Protein AF-V5BKU9-F1 (afdb_monomer_lite)

pLDDT: mean 70.4, std 27.59, range [22.55, 96.38]

Sequence (409 aa):
MCFTHTFDACIHVRVFPCSFQNLLSAFFFFFEDCVTFFLLDSGRATRMLEHHLRPDRNFSLTNAQGEATLSAFSLTRSEETISRKGVMSPVRDKQQATERRDPTPPRSLIGISATYNKSAILFPDAHKAAFEPKVQVPFTYQRGRIPRKIEIERRRRQYEFHDVQELVELAGLTLKQLAKKDSQELPLEVFDDTSYDCRNPSEWMEIAGQNENENGRYLPAEGIYEFVNEDFRMRPCRVIAWDAAKNELKVLWGPTPVPDETPDVVPRFFVRLLAEDPIVYVKRLVSAQQQREKAMAWIRYRLCCDAMPLEGLSGLDSGLGARLRHLGTGMPHLSKAVFPDVEERAERLIAEFTLAWKRSHNRILLQDRMERDEVLLRTVANATQMSLEELVRGPNMAISGLTRGRGIL

Secondary structure (DSSP, 8-state):
--------------PPPS--TTTHHHHHHHHHHHHHHHTSS---------SS--PPP--------------------------------------------------------TTTHHHHHH-TTS-GGGGS------SS--TTSPPHHHHHHHHHHHHHH--HHHHHHHTT--HHHHH---TTS--GGGG--GGG-SS-HHHHHHHHHT-SSGGG-SEEEEEEEEEETTEEEEEEEEEEEEETTTTEEEEEESSS--TTPPPEEEEGGGEEETTS-HHHHHHHHHHHHHHHHHHHHHHHHHHHHHTS--TT-----HHHHHHHHHHHH-SGGGSTTT-TTHHHHHHHHHHHHHHHHHHHHHHHHHHHHHHH-HHHHHHHHHHHT--HHHHHH-TT-------------

Organism: NCBI:txid1416333

Radius of gyration: 34.22 Å; chains: 1; bounding box: 101×64×97 Å

Structure (mmCIF, N/CA/C/O backbone):
data_AF-V5BKU9-F1
#
_entry.id   AF-V5BKU9-F1
#
loop_
_atom_site.group_PDB
_atom_site.id
_atom_site.type_symbol
_atom_site.label_atom_id
_atom_site.label_alt_id
_atom_site.label_comp_id
_atom_site.label_asym_id
_atom_site.label_entity_id
_atom_site.label_seq_id
_atom_site.pdbx_PDB_ins_code
_atom_site.Cartn_x
_atom_site.Cartn_y
_atom_site.Cartn_z
_atom_site.occupancy
_atom_site.B_iso_or_equiv
_atom_site.auth_seq_id
_atom_site.auth_comp_id
_atom_site.auth_asym_id
_atom_site.auth_atom_id
_atom_site.pdbx_PDB_model_num
ATOM 1 N N . MET A 1 1 ? 33.658 -29.334 -11.888 1.00 30.94 1 MET A N 1
ATOM 2 C CA . MET A 1 1 ? 34.275 -28.096 -11.374 1.00 30.94 1 MET A CA 1
ATOM 3 C C . MET A 1 1 ? 33.156 -27.105 -11.128 1.00 30.94 1 MET A C 1
ATOM 5 O O . MET A 1 1 ? 32.534 -26.659 -12.081 1.00 30.94 1 MET A O 1
ATOM 9 N N . CYS A 1 2 ? 32.823 -26.889 -9.858 1.00 24.30 2 CYS A N 1
ATOM 10 C CA . CYS A 1 2 ? 31.812 -25.931 -9.426 1.00 24.30 2 CYS A CA 1
ATOM 11 C C . CYS A 1 2 ? 32.352 -24.510 -9.609 1.00 24.30 2 CYS A C 1
ATOM 13 O O . CYS A 1 2 ? 33.433 -24.220 -9.107 1.00 24.30 2 CYS A O 1
ATOM 15 N N . PHE A 1 3 ? 31.599 -23.635 -10.272 1.00 24.86 3 PHE A N 1
ATOM 16 C CA . PHE A 1 3 ? 31.823 -22.193 -10.201 1.00 24.86 3 PHE A CA 1
ATOM 17 C C . PHE A 1 3 ? 30.648 -21.558 -9.465 1.00 24.86 3 PHE A C 1
ATOM 19 O O . PHE A 1 3 ? 29.606 -21.256 -10.036 1.00 24.86 3 PHE A O 1
ATOM 26 N N . THR A 1 4 ? 30.829 -21.400 -8.159 1.00 27.89 4 THR A N 1
ATOM 27 C CA . THR A 1 4 ? 30.100 -20.442 -7.336 1.00 27.89 4 THR A CA 1
ATOM 28 C C . THR A 1 4 ? 30.762 -19.080 -7.532 1.00 27.89 4 THR A C 1
ATOM 30 O O . THR A 1 4 ? 31.853 -18.859 -7.011 1.00 27.89 4 THR A O 1
ATOM 33 N N . HIS A 1 5 ? 30.136 -18.176 -8.286 1.00 26.83 5 HIS A N 1
ATOM 34 C CA . HIS A 1 5 ? 30.494 -16.758 -8.256 1.00 26.83 5 HIS A CA 1
ATOM 35 C C . HIS A 1 5 ? 29.369 -15.982 -7.577 1.00 26.83 5 HIS A C 1
ATOM 37 O O . HIS A 1 5 ? 28.269 -15.834 -8.103 1.00 26.83 5 HIS A O 1
ATOM 43 N N . THR A 1 6 ? 29.673 -15.532 -6.366 1.00 26.52 6 THR A N 1
ATOM 44 C CA . THR A 1 6 ? 28.949 -14.525 -5.598 1.00 26.52 6 THR A CA 1
ATOM 45 C C . THR A 1 6 ? 28.967 -13.200 -6.363 1.00 26.52 6 THR A C 1
ATOM 47 O O . THR A 1 6 ? 30.038 -12.650 -6.621 1.00 26.52 6 THR A O 1
ATOM 50 N N . PHE A 1 7 ? 27.791 -12.701 -6.745 1.00 27.61 7 PHE A N 1
ATOM 51 C CA . PHE A 1 7 ? 27.610 -11.349 -7.271 1.00 27.61 7 PHE A CA 1
ATOM 52 C C . PHE A 1 7 ? 27.421 -10.383 -6.095 1.00 27.61 7 PHE A C 1
ATOM 54 O O . PHE A 1 7 ? 26.316 -10.251 -5.578 1.00 27.61 7 PHE A O 1
ATOM 61 N N . ASP A 1 8 ? 28.497 -9.711 -5.691 1.00 23.73 8 ASP A N 1
ATOM 62 C CA . ASP A 1 8 ? 28.423 -8.464 -4.925 1.00 23.73 8 ASP A CA 1
ATOM 63 C C . ASP A 1 8 ? 28.435 -7.305 -5.927 1.00 23.73 8 ASP A C 1
ATOM 65 O O . ASP A 1 8 ? 29.450 -7.025 -6.567 1.00 23.73 8 ASP A O 1
ATOM 69 N N . ALA A 1 9 ? 27.293 -6.641 -6.095 1.00 28.27 9 ALA A N 1
ATOM 70 C CA . ALA A 1 9 ? 27.194 -5.402 -6.854 1.00 28.27 9 ALA A CA 1
ATOM 71 C C . ALA A 1 9 ? 26.658 -4.303 -5.931 1.00 28.27 9 ALA A C 1
ATOM 73 O O . ALA A 1 9 ? 25.472 -4.261 -5.608 1.00 28.27 9 ALA A O 1
ATOM 74 N N . CYS A 1 10 ? 27.557 -3.411 -5.505 1.00 22.55 10 CYS A N 1
ATOM 75 C CA . CYS A 1 10 ? 27.226 -2.177 -4.800 1.00 22.55 10 CYS A CA 1
ATOM 76 C C . CYS A 1 10 ? 26.240 -1.336 -5.623 1.00 22.55 10 CYS A C 1
ATOM 78 O O . CYS A 1 10 ? 26.573 -0.829 -6.696 1.00 22.55 10 CYS A O 1
ATOM 80 N N . ILE A 1 11 ? 25.032 -1.154 -5.092 1.00 29.22 11 ILE A N 1
ATOM 81 C CA . ILE A 1 11 ? 24.000 -0.292 -5.664 1.00 29.22 11 ILE A CA 1
ATOM 82 C C . ILE A 1 11 ? 24.305 1.156 -5.257 1.00 29.22 11 ILE A C 1
ATOM 84 O O . ILE A 1 11 ? 24.044 1.564 -4.129 1.00 29.22 11 ILE A O 1
ATOM 88 N N . HIS A 1 12 ? 24.826 1.961 -6.184 1.00 22.73 12 HIS A N 1
ATOM 89 C CA . HIS A 1 12 ? 24.831 3.419 -6.041 1.00 22.73 12 HIS A CA 1
ATOM 90 C C . HIS A 1 12 ? 23.534 3.983 -6.638 1.00 22.73 12 HIS A C 1
ATOM 92 O O . HIS A 1 12 ? 23.452 4.275 -7.832 1.00 22.73 12 HIS A O 1
ATOM 98 N N . VAL A 1 13 ? 22.503 4.143 -5.804 1.00 26.95 13 VAL A N 1
ATOM 99 C CA . VAL A 1 13 ? 21.295 4.899 -6.168 1.00 26.95 13 VAL A CA 1
ATOM 100 C C . VAL A 1 13 ? 21.652 6.387 -6.173 1.00 26.95 13 VAL A C 1
ATOM 102 O O . VAL A 1 13 ? 21.912 6.978 -5.126 1.00 26.95 13 VAL A O 1
ATOM 105 N N . ARG A 1 14 ? 21.690 7.016 -7.353 1.00 24.45 14 ARG A N 1
ATOM 106 C CA . ARG A 1 14 ? 21.712 8.483 -7.458 1.00 24.45 14 ARG A CA 1
ATOM 107 C C . ARG A 1 14 ? 20.311 9.010 -7.158 1.00 24.45 14 ARG A C 1
ATOM 109 O O . ARG A 1 14 ? 19.391 8.817 -7.945 1.00 24.45 14 ARG A O 1
ATOM 116 N N . VAL A 1 15 ? 20.174 9.673 -6.015 1.00 25.31 15 VAL A N 1
ATOM 117 C CA . VAL A 1 15 ? 18.973 10.409 -5.609 1.00 25.31 15 VAL A CA 1
ATOM 118 C C . VAL A 1 15 ? 18.839 11.657 -6.488 1.00 25.31 15 VAL A C 1
ATOM 120 O O . VAL A 1 15 ? 19.710 12.526 -6.461 1.00 25.31 15 VAL A O 1
ATOM 123 N N . PHE A 1 16 ? 17.757 11.751 -7.264 1.00 25.14 16 PHE A N 1
ATOM 124 C CA . PHE A 1 16 ? 17.304 13.005 -7.874 1.00 25.14 16 PHE A CA 1
ATOM 125 C C . PHE A 1 16 ? 16.243 13.664 -6.969 1.00 25.14 16 PHE A C 1
ATOM 127 O O . PHE A 1 16 ? 15.448 12.948 -6.358 1.00 25.14 16 PHE A O 1
ATOM 134 N N . PRO A 1 17 ? 16.227 15.006 -6.841 1.00 24.81 17 PRO A N 1
ATOM 135 C CA . PRO A 1 17 ? 15.377 15.704 -5.883 1.00 24.81 17 PRO A CA 1
ATOM 136 C C . PRO A 1 17 ? 13.903 15.787 -6.310 1.00 24.81 17 PRO A C 1
ATOM 138 O O . PRO A 1 17 ? 13.550 15.767 -7.488 1.00 24.81 17 PRO A O 1
ATOM 141 N N . CYS A 1 18 ? 13.055 15.906 -5.289 1.00 28.06 18 CYS A N 1
ATOM 142 C CA . CYS A 1 18 ? 11.597 15.915 -5.285 1.00 28.06 18 CYS A CA 1
ATOM 143 C C . CYS A 1 18 ? 10.955 16.882 -6.295 1.00 28.06 18 CYS A C 1
ATOM 145 O O . CYS A 1 18 ? 10.859 18.080 -6.048 1.00 28.06 18 CYS A O 1
ATOM 147 N N . SER A 1 19 ? 10.466 16.356 -7.417 1.00 28.61 19 SER A N 1
ATOM 148 C CA . SER A 1 19 ? 9.365 16.937 -8.212 1.00 28.61 19 SER A CA 1
ATOM 149 C C . SER A 1 19 ? 8.929 15.965 -9.319 1.00 28.61 19 SER A C 1
ATOM 151 O O . SER A 1 19 ? 8.864 16.319 -10.486 1.00 28.61 19 SER A O 1
ATOM 153 N N . PHE A 1 20 ? 8.666 14.698 -8.973 1.00 31.48 20 PHE A N 1
ATOM 154 C CA . PHE A 1 20 ? 8.351 13.655 -9.970 1.00 31.48 20 PHE A CA 1
ATOM 155 C C . PHE A 1 20 ? 7.283 12.639 -9.522 1.00 31.48 20 PHE A C 1
ATOM 157 O O . PHE A 1 20 ? 7.194 11.546 -10.070 1.00 31.48 20 PHE A O 1
ATOM 164 N N . GLN A 1 21 ? 6.427 12.985 -8.555 1.00 32.12 21 GLN A N 1
ATOM 165 C CA . GLN A 1 21 ? 5.365 12.075 -8.091 1.00 32.12 21 GLN A CA 1
ATOM 166 C C . GLN A 1 21 ? 4.168 11.961 -9.053 1.00 32.12 21 GLN A C 1
ATOM 168 O O . GLN A 1 21 ? 3.508 10.931 -9.064 1.00 32.12 21 GLN A O 1
ATOM 173 N N . ASN A 1 22 ? 3.953 12.933 -9.947 1.00 28.84 22 ASN A N 1
ATOM 174 C CA . ASN A 1 22 ? 2.859 12.884 -10.933 1.00 28.84 22 ASN A CA 1
ATOM 175 C C . ASN A 1 22 ? 3.279 12.364 -12.321 1.00 28.84 22 ASN A C 1
ATOM 177 O O . ASN A 1 22 ? 2.465 12.340 -13.239 1.00 28.84 22 ASN A O 1
ATOM 181 N N . LEU A 1 23 ? 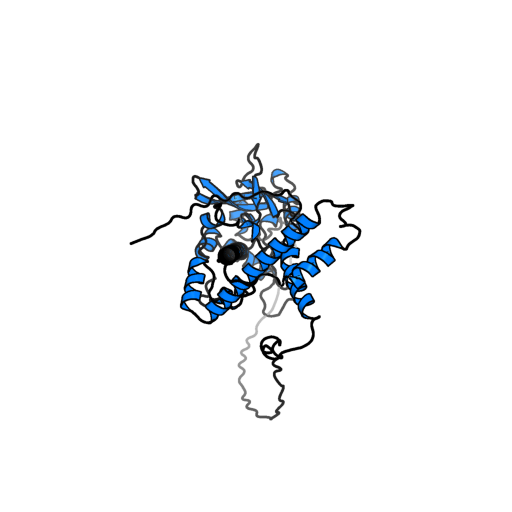4.540 11.955 -12.497 1.00 29.91 23 LEU A N 1
ATOM 182 C CA . LEU A 1 23 ? 5.072 11.516 -13.794 1.00 29.91 23 LEU A CA 1
ATOM 183 C C . LEU A 1 23 ? 5.175 9.995 -13.937 1.00 29.91 23 LEU A C 1
ATOM 185 O O . LEU A 1 23 ? 5.234 9.518 -15.064 1.00 29.91 23 LEU A O 1
ATOM 189 N N . LEU A 1 24 ? 5.127 9.221 -12.849 1.00 30.56 24 LEU A N 1
ATOM 190 C CA . LEU A 1 24 ? 5.244 7.756 -12.910 1.00 30.56 24 LEU A CA 1
ATOM 191 C C . LEU A 1 24 ? 3.980 7.061 -13.447 1.00 30.56 24 LEU A C 1
ATOM 193 O O . LEU A 1 24 ? 4.102 6.054 -14.139 1.00 30.56 24 LEU A O 1
ATOM 197 N N . SER A 1 25 ? 2.786 7.623 -13.226 1.00 29.58 25 SER A N 1
ATOM 198 C CA . SER A 1 25 ? 1.544 7.122 -13.839 1.00 29.58 25 SER A CA 1
ATOM 199 C C . SER A 1 25 ? 1.393 7.555 -15.303 1.00 29.58 25 SER A C 1
ATOM 201 O O . SER A 1 25 ? 0.874 6.798 -16.120 1.00 29.58 25 SER A O 1
ATOM 203 N N . ALA A 1 26 ? 1.904 8.737 -15.663 1.00 29.03 26 ALA A N 1
ATOM 204 C CA . ALA A 1 26 ? 1.871 9.245 -17.034 1.00 29.03 26 ALA A CA 1
ATOM 205 C C . ALA A 1 26 ? 2.921 8.572 -17.940 1.00 29.03 26 ALA A C 1
ATOM 207 O O . ALA A 1 26 ? 2.620 8.265 -19.090 1.00 29.03 26 ALA A O 1
ATOM 208 N N . PHE A 1 27 ? 4.126 8.275 -17.435 1.00 27.83 27 PHE A N 1
ATOM 209 C CA . PHE A 1 27 ? 5.187 7.636 -18.230 1.00 27.83 27 PHE A CA 1
ATOM 210 C C . PHE A 1 27 ? 4.893 6.179 -18.599 1.00 27.83 27 PHE A C 1
ATOM 212 O O . PHE A 1 27 ? 5.378 5.713 -19.629 1.00 27.83 27 PHE A O 1
ATOM 219 N N . PHE A 1 28 ? 4.095 5.469 -17.797 1.00 31.02 28 PHE A N 1
ATOM 220 C CA . PHE A 1 28 ? 3.721 4.084 -18.095 1.00 31.02 28 PHE A CA 1
ATOM 221 C C . PHE A 1 28 ? 2.696 3.981 -19.236 1.00 31.02 28 PHE A C 1
ATOM 223 O O . PHE A 1 28 ? 2.704 2.995 -19.963 1.00 31.02 28 PHE A O 1
ATOM 230 N N . PHE A 1 29 ? 1.862 5.010 -19.429 1.00 29.12 29 PHE A N 1
ATOM 231 C CA . PHE A 1 29 ? 0.861 5.058 -20.502 1.00 29.12 29 PHE A CA 1
ATOM 232 C C . PHE A 1 29 ? 1.391 5.705 -21.792 1.00 29.12 29 PHE A C 1
ATOM 234 O O . PHE A 1 29 ? 1.112 5.226 -22.886 1.00 29.12 29 PHE A O 1
ATOM 241 N N . PHE A 1 30 ? 2.209 6.758 -21.696 1.00 27.08 30 PHE A N 1
ATOM 242 C CA . PHE A 1 30 ? 2.579 7.557 -22.875 1.00 27.08 30 PHE A CA 1
ATOM 243 C C . PHE A 1 30 ? 3.539 6.856 -23.855 1.00 27.08 30 PHE A C 1
ATOM 245 O O . PHE A 1 30 ? 3.651 7.264 -25.011 1.00 27.08 30 PHE A O 1
ATOM 252 N N . PHE A 1 31 ? 4.255 5.814 -23.417 1.00 31.91 31 PHE A N 1
ATOM 253 C CA . PHE A 1 31 ? 5.248 5.136 -24.259 1.00 31.91 31 PHE A CA 1
ATOM 254 C C . PHE A 1 31 ? 4.664 4.026 -25.151 1.00 31.91 31 PHE A C 1
ATOM 256 O O . PHE A 1 31 ? 5.299 3.678 -26.146 1.00 31.91 31 PHE A O 1
ATOM 263 N N . GLU A 1 32 ? 3.464 3.505 -24.858 1.00 33.06 32 GLU A N 1
ATOM 264 C CA . GLU A 1 32 ? 2.768 2.568 -25.762 1.00 33.06 32 GLU A CA 1
ATOM 265 C C . GLU A 1 32 ? 2.027 3.286 -26.908 1.00 33.06 32 GLU A C 1
ATOM 267 O O . GLU A 1 32 ? 1.993 2.779 -28.033 1.00 33.06 32 GLU A O 1
ATOM 272 N N . ASP A 1 33 ? 1.526 4.504 -26.679 1.00 29.41 33 ASP A N 1
ATOM 273 C CA . ASP A 1 33 ? 0.729 5.239 -27.675 1.00 29.41 33 ASP A CA 1
ATOM 274 C C . ASP A 1 33 ? 1.574 5.897 -28.787 1.00 29.41 33 ASP A C 1
ATOM 276 O O . ASP A 1 33 ? 1.151 6.002 -29.940 1.00 29.41 33 ASP A O 1
ATOM 280 N N . CYS A 1 34 ? 2.817 6.296 -28.502 1.00 29.98 34 CYS A N 1
ATOM 281 C CA . CYS A 1 34 ? 3.683 6.905 -29.524 1.00 29.98 34 CYS A CA 1
ATOM 282 C C . CYS A 1 34 ? 4.214 5.892 -30.554 1.00 29.98 34 CYS A C 1
ATOM 284 O O . CYS A 1 34 ? 4.486 6.261 -31.699 1.00 29.98 34 CYS A O 1
ATOM 286 N N . VAL A 1 35 ? 4.346 4.614 -30.181 1.00 34.53 35 VAL A N 1
ATOM 287 C CA . VAL A 1 35 ? 4.815 3.558 -31.098 1.00 34.53 35 VAL A CA 1
ATOM 288 C C . VAL A 1 35 ? 3.687 3.101 -32.028 1.00 34.53 35 VAL A C 1
ATOM 290 O O . VAL A 1 35 ? 3.933 2.819 -33.200 1.00 34.53 35 VAL A O 1
ATOM 293 N N . THR A 1 36 ? 2.440 3.107 -31.553 1.00 32.12 36 THR A N 1
ATOM 294 C CA . THR A 1 36 ? 1.258 2.806 -32.376 1.00 32.12 36 THR A CA 1
ATOM 295 C C . THR A 1 36 ? 0.916 3.938 -33.349 1.00 32.12 36 THR A C 1
ATOM 297 O O . THR A 1 36 ? 0.521 3.656 -34.481 1.00 32.12 36 THR A O 1
ATOM 300 N N . PHE A 1 37 ? 1.153 5.205 -32.987 1.00 28.45 37 PHE A N 1
ATOM 301 C CA . PHE A 1 37 ? 0.913 6.341 -33.888 1.00 28.45 37 PHE A CA 1
ATOM 302 C C . PHE A 1 37 ? 1.903 6.408 -35.069 1.00 28.45 37 PHE A C 1
ATOM 304 O O . PHE A 1 37 ? 1.519 6.767 -36.180 1.00 28.45 37 PHE A O 1
ATOM 311 N N . PHE A 1 38 ? 3.165 5.999 -34.877 1.00 28.97 38 PHE A N 1
ATOM 312 C CA . PHE A 1 38 ? 4.181 6.011 -35.944 1.00 28.97 38 PHE A CA 1
ATOM 313 C C . PHE A 1 38 ? 4.069 4.849 -36.948 1.00 28.97 38 PHE A C 1
ATOM 315 O O . PHE A 1 38 ? 4.629 4.932 -38.042 1.00 28.97 38 PHE A O 1
ATOM 322 N N . LEU A 1 39 ? 3.331 3.785 -36.618 1.00 32.53 39 LEU A N 1
ATOM 323 C CA . LEU A 1 39 ? 3.134 2.622 -37.494 1.00 32.53 39 LEU A CA 1
ATOM 324 C C . LEU A 1 39 ? 1.966 2.774 -38.487 1.00 32.53 39 LEU A C 1
ATOM 326 O O . LEU A 1 39 ? 1.823 1.944 -39.382 1.00 32.53 39 LEU A O 1
ATOM 330 N N . LEU A 1 40 ? 1.158 3.836 -38.381 1.00 30.11 40 LEU A N 1
ATOM 331 C CA . LEU A 1 40 ? 0.001 4.077 -39.257 1.00 30.11 40 LEU A CA 1
ATOM 332 C C . LEU A 1 40 ? 0.312 4.894 -40.526 1.00 30.11 40 LEU A C 1
ATOM 334 O O . LEU A 1 40 ? -0.533 4.939 -41.417 1.00 30.11 40 LEU A O 1
ATOM 338 N N . ASP A 1 41 ? 1.509 5.483 -40.656 1.00 29.05 41 ASP A N 1
ATOM 339 C CA . ASP A 1 41 ? 1.821 6.445 -41.735 1.00 29.05 41 ASP A CA 1
ATOM 340 C C . ASP A 1 41 ? 2.845 5.955 -42.782 1.00 29.05 41 ASP A C 1
ATOM 342 O O . ASP A 1 41 ? 3.400 6.734 -43.554 1.00 29.05 41 ASP A O 1
ATOM 346 N N . SER A 1 42 ? 3.111 4.647 -42.865 1.00 30.23 42 SER A N 1
ATOM 347 C CA . SER A 1 42 ? 3.913 4.089 -43.969 1.00 30.23 42 SER A CA 1
ATOM 348 C C . SER A 1 42 ? 3.187 2.949 -44.677 1.00 30.23 42 SER A C 1
ATOM 350 O O . SER A 1 42 ? 3.297 1.768 -44.362 1.00 30.23 42 SER A O 1
ATOM 352 N N . GLY A 1 43 ? 2.387 3.338 -45.668 1.00 28.30 43 GLY A N 1
ATOM 353 C CA . GLY A 1 43 ? 1.675 2.426 -46.548 1.00 28.30 43 GLY A CA 1
ATOM 354 C C . GLY A 1 43 ? 2.579 1.71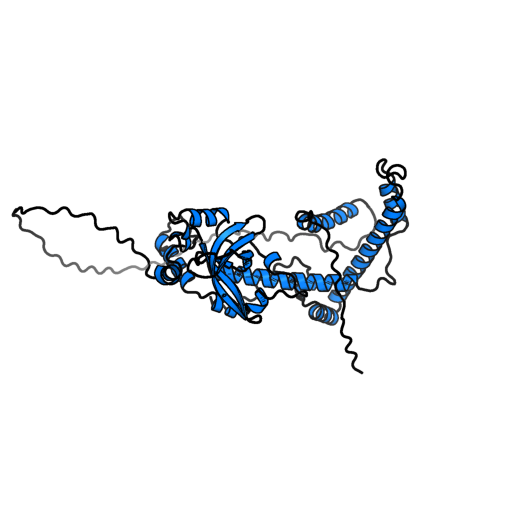9 -47.566 1.00 28.30 43 GLY A C 1
ATOM 355 O O . GLY A 1 43 ? 3.308 2.368 -48.312 1.00 28.30 43 GLY A O 1
ATOM 356 N N . ARG A 1 44 ? 2.341 0.403 -47.675 1.00 27.75 44 ARG A N 1
ATOM 357 C CA . ARG A 1 44 ? 2.618 -0.565 -48.765 1.00 27.75 44 ARG A CA 1
ATOM 358 C C . ARG A 1 44 ? 3.799 -1.535 -48.602 1.00 27.75 44 ARG A C 1
ATOM 360 O O . ARG A 1 44 ? 4.957 -1.149 -48.583 1.00 27.75 44 ARG A O 1
ATOM 367 N N . ALA A 1 45 ? 3.398 -2.809 -48.747 1.00 25.45 45 ALA A N 1
ATOM 368 C CA . ALA A 1 45 ? 4.153 -4.059 -48.894 1.00 25.45 45 ALA A CA 1
ATOM 369 C C . ALA A 1 45 ? 4.688 -4.625 -47.561 1.00 25.45 45 ALA A C 1
ATOM 371 O O . ALA A 1 45 ? 5.431 -3.964 -46.864 1.00 25.45 45 ALA A O 1
ATOM 372 N N . THR A 1 46 ? 4.357 -5.835 -47.101 1.00 27.27 46 THR A N 1
ATOM 373 C CA . THR A 1 46 ? 3.827 -7.019 -47.788 1.00 27.27 46 THR A CA 1
ATOM 374 C C . THR A 1 46 ? 3.188 -7.961 -46.760 1.00 27.27 46 THR A C 1
ATOM 376 O O . THR A 1 46 ? 3.584 -8.010 -45.602 1.00 27.27 46 THR A O 1
ATOM 379 N N . ARG A 1 47 ? 2.171 -8.694 -47.217 1.00 34.72 47 ARG A N 1
ATOM 380 C CA . ARG A 1 47 ? 1.332 -9.651 -46.485 1.00 34.72 47 ARG A CA 1
ATOM 381 C C . ARG A 1 47 ? 2.151 -10.721 -45.754 1.00 34.72 47 ARG A C 1
ATOM 383 O O . ARG A 1 47 ? 2.798 -11.501 -46.438 1.00 34.72 47 ARG A O 1
ATOM 390 N N . MET A 1 48 ? 2.043 -10.783 -44.425 1.00 31.23 48 MET A N 1
ATOM 391 C CA . MET A 1 48 ? 2.085 -11.982 -43.559 1.00 31.23 48 MET A CA 1
ATOM 392 C C . MET A 1 48 ? 2.155 -11.503 -42.099 1.00 31.23 48 MET A C 1
ATOM 394 O O . MET A 1 48 ? 3.250 -11.446 -41.564 1.00 31.23 48 MET A O 1
ATOM 398 N N . LEU A 1 49 ? 1.034 -11.075 -41.494 1.00 30.84 49 LEU A N 1
ATOM 399 C CA . LEU A 1 49 ? 0.861 -10.903 -40.028 1.00 30.84 49 LEU A CA 1
ATOM 400 C C . LEU A 1 49 ? -0.550 -10.385 -39.656 1.00 30.84 49 LEU A C 1
ATOM 402 O O . LEU A 1 49 ? -0.721 -9.583 -38.745 1.00 30.84 49 LEU A O 1
ATOM 406 N N . GLU A 1 50 ? -1.601 -10.844 -40.340 1.00 29.81 50 GLU A N 1
ATOM 407 C CA . GLU A 1 50 ? -2.985 -10.583 -39.911 1.00 29.81 50 GLU A CA 1
ATOM 408 C C . GLU A 1 50 ? -3.560 -11.837 -39.252 1.00 29.81 50 GLU A C 1
ATOM 410 O O . GLU A 1 50 ? -4.263 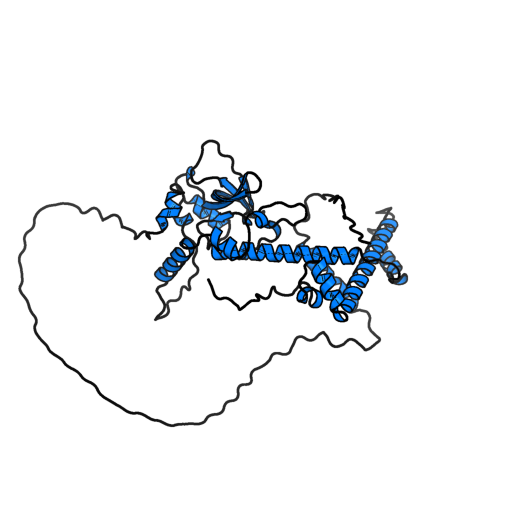-12.609 -39.897 1.00 29.81 50 GLU A O 1
ATOM 415 N N . HIS A 1 51 ? -3.248 -12.073 -37.972 1.00 30.84 51 HIS A N 1
ATOM 416 C CA . HIS A 1 51 ? -4.028 -13.045 -37.192 1.00 30.84 51 HIS A CA 1
ATOM 417 C C . HIS A 1 51 ? -4.149 -12.797 -35.681 1.00 30.84 51 HIS A C 1
ATOM 419 O O . HIS A 1 51 ? -4.652 -13.672 -34.981 1.00 30.84 51 HIS A O 1
ATOM 425 N N . HIS A 1 52 ? -3.788 -11.613 -35.168 1.00 30.61 52 HIS A N 1
ATOM 426 C CA . HIS A 1 52 ? -3.863 -11.348 -33.718 1.00 30.61 52 HIS A CA 1
ATOM 427 C C . HIS A 1 52 ? -4.550 -10.045 -33.294 1.00 30.61 52 HIS A C 1
ATOM 429 O O . HIS A 1 52 ? -4.465 -9.668 -32.133 1.00 30.61 52 HIS A O 1
ATOM 435 N N . LEU A 1 53 ? -5.302 -9.382 -34.176 1.00 30.67 53 LEU A N 1
ATOM 436 C CA . LEU A 1 53 ? -6.092 -8.207 -33.791 1.00 30.67 53 LEU A CA 1
ATOM 437 C C . LEU A 1 53 ? -7.532 -8.307 -34.307 1.00 30.67 53 LEU A C 1
ATOM 439 O O . LEU A 1 53 ? -7.907 -7.671 -35.289 1.00 30.67 53 LEU A O 1
ATOM 443 N N . ARG A 1 54 ? -8.361 -9.094 -33.614 1.00 29.45 54 ARG A N 1
ATOM 444 C CA . ARG A 1 54 ? -9.805 -8.833 -33.501 1.00 29.45 54 ARG A CA 1
ATOM 445 C C . ARG A 1 54 ? -10.284 -9.176 -32.087 1.00 29.45 54 ARG A C 1
ATOM 447 O O . ARG A 1 54 ? -9.938 -10.249 -31.603 1.00 29.45 54 ARG A O 1
ATOM 454 N N . PRO A 1 55 ? -11.090 -8.313 -31.446 1.00 31.55 55 PRO A N 1
ATOM 455 C CA . PRO A 1 55 ? -11.823 -8.683 -30.245 1.00 31.55 55 PRO A CA 1
ATOM 456 C C . PRO A 1 55 ? -12.903 -9.708 -30.612 1.00 31.55 55 PRO A C 1
ATOM 458 O O . PRO A 1 55 ? -13.597 -9.555 -31.624 1.00 31.55 55 PRO A O 1
ATOM 461 N N . ASP A 1 56 ? -13.018 -10.759 -29.803 1.00 28.11 56 ASP A N 1
ATOM 462 C CA . ASP A 1 56 ? -14.012 -11.810 -29.982 1.00 28.11 56 ASP A CA 1
ATOM 463 C C . ASP A 1 56 ? -15.429 -11.236 -30.078 1.00 28.11 56 ASP A C 1
ATOM 465 O O . ASP A 1 56 ? -15.863 -10.384 -29.299 1.00 28.11 56 ASP A O 1
ATOM 469 N N . ARG A 1 57 ? -16.159 -11.724 -31.084 1.00 29.27 57 ARG A N 1
ATOM 470 C CA . ARG A 1 57 ? -17.577 -11.442 -31.285 1.00 29.27 57 ARG A CA 1
ATOM 471 C C . ARG A 1 57 ? -18.384 -12.009 -30.119 1.00 29.27 57 ARG A C 1
ATOM 473 O O . ARG A 1 57 ? -18.296 -13.192 -29.808 1.00 29.27 57 ARG A O 1
ATOM 480 N N . ASN A 1 58 ? -19.245 -11.154 -29.576 1.00 27.05 58 ASN A N 1
ATOM 481 C CA . ASN A 1 58 ? -20.369 -11.475 -28.703 1.00 27.05 58 ASN A CA 1
ATOM 482 C C . ASN A 1 58 ? -21.042 -12.812 -29.059 1.00 27.05 58 ASN A C 1
ATOM 484 O O . ASN A 1 58 ? -21.622 -12.951 -30.139 1.00 27.05 58 ASN A O 1
ATOM 488 N N . PHE A 1 59 ? -21.063 -13.750 -28.111 1.00 25.56 59 PHE A N 1
ATOM 489 C CA . PHE A 1 59 ? -22.036 -14.835 -28.129 1.00 25.56 59 PHE A CA 1
ATOM 490 C C . PHE A 1 59 ? -23.403 -14.276 -27.721 1.00 25.56 59 PHE A C 1
ATOM 492 O O . PHE A 1 59 ? -23.703 -14.071 -26.547 1.00 25.56 59 PHE A O 1
ATOM 499 N N . SER A 1 60 ? -24.228 -14.008 -28.732 1.00 24.61 60 SER A N 1
ATOM 500 C CA . SER A 1 60 ? -25.676 -13.886 -28.601 1.00 24.61 60 SER A CA 1
ATOM 501 C C . SER A 1 60 ? -26.248 -15.288 -28.388 1.00 24.61 60 SER A C 1
ATOM 503 O O . SER A 1 60 ? -26.150 -16.140 -29.270 1.00 24.61 60 SER A O 1
ATOM 505 N N . LEU A 1 61 ? -26.833 -15.538 -27.215 1.00 27.25 61 LEU A N 1
ATOM 506 C CA . LEU A 1 61 ? -27.741 -16.665 -27.031 1.00 27.25 61 LEU A CA 1
ATOM 507 C C . LEU A 1 61 ? -29.078 -16.282 -27.663 1.00 27.25 61 LEU A C 1
ATOM 509 O O . LEU A 1 61 ? -29.786 -15.386 -27.205 1.00 27.25 61 LEU A O 1
ATOM 513 N N . THR A 1 62 ? -29.368 -16.948 -28.770 1.00 26.05 62 THR A N 1
ATOM 514 C CA . THR A 1 62 ? -30.608 -16.869 -29.528 1.00 26.05 62 THR A CA 1
ATOM 515 C C . THR A 1 62 ? -31.790 -17.351 -28.692 1.00 26.05 62 THR A C 1
ATOM 517 O O . THR A 1 62 ? -31.800 -18.482 -28.207 1.00 26.05 62 THR A O 1
ATOM 520 N N . ASN A 1 63 ? -32.815 -16.505 -28.599 1.00 25.95 63 ASN A N 1
ATOM 521 C CA . ASN A 1 63 ? -34.175 -16.905 -28.265 1.00 25.95 63 ASN A CA 1
ATOM 522 C C . ASN A 1 63 ? -34.702 -17.861 -29.345 1.00 25.95 63 ASN A C 1
ATOM 524 O O . ASN A 1 63 ? -34.716 -17.505 -30.522 1.00 25.95 63 ASN A O 1
ATOM 528 N N . ALA A 1 64 ? -35.204 -19.023 -28.937 1.00 26.64 64 ALA A N 1
ATOM 529 C CA . ALA A 1 64 ? -36.132 -19.813 -29.731 1.00 26.64 64 ALA A CA 1
ATOM 530 C C . ALA A 1 64 ? -37.377 -20.070 -28.879 1.00 26.64 64 ALA A C 1
ATOM 532 O O . ALA A 1 64 ? -37.325 -20.735 -27.846 1.00 26.64 64 ALA A O 1
ATOM 533 N N . GLN A 1 65 ? -38.480 -19.467 -29.313 1.00 25.91 65 GLN A N 1
ATOM 534 C CA . GLN A 1 65 ? -39.829 -19.784 -28.873 1.00 25.91 65 GLN A CA 1
ATOM 535 C C . GLN A 1 65 ? -40.218 -21.167 -29.406 1.00 25.91 65 GLN A C 1
ATOM 537 O O . GLN A 1 65 ? -39.931 -21.500 -30.554 1.00 25.91 65 GLN A O 1
ATOM 542 N N . GLY A 1 66 ? -40.912 -21.936 -28.576 1.00 25.70 66 GLY A N 1
ATOM 543 C CA . GLY A 1 66 ? -41.604 -23.160 -28.956 1.00 25.70 66 GLY A CA 1
ATOM 544 C C . GLY A 1 66 ? -42.675 -23.454 -27.916 1.00 25.70 66 GLY A C 1
ATOM 545 O O . GLY A 1 66 ? -42.383 -24.005 -26.859 1.00 25.70 66 GLY A O 1
ATOM 546 N N . GLU A 1 67 ? -43.895 -23.005 -28.196 1.00 24.34 67 GLU A N 1
ATOM 547 C CA . GLU A 1 67 ? -45.111 -23.360 -27.467 1.00 24.34 67 GLU A CA 1
ATOM 548 C C . GLU A 1 67 ? -45.402 -24.863 -27.591 1.00 24.34 67 GLU A C 1
ATOM 550 O O . GLU A 1 67 ? -45.344 -25.416 -28.687 1.00 24.34 67 GLU A O 1
ATOM 555 N N . ALA A 1 68 ? -45.802 -25.499 -26.487 1.00 26.09 68 ALA A N 1
ATOM 556 C CA . ALA A 1 68 ? -46.754 -26.608 -26.496 1.00 26.09 68 ALA A CA 1
ATOM 557 C C . ALA A 1 68 ? -47.407 -26.763 -25.113 1.00 26.09 68 ALA A C 1
ATOM 559 O O . ALA A 1 68 ? -46.791 -26.597 -24.062 1.00 26.09 68 ALA A O 1
ATOM 560 N N . THR A 1 69 ? -48.697 -27.042 -25.164 1.00 24.64 69 THR A N 1
ATOM 561 C CA . THR A 1 69 ? -49.739 -26.896 -24.155 1.00 24.64 69 THR A CA 1
ATOM 562 C C . THR A 1 69 ? -49.968 -28.169 -23.319 1.00 24.64 69 THR A C 1
ATOM 564 O O . THR A 1 69 ? -49.846 -29.276 -23.823 1.00 24.64 69 THR A O 1
ATOM 567 N N . LEU A 1 70 ? -50.437 -27.960 -22.078 1.00 25.47 70 LEU A N 1
ATOM 568 C CA . LEU A 1 70 ? -51.407 -28.760 -21.291 1.00 25.47 70 LEU A CA 1
ATOM 569 C C . LEU A 1 70 ? -51.114 -30.229 -20.897 1.00 25.47 70 LEU A C 1
ATOM 571 O O . LEU A 1 70 ? -51.172 -31.147 -21.704 1.00 25.47 70 LEU A O 1
ATOM 575 N N . SER A 1 71 ? -51.043 -30.472 -19.582 1.00 24.25 71 SER A N 1
ATOM 576 C CA . SER A 1 71 ? -51.987 -31.318 -18.800 1.00 24.25 71 SER A CA 1
ATOM 577 C C . SER A 1 71 ? -51.499 -31.368 -17.338 1.00 24.25 71 SER A C 1
ATOM 579 O O . SER A 1 71 ? -50.369 -31.736 -17.054 1.00 24.25 71 SER A O 1
ATOM 581 N N . ALA A 1 72 ? -52.178 -30.720 -16.389 1.00 25.89 72 ALA A N 1
ATOM 582 C CA . ALA A 1 72 ? -53.327 -31.237 -15.642 1.00 25.89 72 ALA A CA 1
ATOM 583 C C . ALA A 1 72 ? -53.050 -32.584 -14.952 1.00 25.89 72 ALA A C 1
ATOM 585 O O . ALA A 1 72 ? -53.225 -33.623 -15.569 1.00 25.89 72 ALA A O 1
ATOM 586 N N . PHE A 1 73 ? -52.718 -32.554 -13.656 1.00 24.22 73 PHE A N 1
ATOM 587 C CA . PHE A 1 73 ? -53.214 -33.546 -12.696 1.00 24.22 73 PHE A CA 1
ATOM 588 C C . PHE A 1 73 ? -53.326 -32.920 -11.300 1.00 24.22 73 PHE A C 1
ATOM 590 O O . PHE A 1 73 ? -52.349 -32.597 -10.630 1.00 24.22 73 PHE A O 1
ATOM 597 N N . SER A 1 74 ? -54.577 -32.711 -10.913 1.00 25.78 74 SER A N 1
ATOM 598 C CA . SER A 1 74 ? -55.080 -32.321 -9.602 1.00 25.78 74 SER A CA 1
ATOM 599 C C . SER A 1 74 ? -55.508 -33.559 -8.816 1.00 25.78 74 SER A C 1
ATOM 601 O O . SER A 1 74 ? -56.173 -34.403 -9.404 1.00 25.78 74 SER A O 1
ATOM 603 N N . LEU A 1 75 ? -55.239 -33.593 -7.507 1.00 25.59 75 LEU A N 1
ATOM 604 C CA . LEU A 1 75 ? -55.958 -34.334 -6.447 1.00 25.59 75 LEU A CA 1
ATOM 605 C C . LEU A 1 75 ? -55.621 -33.577 -5.132 1.00 25.59 75 LEU A C 1
ATOM 607 O O . LEU A 1 75 ? -54.453 -33.505 -4.772 1.00 25.59 75 LEU A O 1
ATOM 611 N N . THR A 1 76 ? -56.477 -32.727 -4.534 1.00 23.50 76 THR A N 1
ATOM 612 C CA . THR A 1 76 ? -57.604 -33.008 -3.597 1.00 23.50 76 THR A CA 1
ATOM 613 C C . THR A 1 76 ? -57.278 -34.110 -2.582 1.00 23.50 76 THR A C 1
ATOM 615 O O . THR A 1 76 ? -56.858 -35.176 -3.004 1.00 23.50 76 THR A O 1
ATOM 618 N N . ARG A 1 77 ? -57.527 -34.050 -1.269 1.00 24.67 77 ARG A N 1
ATOM 619 C CA . ARG A 1 77 ? -58.229 -33.159 -0.322 1.00 24.67 77 ARG A CA 1
ATOM 620 C C . ARG A 1 77 ? -58.057 -33.846 1.050 1.00 24.67 77 ARG A C 1
ATOM 622 O O . ARG A 1 77 ? -58.195 -35.060 1.079 1.00 24.67 77 ARG A O 1
ATOM 629 N N . SER A 1 78 ? -57.891 -33.108 2.149 1.00 26.36 78 SER A N 1
ATOM 630 C CA . SER A 1 78 ? -58.609 -33.376 3.417 1.00 26.36 78 SER A CA 1
ATOM 631 C C . SER A 1 78 ? -58.252 -32.343 4.484 1.00 26.36 78 SER A C 1
ATOM 633 O O . SER A 1 78 ? -57.119 -32.262 4.950 1.00 26.36 78 SER A O 1
ATOM 635 N N . GLU A 1 79 ? -59.266 -31.560 4.836 1.00 25.50 79 GLU A N 1
ATOM 636 C CA . GLU A 1 79 ? -59.381 -30.771 6.056 1.00 25.50 79 GLU A CA 1
ATOM 637 C C . GLU A 1 79 ? -59.527 -31.704 7.265 1.00 25.50 79 GLU A C 1
ATOM 639 O O . GLU A 1 79 ? -60.245 -32.696 7.172 1.00 25.50 79 GLU A O 1
ATOM 644 N N . GLU A 1 80 ? -58.973 -31.319 8.415 1.00 24.38 80 GLU A N 1
ATOM 645 C CA . GLU A 1 80 ? -59.558 -31.655 9.715 1.00 24.38 80 GLU A CA 1
ATOM 646 C C . GLU A 1 80 ? -59.509 -30.427 10.632 1.00 24.38 80 GLU A C 1
ATOM 648 O O . GLU A 1 80 ? -58.472 -30.000 11.137 1.00 24.38 80 GLU A O 1
ATOM 653 N N . THR A 1 81 ? -60.684 -29.836 10.821 1.00 24.19 81 THR A N 1
ATOM 654 C CA . THR A 1 81 ? -61.028 -28.927 11.913 1.00 24.19 81 THR A CA 1
ATOM 655 C C . THR A 1 81 ? -61.347 -29.721 13.176 1.00 24.19 81 THR A C 1
ATOM 657 O O . THR A 1 81 ? -62.241 -30.563 13.146 1.00 24.19 81 THR A O 1
ATOM 660 N N . ILE A 1 82 ? -60.765 -29.339 14.318 1.00 26.92 82 ILE A N 1
ATOM 661 C CA . ILE A 1 82 ? -61.404 -29.523 15.629 1.00 26.92 82 ILE A CA 1
ATOM 662 C C . ILE A 1 82 ? -61.426 -28.179 16.360 1.00 26.92 82 ILE A C 1
ATOM 664 O O . ILE A 1 82 ? -60.407 -27.621 16.756 1.00 26.92 82 ILE A O 1
ATOM 668 N N . SER A 1 83 ? -62.646 -27.675 16.526 1.00 24.62 83 SER A N 1
ATOM 669 C CA . SER A 1 83 ? -63.027 -26.583 17.412 1.00 24.62 83 SER A CA 1
ATOM 670 C C . SER A 1 83 ? -63.324 -27.139 18.805 1.00 24.62 83 SER A C 1
ATOM 672 O O . SER A 1 83 ? -64.062 -28.117 18.912 1.00 24.62 83 SER A O 1
ATOM 674 N N . ARG A 1 84 ? -62.879 -26.462 19.872 1.00 27.58 84 ARG A N 1
ATOM 675 C CA . ARG A 1 84 ? -63.658 -26.373 21.117 1.00 27.58 84 ARG A CA 1
ATOM 676 C C . ARG A 1 84 ? -63.598 -24.961 21.703 1.00 27.58 84 ARG A C 1
ATOM 678 O O . ARG A 1 84 ? -62.535 -24.417 21.975 1.00 27.58 84 ARG A O 1
ATOM 685 N N . LYS A 1 85 ? -64.800 -24.399 21.841 1.00 24.50 85 LYS A N 1
ATOM 686 C CA . LYS A 1 85 ? -65.178 -23.127 22.466 1.00 24.50 85 LYS A CA 1
ATOM 687 C C . LYS A 1 85 ? -65.115 -23.188 23.998 1.00 24.50 85 LYS A C 1
ATOM 689 O O . LYS A 1 85 ? -65.376 -24.240 24.574 1.00 24.50 85 LYS A O 1
ATOM 694 N N . GLY A 1 86 ? -65.016 -21.998 24.597 1.00 25.48 86 GLY A N 1
ATOM 695 C CA . GLY A 1 86 ? -65.658 -21.628 25.867 1.00 25.48 86 GLY A CA 1
ATOM 696 C C . GLY A 1 86 ? -64.683 -21.053 26.901 1.00 25.48 86 GLY A C 1
ATOM 697 O O . GLY A 1 86 ? -63.607 -21.599 27.061 1.00 25.48 86 GLY A O 1
ATOM 698 N N . VAL A 1 87 ? -64.945 -19.985 27.655 1.00 25.42 87 VAL A N 1
ATOM 699 C CA . VAL A 1 87 ? -66.086 -19.070 27.818 1.00 25.42 87 VAL A CA 1
ATOM 700 C C . VAL A 1 87 ? -65.525 -17.780 28.457 1.00 25.42 87 VAL A C 1
ATOM 702 O O . VAL A 1 87 ? -64.555 -17.809 29.207 1.00 25.42 87 VAL A O 1
ATOM 705 N N . MET A 1 88 ? -66.151 -16.661 28.116 1.00 25.38 88 MET A N 1
ATOM 706 C CA . MET A 1 88 ? -65.937 -15.270 28.536 1.00 25.38 88 MET A CA 1
ATOM 707 C C . MET A 1 88 ? -66.830 -15.005 29.787 1.00 25.38 88 MET A C 1
ATOM 709 O O . MET A 1 88 ? -67.944 -15.518 29.817 1.00 25.38 88 MET A O 1
ATOM 713 N N . SER A 1 89 ? -66.438 -14.332 30.884 1.00 25.33 89 SER A N 1
ATOM 714 C CA . SER A 1 89 ? -66.428 -12.862 31.118 1.00 25.33 89 SER A CA 1
ATOM 715 C C . SER A 1 89 ? -66.604 -12.574 32.661 1.00 25.33 89 SER A C 1
ATOM 717 O O . SER A 1 89 ? -66.401 -13.499 33.441 1.00 25.33 89 SER A O 1
ATOM 719 N N . PRO A 1 90 ? -67.001 -11.374 33.168 1.00 43.47 90 PRO A N 1
ATOM 720 C CA . PRO A 1 90 ? -66.118 -10.366 33.801 1.00 43.47 90 PRO A CA 1
ATOM 721 C C . PRO A 1 90 ? -66.619 -9.846 35.183 1.00 43.47 90 PRO A C 1
ATOM 723 O O . PRO A 1 90 ? -67.800 -9.970 35.466 1.00 43.47 90 PRO A O 1
ATOM 726 N N . VAL A 1 91 ? -65.823 -9.143 36.011 1.00 27.84 91 VAL A N 1
ATOM 727 C CA . VAL A 1 91 ? -66.379 -8.249 37.072 1.00 27.84 91 VAL A CA 1
ATOM 728 C C . VAL A 1 91 ? -65.465 -7.041 37.372 1.00 27.84 91 VAL A C 1
ATOM 730 O O . VAL A 1 91 ? -64.244 -7.124 37.295 1.00 27.84 91 VAL A O 1
ATOM 733 N N . ARG A 1 92 ? -66.139 -5.924 37.673 1.00 27.02 92 ARG A N 1
ATOM 734 C CA . ARG A 1 92 ? -65.780 -4.504 37.842 1.00 27.02 92 ARG A CA 1
ATOM 735 C C . ARG A 1 92 ? -65.277 -4.090 39.245 1.00 27.02 92 ARG A C 1
ATOM 737 O O . ARG A 1 92 ? -65.652 -4.701 40.237 1.00 27.02 92 ARG A O 1
ATOM 744 N N . ASP A 1 93 ? -64.603 -2.931 39.245 1.00 26.64 93 ASP A N 1
ATOM 745 C CA . ASP A 1 93 ? -64.544 -1.822 40.228 1.00 26.64 93 ASP A CA 1
ATOM 746 C C . ASP A 1 93 ? -63.961 -2.012 41.646 1.00 26.64 93 ASP A C 1
ATOM 748 O O . ASP A 1 93 ? -64.537 -2.695 42.489 1.00 26.64 93 ASP A O 1
ATOM 752 N N . LYS A 1 94 ? -62.925 -1.210 41.975 1.00 27.50 94 LYS A N 1
ATOM 753 C CA . LYS A 1 94 ? -63.007 -0.086 42.945 1.00 27.50 94 LYS A CA 1
ATOM 754 C C . LYS A 1 94 ? -61.700 0.722 43.057 1.00 27.50 94 LYS A C 1
ATOM 756 O O . LYS A 1 94 ? -60.600 0.197 42.941 1.00 27.50 94 LYS A O 1
ATOM 761 N N . GLN A 1 95 ? -61.881 2.022 43.283 1.00 28.83 95 GLN A N 1
ATOM 762 C CA . GLN A 1 95 ? -60.881 3.073 43.500 1.00 28.83 95 GLN A CA 1
ATOM 763 C C . GLN A 1 95 ? -60.187 2.952 44.868 1.00 28.83 95 GLN A C 1
ATOM 765 O O . GLN A 1 95 ? -60.867 2.676 45.854 1.00 28.83 95 GLN A O 1
ATOM 770 N N . GLN A 1 96 ? -58.902 3.320 44.956 1.00 29.16 96 GLN A N 1
ATOM 771 C CA . GLN A 1 96 ? -58.379 4.121 46.073 1.00 29.16 96 GLN A CA 1
ATOM 772 C C . GLN A 1 96 ? -57.022 4.752 45.731 1.00 29.16 96 GLN A C 1
ATOM 774 O O . GLN A 1 96 ? -56.137 4.108 45.176 1.00 29.16 96 GLN A O 1
ATOM 779 N N . ALA A 1 97 ? -56.908 6.042 46.039 1.00 27.77 97 ALA A N 1
ATOM 780 C CA . ALA A 1 97 ? -55.732 6.877 45.861 1.00 27.77 97 ALA A CA 1
ATOM 781 C C . ALA A 1 97 ? -54.827 6.817 47.099 1.00 27.77 97 ALA A C 1
ATOM 783 O O . ALA A 1 97 ? -55.330 6.969 48.210 1.00 27.77 97 ALA A O 1
ATOM 784 N N . THR A 1 98 ? -53.511 6.709 46.896 1.00 29.31 98 THR A N 1
ATOM 785 C CA . THR A 1 98 ? -52.478 7.090 47.872 1.00 29.31 98 THR A CA 1
ATOM 786 C C . THR A 1 98 ? -51.218 7.614 47.161 1.00 29.31 98 THR A C 1
ATOM 788 O O . THR A 1 98 ? -50.598 6.942 46.348 1.00 29.31 98 THR A O 1
ATOM 791 N N . GLU A 1 99 ? -50.923 8.883 47.447 1.00 27.83 99 GLU A N 1
ATOM 792 C CA . GLU A 1 99 ? -49.624 9.559 47.609 1.00 27.83 99 GLU A CA 1
ATOM 793 C C . GLU A 1 99 ? -48.389 9.212 46.739 1.00 27.83 99 GLU A C 1
ATOM 795 O O . GLU A 1 99 ? -47.717 8.202 46.908 1.00 27.83 99 GLU A O 1
ATOM 800 N N . ARG A 1 100 ? -48.018 10.210 45.917 1.00 31.25 100 ARG A N 1
ATOM 801 C CA . ARG A 1 100 ? -46.671 10.765 45.641 1.00 31.25 100 ARG A CA 1
ATOM 802 C C . ARG A 1 100 ? -45.465 9.808 45.586 1.00 31.25 100 ARG A C 1
ATOM 804 O O . ARG A 1 100 ? -44.937 9.409 46.619 1.00 31.25 100 ARG A O 1
ATOM 811 N N . ARG A 1 101 ? -44.881 9.700 44.385 1.00 30.36 101 ARG A N 1
ATOM 812 C CA . ARG A 1 101 ? -43.437 9.862 44.088 1.00 30.36 101 ARG A CA 1
ATOM 813 C C . ARG A 1 101 ? -43.258 9.935 42.568 1.00 30.36 101 ARG A C 1
ATOM 815 O O . ARG A 1 101 ? -43.711 9.039 41.863 1.00 30.36 101 ARG A O 1
ATOM 822 N N . ASP A 1 102 ? -42.629 10.999 42.078 1.00 31.53 102 ASP A N 1
ATOM 823 C CA . ASP A 1 102 ? -42.299 11.163 40.660 1.00 31.53 102 ASP A CA 1
ATOM 824 C C . ASP A 1 102 ? -41.385 10.018 40.190 1.00 31.53 102 ASP A C 1
ATOM 826 O O . ASP A 1 102 ? -40.326 9.811 40.793 1.00 31.53 102 ASP A O 1
ATOM 830 N N . PRO A 1 103 ? -41.726 9.269 39.125 1.00 36.06 103 PRO A N 1
ATOM 831 C CA . PRO A 1 103 ? -40.761 8.397 38.491 1.00 36.06 103 PRO A CA 1
ATOM 832 C C . PRO A 1 103 ? -39.907 9.258 37.560 1.00 36.06 103 PRO A C 1
ATOM 834 O O . PRO A 1 103 ? -40.334 9.658 36.475 1.00 36.06 103 PRO A O 1
ATOM 837 N N . THR A 1 104 ? -38.674 9.533 37.978 1.00 40.16 104 THR A N 1
ATOM 838 C CA . THR A 1 104 ? -37.592 9.839 37.040 1.00 40.16 104 THR A CA 1
ATOM 839 C C . THR A 1 104 ? -37.649 8.820 35.896 1.00 40.16 104 THR A C 1
ATOM 841 O O . THR A 1 104 ? -37.778 7.620 36.164 1.00 40.16 104 THR A O 1
ATOM 844 N N . PRO A 1 105 ? -37.599 9.248 34.620 1.00 37.81 105 PRO A N 1
ATOM 845 C CA . PRO A 1 105 ? -37.663 8.301 33.521 1.00 37.81 105 PRO A CA 1
ATOM 846 C C . PRO A 1 105 ? -36.481 7.337 33.673 1.00 37.81 105 PRO A C 1
ATOM 848 O O . PRO A 1 105 ? -35.360 7.798 33.926 1.00 37.81 105 PRO A O 1
ATOM 851 N N . PRO A 1 106 ? -36.692 6.012 33.571 1.00 37.22 106 PRO A N 1
ATOM 852 C CA . PRO A 1 106 ? -35.587 5.079 33.656 1.00 37.22 106 PRO A CA 1
ATOM 853 C C . PRO A 1 106 ? -34.611 5.457 32.548 1.00 37.22 106 PRO A C 1
ATOM 855 O O . PRO A 1 106 ? -34.990 5.495 31.374 1.00 37.22 106 PRO A O 1
ATOM 858 N N . ARG A 1 107 ? -33.369 5.792 32.938 1.00 41.34 107 ARG A N 1
ATOM 859 C CA . ARG A 1 107 ? -32.240 5.949 32.016 1.00 41.34 107 ARG A CA 1
ATOM 860 C C . ARG A 1 107 ? -32.356 4.819 31.011 1.00 41.34 107 ARG A C 1
ATOM 862 O O . ARG A 1 107 ? -32.350 3.656 31.411 1.00 41.34 107 ARG A O 1
ATOM 869 N N . SER A 1 108 ? -32.534 5.173 29.743 1.00 37.41 108 SER A N 1
ATOM 870 C CA . SER A 1 108 ? -32.643 4.213 28.659 1.00 37.41 108 SER A CA 1
ATOM 871 C C . SER A 1 108 ? -31.454 3.268 28.762 1.00 37.41 108 SER A C 1
ATOM 873 O O . SER A 1 108 ? -30.325 3.652 28.447 1.00 37.41 108 SER A O 1
ATOM 875 N N . LEU A 1 109 ? -31.699 2.046 29.233 1.00 41.91 109 LEU A N 1
ATOM 876 C CA . LEU A 1 109 ? -30.776 0.936 29.084 1.00 41.91 109 LEU A CA 1
ATOM 877 C C . LEU A 1 109 ? -30.778 0.619 27.591 1.00 41.91 109 LEU A C 1
ATOM 879 O O . LEU A 1 109 ? -31.489 -0.259 27.109 1.00 41.91 109 LEU A O 1
ATOM 883 N N . ILE A 1 110 ? -30.038 1.437 26.842 1.00 40.50 110 ILE A N 1
ATOM 884 C CA . ILE A 1 110 ? -29.621 1.136 25.484 1.00 40.50 110 ILE A CA 1
ATOM 885 C C . ILE A 1 110 ? -28.976 -0.237 25.605 1.00 40.50 110 ILE A C 1
ATOM 887 O O . ILE A 1 110 ? -28.023 -0.386 26.362 1.00 40.50 110 ILE A O 1
ATOM 891 N N . GLY A 1 111 ? -29.541 -1.241 24.937 1.00 38.72 111 GLY A N 1
ATOM 892 C CA . GLY A 1 111 ? -28.973 -2.582 24.891 1.00 38.72 111 GLY A CA 1
ATOM 893 C C . GLY A 1 111 ? -27.577 -2.500 24.290 1.00 38.72 111 GLY A C 1
ATOM 894 O O . GLY A 1 111 ? -27.420 -2.485 23.072 1.00 38.72 111 GLY A O 1
ATOM 895 N N . ILE A 1 112 ? -26.572 -2.371 25.151 1.00 40.16 112 ILE A N 1
ATOM 896 C CA . ILE A 1 112 ? -25.173 -2.408 24.762 1.00 40.16 112 ILE A CA 1
ATOM 897 C C . ILE A 1 112 ? -24.879 -3.883 24.514 1.00 40.16 112 ILE A C 1
ATOM 899 O O . ILE A 1 112 ? -25.050 -4.719 25.401 1.00 40.16 112 ILE A O 1
ATOM 903 N N . SER A 1 113 ? -24.521 -4.212 23.276 1.00 48.31 113 SER A N 1
ATOM 904 C CA . SER A 1 113 ? -24.032 -5.538 22.921 1.00 48.31 113 SER A CA 1
ATOM 905 C C . SER A 1 113 ? -22.900 -5.930 23.874 1.00 48.31 113 SER A C 1
ATOM 907 O O . SER A 1 113 ? -22.002 -5.126 24.116 1.00 48.31 113 SER A O 1
ATOM 909 N N . ALA A 1 114 ? -22.943 -7.144 24.428 1.00 47.25 114 ALA A N 1
ATOM 910 C CA . ALA A 1 114 ? -22.007 -7.631 25.450 1.00 47.25 114 ALA A CA 1
ATOM 911 C C . ALA A 1 114 ? -20.526 -7.651 25.005 1.00 47.25 114 ALA A C 1
ATOM 913 O O . ALA A 1 114 ? -19.641 -7.915 25.818 1.00 47.25 114 ALA A O 1
ATOM 914 N N . THR A 1 115 ? -20.266 -7.375 23.729 1.00 46.47 115 THR A N 1
ATOM 915 C CA . THR A 1 115 ? -18.981 -7.532 23.051 1.00 46.47 115 THR A CA 1
ATOM 916 C C . THR A 1 115 ? -18.235 -6.194 22.869 1.00 46.47 115 THR A C 1
ATOM 918 O O . THR A 1 115 ? -17.013 -6.165 22.895 1.00 46.47 115 THR A O 1
ATOM 921 N N . TYR A 1 116 ? -18.925 -5.042 22.972 1.00 54.47 116 TYR A N 1
ATOM 922 C CA . TYR A 1 116 ? -18.285 -3.712 23.103 1.00 54.47 116 TYR A CA 1
ATOM 923 C C . TYR A 1 116 ? -17.247 -3.642 24.247 1.00 54.47 116 TYR A C 1
ATOM 925 O O . TYR A 1 116 ? -16.415 -2.749 24.285 1.00 54.47 116 TYR A O 1
ATOM 933 N N . ASN A 1 117 ? -17.274 -4.587 25.187 1.00 60.94 117 ASN A N 1
ATOM 934 C CA . ASN A 1 117 ? -16.491 -4.535 26.406 1.00 60.94 117 ASN A CA 1
ATOM 935 C C . ASN A 1 117 ? -14.981 -4.727 26.204 1.00 60.94 117 ASN A C 1
ATOM 937 O O . ASN A 1 117 ? -14.231 -3.949 26.769 1.00 60.94 117 ASN A O 1
ATOM 941 N N . LYS A 1 118 ? -14.478 -5.713 25.449 1.00 69.69 118 LYS A N 1
ATOM 942 C CA . LYS A 1 118 ? -13.037 -6.051 25.548 1.00 69.69 118 LYS A CA 1
ATOM 943 C C . LYS A 1 118 ? -12.111 -4.960 24.998 1.00 69.69 118 LYS A C 1
ATOM 945 O O . LYS A 1 118 ? -11.197 -4.529 25.695 1.00 69.69 118 LYS A O 1
ATOM 950 N N . SER A 1 119 ? -12.358 -4.500 23.775 1.00 75.25 119 SER A N 1
ATOM 951 C CA . SER A 1 119 ? -11.567 -3.440 23.139 1.00 75.25 119 SER A CA 1
ATOM 952 C C . SER A 1 119 ? -11.833 -2.063 23.752 1.00 75.25 119 SER A C 1
ATOM 954 O O . SER A 1 119 ? -10.898 -1.282 23.906 1.00 75.25 119 SER A O 1
ATOM 956 N N . ALA A 1 120 ? -13.066 -1.770 24.183 1.00 79.19 120 ALA A N 1
ATOM 957 C CA . ALA A 1 120 ? -13.357 -0.513 24.873 1.00 79.19 120 ALA A CA 1
ATOM 958 C C . ALA A 1 120 ? -12.787 -0.461 26.301 1.00 79.19 120 ALA A C 1
ATOM 960 O O . ALA A 1 120 ? -12.486 0.623 26.787 1.00 79.19 120 ALA A O 1
ATOM 961 N N . ILE A 1 121 ? -12.590 -1.607 26.969 1.00 84.88 121 ILE A N 1
ATOM 962 C CA . ILE A 1 121 ? -11.869 -1.668 28.255 1.00 84.88 121 ILE A CA 1
ATOM 963 C C . ILE A 1 121 ? -10.404 -1.260 28.071 1.00 84.88 121 ILE A C 1
ATOM 965 O O . ILE A 1 121 ? -9.851 -0.593 28.940 1.00 84.88 121 ILE A O 1
ATOM 969 N N . LEU A 1 122 ? -9.778 -1.649 26.954 1.00 85.69 122 LEU A N 1
ATOM 970 C CA . LEU A 1 122 ? -8.407 -1.243 26.638 1.00 85.69 122 LEU A CA 1
ATOM 971 C C . LEU A 1 122 ? -8.313 0.270 26.412 1.00 85.69 122 LEU A C 1
ATOM 973 O O . LEU A 1 122 ? -7.376 0.887 26.897 1.00 85.69 122 LEU A O 1
ATOM 977 N N . PHE A 1 123 ? -9.286 0.876 25.733 1.00 89.25 123 PHE A N 1
ATOM 978 C CA . PHE A 1 123 ? -9.278 2.301 25.392 1.00 89.25 123 PHE A CA 1
ATOM 979 C C . PHE A 1 123 ? -10.485 3.031 26.011 1.00 89.25 123 PHE A C 1
ATOM 981 O O . PHE A 1 123 ? -11.435 3.365 25.298 1.00 89.25 123 PHE A O 1
ATOM 988 N N . PRO A 1 124 ? -10.482 3.292 27.331 1.00 85.62 124 PRO A N 1
ATOM 989 C CA . PRO A 1 124 ? -11.654 3.823 28.031 1.00 85.62 124 PRO A CA 1
ATOM 990 C C . PRO A 1 124 ? -12.017 5.254 27.612 1.00 85.62 124 PRO A C 1
ATOM 992 O O . PRO A 1 124 ? -13.191 5.619 27.631 1.00 85.62 124 PRO A O 1
ATOM 995 N N . ASP A 1 125 ? -11.023 6.051 27.211 1.00 88.75 125 ASP A N 1
ATOM 996 C CA . ASP A 1 125 ? -11.209 7.464 26.862 1.00 88.75 125 ASP A CA 1
ATOM 997 C C . ASP A 1 125 ? -11.688 7.672 25.421 1.00 88.75 125 ASP A C 1
ATOM 999 O O . ASP A 1 125 ? -12.071 8.784 25.059 1.00 88.75 125 ASP A O 1
ATOM 1003 N N . ALA A 1 126 ? -11.652 6.633 24.582 1.00 88.12 126 ALA A N 1
ATOM 1004 C CA . ALA A 1 126 ? -11.987 6.739 23.170 1.00 88.12 126 ALA A CA 1
ATOM 1005 C C . ALA A 1 126 ? -13.491 6.934 22.947 1.00 88.12 126 ALA A C 1
ATOM 1007 O O . ALA A 1 126 ? -14.346 6.412 23.670 1.00 88.12 126 ALA A O 1
ATOM 1008 N N . HIS A 1 127 ? -13.840 7.633 21.868 1.00 89.75 127 HIS A N 1
ATOM 1009 C CA . HIS A 1 127 ? -15.238 7.786 21.499 1.00 89.75 127 HIS A CA 1
ATOM 1010 C C . HIS A 1 127 ? -15.855 6.432 21.117 1.00 89.75 127 HIS A C 1
ATOM 1012 O O . HIS A 1 127 ? -15.368 5.737 20.232 1.00 89.75 127 HIS A O 1
ATOM 1018 N N . LYS A 1 128 ? -17.025 6.112 21.685 1.00 87.12 128 LYS A N 1
ATOM 1019 C CA . LYS A 1 128 ? -17.848 4.947 21.311 1.00 87.12 128 LYS A CA 1
ATOM 1020 C C . LYS A 1 128 ? -17.966 4.662 19.801 1.00 87.12 128 LYS A C 1
ATOM 1022 O O . LYS A 1 128 ? -17.856 3.508 19.396 1.00 87.12 128 LYS A O 1
ATOM 1027 N N . ALA A 1 129 ? -18.182 5.682 18.966 1.00 88.06 129 ALA A N 1
ATOM 1028 C CA . ALA A 1 129 ? -18.315 5.520 17.518 1.00 88.06 129 ALA A CA 1
ATOM 1029 C C . ALA A 1 129 ? -17.018 5.029 16.845 1.00 88.06 129 ALA A C 1
ATOM 1031 O O . ALA A 1 129 ? -17.081 4.399 15.789 1.00 88.06 129 ALA A O 1
ATOM 1032 N N . ALA A 1 130 ? -15.861 5.251 17.475 1.00 89.06 130 ALA A N 1
ATOM 1033 C CA . ALA A 1 130 ? -14.554 4.808 16.999 1.00 89.06 130 ALA A CA 1
ATOM 1034 C C . ALA A 1 130 ? -14.326 3.293 17.150 1.00 89.06 130 ALA A C 1
ATOM 1036 O O . ALA A 1 130 ? -13.385 2.769 16.563 1.00 89.06 130 ALA A O 1
ATOM 1037 N N . PHE A 1 131 ? -15.198 2.583 17.876 1.00 89.19 131 PHE A N 1
ATOM 1038 C CA . PHE A 1 131 ? -15.214 1.115 17.947 1.00 89.19 131 PHE A CA 1
ATOM 1039 C C . PHE A 1 131 ? -16.269 0.481 17.039 1.00 89.19 131 PHE A C 1
ATOM 1041 O O . PHE A 1 131 ? -16.331 -0.738 16.927 1.00 89.19 131 PHE A O 1
ATOM 1048 N N . GLU A 1 132 ? -17.147 1.276 16.422 1.00 87.88 132 GLU A N 1
ATOM 1049 C CA . GLU A 1 132 ? -18.262 0.750 15.642 1.00 87.88 132 GLU A CA 1
ATOM 1050 C C . GLU A 1 132 ? -17.896 0.626 14.155 1.00 87.88 132 GLU A C 1
ATOM 1052 O O . GLU A 1 132 ? -17.880 1.639 13.437 1.00 87.88 132 GLU A O 1
ATOM 1057 N N . PRO A 1 133 ? -17.673 -0.602 13.640 1.00 89.44 133 PRO A N 1
ATOM 1058 C CA . PRO A 1 133 ? -17.278 -0.770 12.256 1.00 89.44 133 PRO A CA 1
ATOM 1059 C C . PRO A 1 133 ? -18.419 -0.434 11.299 1.00 89.44 133 PRO A C 1
ATOM 1061 O O . PRO A 1 133 ? -19.612 -0.651 11.577 1.00 89.44 133 PRO A O 1
ATOM 1064 N N . LYS A 1 134 ? -18.042 0.118 10.142 1.00 88.56 134 LYS A N 1
ATOM 1065 C CA . LYS A 1 134 ? -18.974 0.502 9.077 1.00 88.56 134 LYS A CA 1
ATOM 1066 C C . LYS A 1 134 ? -19.387 -0.737 8.292 1.00 88.56 134 LYS A C 1
ATOM 1068 O O . LYS A 1 134 ? -18.659 -1.226 7.439 1.00 88.56 134 LYS A O 1
ATOM 1073 N N . VAL A 1 135 ? -20.598 -1.221 8.553 1.00 90.06 135 VAL A N 1
ATOM 1074 C CA . VAL A 1 135 ? -21.159 -2.383 7.858 1.00 90.06 135 VAL A CA 1
ATOM 1075 C C . VAL A 1 135 ? -22.109 -1.930 6.750 1.00 90.06 135 VAL A C 1
ATOM 1077 O O . VAL A 1 135 ? -23.138 -1.303 7.013 1.00 90.06 135 VAL A O 1
ATOM 1080 N N . GLN A 1 136 ? -21.805 -2.298 5.507 1.00 87.44 136 GLN A N 1
ATOM 1081 C CA . GLN A 1 136 ? -22.673 -2.025 4.363 1.00 87.44 136 GLN A CA 1
ATOM 1082 C C . GLN A 1 136 ? -23.717 -3.144 4.201 1.00 87.44 136 GLN A C 1
ATOM 1084 O O . GLN A 1 136 ? -23.394 -4.288 3.891 1.00 87.44 136 GLN A O 1
ATOM 1089 N N . VAL A 1 137 ? -24.991 -2.822 4.432 1.00 88.25 137 VAL A N 1
ATOM 1090 C CA . VAL A 1 137 ? -26.145 -3.718 4.218 1.00 88.25 137 VAL A CA 1
ATOM 1091 C C . VAL A 1 137 ? -27.155 -2.986 3.334 1.00 88.25 137 VAL A C 1
ATOM 1093 O O . VAL A 1 137 ? -27.390 -1.798 3.596 1.00 88.25 137 VAL A O 1
ATOM 1096 N N . PRO A 1 138 ? -27.788 -3.660 2.351 1.00 90.19 138 PRO A N 1
ATOM 1097 C CA . PRO A 1 138 ? -28.855 -3.073 1.548 1.00 90.19 138 PRO A CA 1
ATOM 1098 C C . PRO A 1 138 ? -29.919 -2.379 2.405 1.00 90.19 138 PRO A C 1
ATOM 1100 O O . PRO A 1 138 ? -30.328 -2.882 3.453 1.00 90.19 138 PRO A O 1
ATOM 1103 N N . PHE A 1 139 ? -30.362 -1.204 1.960 1.00 88.56 139 PHE A N 1
ATOM 1104 C CA . PHE A 1 139 ? -31.391 -0.439 2.666 1.00 88.56 139 PHE A CA 1
ATOM 1105 C C . PHE A 1 139 ? -32.786 -1.050 2.492 1.00 88.56 139 PHE A C 1
ATOM 1107 O O . PHE A 1 139 ? -33.609 -0.995 3.404 1.00 88.56 139 PHE A O 1
ATOM 1114 N N . THR A 1 140 ? -33.053 -1.635 1.324 1.00 89.12 140 THR A N 1
ATOM 1115 C CA . THR A 1 140 ? -34.368 -2.153 0.958 1.00 89.12 140 THR A CA 1
ATOM 1116 C C . THR A 1 140 ? -34.715 -3.396 1.767 1.00 89.12 140 THR A C 1
ATOM 1118 O O . THR A 1 140 ? -33.997 -4.397 1.784 1.00 89.12 140 THR A O 1
ATOM 1121 N N . TYR A 1 141 ? -35.855 -3.335 2.448 1.00 86.50 141 TYR A N 1
ATOM 1122 C CA . TYR A 1 141 ? -36.402 -4.489 3.139 1.00 86.50 141 TYR A CA 1
ATOM 1123 C C . TYR A 1 141 ? -37.019 -5.463 2.130 1.00 86.50 141 TYR A C 1
ATOM 1125 O O . TYR A 1 141 ? -37.787 -5.063 1.257 1.00 86.50 141 TYR A O 1
ATOM 1133 N N . GLN A 1 142 ? -36.714 -6.750 2.281 1.00 87.81 142 GLN A N 1
ATOM 1134 C CA . GLN A 1 142 ? -37.343 -7.835 1.532 1.00 87.81 142 GLN A CA 1
ATOM 1135 C C . GLN A 1 142 ? -37.971 -8.819 2.519 1.00 87.81 142 GLN A C 1
ATOM 1137 O O . GLN A 1 142 ? -37.350 -9.195 3.516 1.00 87.81 142 GLN A O 1
ATOM 1142 N N . ARG A 1 143 ? -39.210 -9.245 2.255 1.00 87.44 143 ARG A N 1
ATOM 1143 C CA . ARG A 1 143 ? -39.907 -10.228 3.096 1.00 87.44 143 ARG A CA 1
ATOM 1144 C C . ARG A 1 143 ? -39.096 -11.529 3.138 1.00 87.44 143 ARG A C 1
ATOM 1146 O O . ARG A 1 143 ? -38.707 -12.041 2.097 1.00 87.44 143 ARG A O 1
ATOM 1153 N N . GLY A 1 144 ? -38.839 -12.049 4.337 1.00 87.69 144 GLY A N 1
ATOM 1154 C CA . GLY A 1 144 ? -38.012 -13.246 4.546 1.00 87.69 144 GLY A CA 1
ATOM 1155 C C . GLY A 1 144 ? -36.517 -12.970 4.742 1.00 87.69 144 GLY A C 1
ATOM 1156 O O . GLY A 1 144 ? -35.810 -13.852 5.224 1.00 87.69 144 GLY A O 1
ATOM 1157 N N . ARG A 1 145 ? -36.025 -11.751 4.467 1.00 88.06 145 ARG A N 1
ATOM 1158 C CA . ARG A 1 145 ? -34.686 -11.346 4.916 1.00 88.06 145 ARG A CA 1
ATOM 1159 C C . ARG A 1 145 ? -34.678 -11.031 6.408 1.00 88.06 145 ARG A C 1
ATOM 1161 O O . ARG A 1 145 ? -35.658 -10.560 6.988 1.00 88.06 145 ARG A O 1
ATOM 1168 N N . ILE A 1 146 ? -33.513 -11.248 7.006 1.00 89.06 146 ILE A N 1
ATOM 1169 C CA . ILE A 1 146 ? -33.213 -10.823 8.370 1.00 89.06 146 ILE A CA 1
ATOM 1170 C C . ILE A 1 146 ? -33.287 -9.284 8.420 1.00 89.06 146 ILE A C 1
ATOM 1172 O O . ILE A 1 146 ? -32.765 -8.623 7.520 1.00 89.06 146 ILE A O 1
ATOM 1176 N N . PRO A 1 147 ? -33.921 -8.684 9.444 1.00 92.12 147 PRO A N 1
ATOM 1177 C CA . PRO A 1 147 ? -33.939 -7.236 9.611 1.00 92.12 147 PRO A CA 1
ATOM 1178 C C . PRO A 1 147 ? -32.533 -6.622 9.588 1.00 92.12 147 PRO A C 1
ATOM 1180 O O . PRO A 1 147 ? -31.625 -7.108 10.263 1.00 92.12 147 PRO A O 1
ATOM 1183 N N . ARG A 1 148 ? -32.378 -5.493 8.886 1.00 89.69 148 ARG A N 1
ATOM 1184 C CA . ARG A 1 148 ? -31.088 -4.813 8.666 1.00 89.69 148 ARG A CA 1
ATOM 1185 C C . ARG A 1 148 ? -30.279 -4.595 9.947 1.00 89.69 148 ARG A C 1
ATOM 1187 O O . ARG A 1 148 ? -29.085 -4.861 9.964 1.00 89.69 148 ARG A O 1
ATOM 1194 N N . LYS A 1 149 ? -30.923 -4.148 11.032 1.00 89.88 149 LYS A N 1
ATOM 1195 C CA . LYS A 1 149 ? -30.250 -3.919 12.326 1.00 89.88 149 LYS A CA 1
ATOM 1196 C C . LYS A 1 149 ? -29.618 -5.198 12.887 1.00 89.88 149 LYS A C 1
ATOM 1198 O O . LYS A 1 149 ? -28.518 -5.146 13.420 1.00 89.88 149 LYS A O 1
ATOM 1203 N N . ILE A 1 150 ? -30.293 -6.337 12.728 1.00 90.50 150 ILE A N 1
ATOM 1204 C CA . ILE A 1 150 ? -29.804 -7.642 13.186 1.00 90.50 150 ILE A CA 1
ATOM 1205 C C . ILE A 1 150 ? -28.652 -8.115 12.295 1.00 90.50 150 ILE A C 1
ATOM 1207 O O . ILE A 1 150 ? -27.676 -8.654 12.802 1.00 90.50 150 ILE A O 1
ATOM 1211 N N . GLU A 1 151 ? -28.736 -7.902 10.980 1.00 91.19 151 GLU A N 1
ATOM 1212 C CA . GLU A 1 151 ? -27.655 -8.244 10.046 1.00 91.19 151 GLU A CA 1
ATOM 1213 C C . GLU A 1 151 ? -26.378 -7.433 10.326 1.00 91.19 151 GLU A C 1
ATOM 1215 O O . GLU A 1 151 ? -25.291 -8.007 10.378 1.00 91.19 151 GLU A O 1
ATOM 1220 N N . ILE A 1 152 ? -26.512 -6.126 10.584 1.00 90.44 152 ILE A N 1
ATOM 1221 C CA . ILE A 1 152 ? -25.395 -5.254 10.984 1.00 90.44 152 ILE A CA 1
ATOM 1222 C C . ILE A 1 152 ? -24.764 -5.758 12.282 1.00 90.44 152 ILE A C 1
ATOM 1224 O O . ILE A 1 152 ? -23.553 -5.942 12.341 1.00 90.44 152 ILE A O 1
ATOM 1228 N N . GLU A 1 153 ? -25.579 -6.019 13.302 1.00 90.31 153 GLU A N 1
ATOM 1229 C CA . GLU A 1 153 ? -25.097 -6.494 14.599 1.00 90.31 153 GLU A CA 1
ATOM 1230 C C . GLU A 1 153 ? -24.400 -7.859 14.496 1.00 90.31 153 GLU A C 1
ATOM 1232 O O . GLU A 1 153 ? -23.364 -8.079 15.118 1.00 90.31 153 GLU A O 1
ATOM 1237 N N . ARG A 1 154 ? -24.912 -8.772 13.658 1.00 90.81 154 ARG A N 1
ATOM 1238 C CA . ARG A 1 154 ? -24.256 -10.060 13.387 1.00 90.81 154 ARG A CA 1
ATOM 1239 C C . ARG A 1 154 ? -22.880 -9.876 12.754 1.00 90.81 154 ARG A C 1
ATOM 1241 O O . ARG A 1 154 ? -21.939 -10.515 13.208 1.00 90.81 154 ARG A O 1
ATOM 1248 N N . ARG A 1 155 ? -22.750 -8.999 11.753 1.00 90.00 155 ARG A N 1
ATOM 1249 C CA . ARG A 1 155 ? -21.452 -8.716 11.117 1.00 90.00 155 ARG A CA 1
ATOM 1250 C C . ARG A 1 155 ? -20.476 -8.033 12.068 1.00 90.00 155 ARG A C 1
ATOM 1252 O O . ARG A 1 155 ? -19.319 -8.419 12.105 1.00 90.00 155 ARG A O 1
ATOM 1259 N N . ARG A 1 156 ? -20.945 -7.097 12.900 1.00 89.25 156 ARG A N 1
ATOM 1260 C CA . ARG A 1 156 ? -20.123 -6.474 13.954 1.00 89.25 156 ARG A CA 1
ATOM 1261 C C . ARG A 1 156 ? -19.516 -7.523 14.887 1.00 89.25 156 ARG A C 1
ATOM 1263 O O . ARG A 1 156 ? -18.314 -7.513 15.111 1.00 89.25 156 ARG A O 1
ATOM 1270 N N . ARG A 1 157 ? -20.327 -8.480 15.348 1.00 87.56 157 ARG A N 1
ATOM 1271 C CA . ARG A 1 157 ? -19.851 -9.597 16.181 1.00 87.56 157 ARG A CA 1
ATOM 1272 C C . ARG A 1 157 ? -18.895 -10.525 15.443 1.00 87.56 157 ARG A C 1
ATOM 1274 O O . ARG A 1 157 ? -17.971 -11.041 16.054 1.00 87.56 157 ARG A O 1
ATOM 1281 N N . GLN A 1 158 ? -19.116 -10.747 14.147 1.00 89.00 158 GLN A N 1
ATOM 1282 C CA . GLN A 1 158 ? -18.180 -11.513 13.325 1.00 89.00 158 GLN A CA 1
ATOM 1283 C C . GLN A 1 158 ? -16.825 -10.811 13.241 1.00 89.00 158 GLN A C 1
ATOM 1285 O O . GLN A 1 158 ? -15.816 -11.470 13.430 1.00 89.00 158 GLN A O 1
ATOM 1290 N N . TYR A 1 159 ? -16.779 -9.498 13.015 1.00 89.69 159 TYR A N 1
ATOM 1291 C CA . TYR A 1 159 ? -15.512 -8.760 12.960 1.00 89.69 159 TYR A CA 1
ATOM 1292 C C . TYR A 1 159 ? -14.751 -8.820 14.283 1.00 89.69 159 TYR A C 1
ATOM 1294 O O . TYR A 1 159 ? -13.544 -9.005 14.283 1.00 89.69 159 TYR A O 1
ATOM 1302 N N . GLU A 1 160 ? -15.456 -8.744 15.407 1.00 84.88 160 GLU A N 1
ATOM 1303 C CA . GLU A 1 160 ? -14.835 -8.839 16.730 1.00 84.88 160 GLU A CA 1
ATOM 1304 C C . GLU A 1 160 ? -14.343 -10.253 17.078 1.00 84.88 160 GLU A C 1
ATOM 1306 O O . GLU A 1 160 ? -13.413 -10.415 17.861 1.00 84.88 160 GLU A O 1
ATOM 1311 N N . PHE A 1 161 ? -14.971 -11.287 16.512 1.00 87.25 161 PHE A N 1
ATOM 1312 C CA . PHE A 1 161 ? -14.600 -12.677 16.771 1.00 87.25 161 PHE A CA 1
ATOM 1313 C C . PHE A 1 161 ? -13.232 -13.052 16.186 1.00 87.25 161 PHE A C 1
ATOM 1315 O O . PHE A 1 161 ? -12.571 -13.930 16.731 1.00 87.25 161 PHE A O 1
ATOM 1322 N N . HIS A 1 162 ? -12.820 -12.426 15.082 1.00 89.69 162 HIS A N 1
ATOM 1323 C CA . HIS A 1 162 ? -11.578 -12.788 14.407 1.00 89.69 162 HIS A CA 1
ATOM 1324 C C . HIS A 1 162 ? -10.378 -12.070 15.024 1.00 89.69 162 HIS A C 1
ATOM 1326 O O . HIS A 1 162 ? -10.351 -10.838 15.089 1.00 89.69 162 HIS A O 1
ATOM 1332 N N . ASP A 1 163 ? -9.356 -12.841 15.387 1.00 90.25 163 ASP A N 1
ATOM 1333 C CA . ASP A 1 163 ? -8.037 -12.300 15.684 1.00 90.25 163 ASP A CA 1
ATOM 1334 C C . ASP A 1 163 ? -7.258 -12.066 14.382 1.00 90.25 163 ASP A C 1
ATOM 1336 O O . ASP A 1 163 ? -7.215 -12.910 13.486 1.00 90.25 163 ASP A O 1
ATOM 1340 N N . VAL A 1 164 ? -6.643 -10.893 14.258 1.00 90.56 164 VAL A N 1
ATOM 1341 C CA . VAL A 1 164 ? -5.878 -10.532 13.064 1.00 90.56 164 VAL A CA 1
ATOM 1342 C C . VAL A 1 164 ? -4.555 -11.256 13.000 1.00 90.56 164 VAL A C 1
ATOM 1344 O O . VAL A 1 164 ? -4.132 -11.589 11.897 1.00 90.56 164 VAL A O 1
ATOM 1347 N N . GLN A 1 165 ? -3.923 -11.541 14.139 1.00 90.62 165 GLN A N 1
ATOM 1348 C CA . GLN A 1 165 ? -2.676 -12.294 14.119 1.00 90.62 165 GLN A CA 1
ATOM 1349 C C . GLN A 1 165 ? -2.902 -13.697 13.533 1.00 90.62 165 GLN A C 1
ATOM 1351 O O . GLN A 1 165 ? -2.208 -14.085 12.594 1.00 90.62 165 GLN A O 1
ATOM 1356 N N . GLU A 1 166 ? -3.947 -14.394 13.987 1.00 91.81 166 GLU A N 1
ATOM 1357 C CA . GLU A 1 166 ? -4.343 -15.694 13.437 1.00 91.81 166 GLU A CA 1
ATOM 1358 C C . GLU A 1 166 ? -4.705 -15.606 11.945 1.00 91.81 166 GLU A C 1
ATOM 1360 O O . GLU A 1 166 ? -4.300 -16.458 11.157 1.00 91.81 166 GLU A O 1
ATOM 1365 N N . LEU A 1 167 ? -5.433 -14.566 11.515 1.00 93.38 167 LEU A N 1
ATOM 1366 C CA . LEU A 1 167 ? -5.781 -14.387 10.099 1.00 93.38 167 LEU A CA 1
ATOM 1367 C C . LEU A 1 167 ? -4.554 -14.157 9.202 1.00 93.38 167 LEU A C 1
ATOM 1369 O O . LEU A 1 167 ? -4.527 -14.655 8.076 1.00 93.38 167 LEU A O 1
ATOM 1373 N N . VAL A 1 168 ? -3.555 -13.409 9.676 1.00 92.75 168 VAL A N 1
ATOM 1374 C CA . VAL A 1 168 ? -2.291 -13.183 8.954 1.00 92.75 168 VAL A CA 1
ATOM 1375 C C . VAL A 1 168 ? -1.521 -14.498 8.809 1.00 92.75 168 VAL A C 1
ATOM 1377 O O . VAL A 1 168 ? -1.067 -14.821 7.710 1.00 92.75 168 VAL A O 1
ATOM 1380 N N . GLU A 1 169 ? -1.447 -15.293 9.879 1.00 92.06 169 GLU A N 1
ATOM 1381 C CA . GLU A 1 169 ? -0.805 -16.613 9.870 1.00 92.06 169 GLU A CA 1
ATOM 1382 C C . GLU A 1 169 ? -1.535 -17.601 8.943 1.00 92.06 169 GLU A C 1
ATOM 1384 O O . GLU A 1 169 ? -0.899 -18.291 8.144 1.00 92.06 169 GLU A O 1
ATOM 1389 N N . LEU A 1 170 ? -2.873 -17.622 8.968 1.00 93.94 170 LEU A N 1
ATOM 1390 C CA . LEU A 1 170 ? -3.697 -18.437 8.063 1.00 93.94 170 LEU A CA 1
ATOM 1391 C C . LEU A 1 170 ? -3.533 -18.039 6.591 1.00 93.94 170 LEU A C 1
ATOM 1393 O O . LEU A 1 170 ? -3.618 -18.898 5.712 1.00 93.94 170 LEU A O 1
ATOM 1397 N N . ALA A 1 171 ? -3.284 -16.757 6.315 1.00 92.00 171 ALA A N 1
ATOM 1398 C CA . ALA A 1 171 ? -2.970 -16.269 4.976 1.00 92.00 171 ALA A CA 1
ATOM 1399 C C . ALA A 1 171 ? -1.548 -16.644 4.510 1.00 92.00 171 ALA A C 1
ATOM 1401 O O . ALA A 1 171 ? -1.203 -16.392 3.356 1.00 92.00 171 ALA A O 1
ATOM 1402 N N . GLY A 1 172 ? -0.731 -17.254 5.378 1.00 91.56 172 GLY A N 1
ATOM 1403 C CA . GLY A 1 172 ? 0.649 -17.640 5.083 1.00 91.56 172 GLY A CA 1
ATOM 1404 C C . GLY A 1 172 ? 1.639 -16.475 5.131 1.00 91.56 172 GLY A C 1
ATOM 1405 O O . GLY A 1 172 ? 2.742 -16.598 4.603 1.00 91.56 172 GLY A O 1
ATOM 1406 N N . LEU A 1 173 ? 1.258 -15.351 5.743 1.00 90.88 173 LEU A N 1
ATOM 1407 C CA . LEU A 1 173 ? 2.115 -14.182 5.913 1.00 90.88 173 LEU A CA 1
ATOM 1408 C C . LEU A 1 173 ? 2.747 -14.184 7.307 1.00 90.88 173 LEU A C 1
ATOM 1410 O O . LEU A 1 173 ? 2.141 -14.607 8.286 1.00 90.88 173 LEU A O 1
ATOM 1414 N N . THR A 1 174 ? 3.970 -13.667 7.412 1.00 90.94 174 THR A N 1
ATOM 1415 C CA . THR A 1 174 ? 4.633 -13.432 8.705 1.00 90.94 174 THR A CA 1
ATOM 1416 C C . THR A 1 174 ? 4.828 -11.936 8.921 1.00 90.94 174 THR A C 1
ATOM 1418 O O . THR A 1 174 ? 5.257 -11.236 8.006 1.00 90.94 174 THR A O 1
ATOM 1421 N N . LEU A 1 175 ? 4.607 -11.434 10.143 1.00 88.31 175 LEU A N 1
ATOM 1422 C CA . LEU A 1 175 ? 4.790 -10.006 10.463 1.00 88.31 175 LEU A CA 1
ATOM 1423 C C . LEU A 1 175 ? 6.195 -9.494 10.102 1.00 88.31 175 LEU A C 1
ATOM 1425 O O . LEU A 1 175 ? 6.340 -8.379 9.609 1.00 88.31 175 LEU A O 1
ATOM 1429 N N . LYS A 1 176 ? 7.217 -10.345 10.245 1.00 87.62 176 LYS A N 1
ATOM 1430 C CA . LYS A 1 176 ? 8.586 -10.056 9.805 1.00 87.62 176 LYS A CA 1
ATOM 1431 C C . LYS A 1 176 ? 8.692 -9.781 8.304 1.00 87.62 176 LYS A C 1
ATOM 1433 O O . LYS A 1 176 ? 9.364 -8.837 7.922 1.00 87.62 176 LYS A O 1
ATOM 1438 N N . GLN A 1 177 ? 8.025 -10.560 7.453 1.00 85.38 177 GLN A N 1
ATOM 1439 C CA . GLN A 1 177 ? 8.047 -10.343 5.997 1.00 85.38 177 GLN A CA 1
ATOM 1440 C C . GLN A 1 177 ? 7.348 -9.041 5.592 1.00 85.38 177 GLN A C 1
ATOM 1442 O O . GLN A 1 177 ? 7.662 -8.478 4.545 1.00 85.38 177 GLN A O 1
ATOM 1447 N N . LEU A 1 178 ? 6.393 -8.587 6.410 1.00 84.38 178 LEU A N 1
ATOM 1448 C CA . LEU A 1 178 ? 5.635 -7.367 6.164 1.00 84.38 178 LEU A CA 1
ATOM 1449 C C . LEU A 1 178 ? 6.391 -6.112 6.615 1.00 84.38 178 LEU A C 1
ATOM 1451 O O . LEU A 1 178 ? 6.377 -5.105 5.919 1.00 84.38 178 LEU A O 1
ATOM 1455 N N . ALA A 1 179 ? 7.028 -6.157 7.784 1.00 82.62 179 ALA A N 1
ATOM 1456 C CA . ALA A 1 179 ? 7.584 -4.962 8.41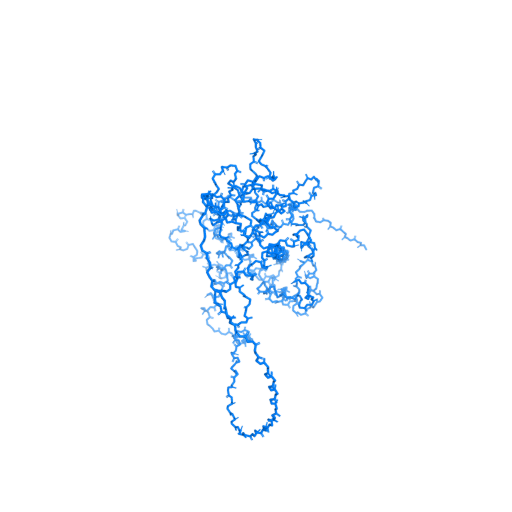6 1.00 82.62 179 ALA A CA 1
ATOM 1457 C C . ALA A 1 179 ? 9.110 -4.828 8.293 1.00 82.62 179 ALA A C 1
ATOM 1459 O O . ALA A 1 179 ? 9.642 -3.734 8.496 1.00 82.62 179 ALA A O 1
ATOM 1460 N N . LYS A 1 180 ? 9.834 -5.903 7.952 1.00 82.50 180 LYS A N 1
ATOM 1461 C CA . LYS A 1 180 ? 11.289 -5.839 7.790 1.00 82.50 180 LYS A CA 1
ATOM 1462 C C . LYS A 1 180 ? 11.649 -5.004 6.565 1.00 82.50 180 LYS A C 1
ATOM 1464 O O . LYS A 1 180 ? 11.254 -5.306 5.441 1.00 82.50 180 LYS A O 1
ATOM 1469 N N . LYS A 1 181 ? 12.434 -3.954 6.793 1.00 79.94 181 LYS A N 1
ATOM 1470 C CA . LYS A 1 181 ? 12.959 -3.091 5.734 1.00 79.94 181 LYS A CA 1
ATOM 1471 C C . LYS A 1 181 ? 14.257 -3.680 5.201 1.00 79.94 181 LYS A C 1
ATOM 1473 O O . LYS A 1 181 ? 15.320 -3.456 5.773 1.00 79.94 181 LYS A O 1
ATOM 1478 N N . ASP A 1 182 ? 14.161 -4.410 4.098 1.00 79.62 182 ASP A N 1
ATOM 1479 C CA . ASP A 1 182 ? 15.319 -4.951 3.390 1.00 79.62 182 ASP A CA 1
ATOM 1480 C C . ASP A 1 182 ? 15.676 -4.074 2.185 1.00 79.62 182 ASP A C 1
ATOM 1482 O O . ASP A 1 182 ? 14.813 -3.682 1.408 1.00 79.62 182 ASP A O 1
ATOM 1486 N N . SER A 1 183 ? 16.965 -3.781 1.991 1.00 80.19 183 SER A N 1
ATOM 1487 C CA . SER A 1 183 ? 17.438 -2.969 0.854 1.00 80.19 183 SER A CA 1
ATOM 1488 C C . SER A 1 183 ? 17.280 -3.663 -0.503 1.00 80.19 183 SER A C 1
ATOM 1490 O O . SER A 1 183 ? 17.352 -3.011 -1.544 1.00 80.19 183 SER A O 1
ATOM 1492 N N . GLN A 1 184 ? 17.090 -4.984 -0.494 1.00 82.94 184 GLN A N 1
ATOM 1493 C CA . GLN A 1 184 ? 16.889 -5.803 -1.687 1.00 82.94 184 GLN A CA 1
ATOM 1494 C C . GLN A 1 184 ? 15.421 -5.890 -2.116 1.00 82.94 184 GLN A C 1
ATOM 1496 O O . GLN A 1 184 ? 15.152 -6.361 -3.220 1.00 82.94 184 GLN A O 1
ATOM 1501 N N . GLU A 1 185 ? 14.482 -5.461 -1.271 1.00 85.31 185 GLU A N 1
ATOM 1502 C CA . GLU A 1 185 ? 13.048 -5.537 -1.536 1.00 85.31 185 GLU A CA 1
ATOM 1503 C C . GLU A 1 185 ? 12.438 -4.141 -1.623 1.00 85.31 185 GLU A C 1
ATOM 1505 O O . GLU A 1 185 ? 12.885 -3.192 -0.980 1.00 85.31 185 GLU A O 1
ATOM 1510 N N . LEU A 1 186 ? 11.393 -4.007 -2.438 1.00 90.62 186 LEU A N 1
ATOM 1511 C CA . LEU A 1 186 ? 10.640 -2.762 -2.485 1.00 90.62 186 LEU A CA 1
ATOM 1512 C C . LEU A 1 186 ? 9.794 -2.600 -1.209 1.00 90.62 186 LEU A C 1
ATOM 1514 O O . LEU A 1 186 ? 9.227 -3.590 -0.732 1.00 90.62 186 LEU A O 1
ATOM 1518 N N . PRO A 1 187 ? 9.666 -1.373 -0.673 1.00 91.25 187 PRO A N 1
ATOM 1519 C CA . PRO A 1 187 ? 8.820 -1.112 0.486 1.00 91.25 187 PRO A CA 1
ATOM 1520 C C . PRO A 1 187 ? 7.351 -1.456 0.200 1.00 91.25 187 PRO A C 1
ATOM 1522 O O . PRO A 1 187 ? 6.824 -1.125 -0.866 1.00 91.25 187 PRO A O 1
ATOM 1525 N N . LEU A 1 188 ? 6.687 -2.137 1.140 1.00 90.69 188 LEU A N 1
ATOM 1526 C CA . LEU A 1 188 ? 5.311 -2.617 0.958 1.00 90.69 188 LEU A CA 1
ATOM 1527 C C . LEU A 1 188 ? 4.281 -1.491 0.894 1.00 90.69 188 LEU A C 1
ATOM 1529 O O . LEU A 1 188 ? 3.243 -1.656 0.259 1.00 90.69 188 LEU A O 1
ATOM 1533 N N . GLU A 1 189 ? 4.577 -0.338 1.491 1.00 90.75 189 GLU A N 1
ATOM 1534 C CA . GLU A 1 189 ? 3.645 0.789 1.549 1.00 90.75 189 GLU A CA 1
ATOM 1535 C C . GLU A 1 189 ? 3.386 1.394 0.162 1.00 90.75 189 GLU A C 1
ATOM 1537 O O . GLU A 1 189 ? 2.371 2.050 -0.053 1.00 90.75 189 GLU A O 1
ATOM 1542 N N . VAL A 1 190 ? 4.279 1.141 -0.801 1.00 91.19 190 VAL A N 1
ATOM 1543 C CA . VAL A 1 190 ? 4.133 1.564 -2.203 1.00 91.19 190 VAL A CA 1
ATOM 1544 C C . VAL A 1 190 ? 3.059 0.751 -2.939 1.00 91.19 190 VAL A C 1
ATOM 1546 O O . VAL A 1 190 ? 2.486 1.239 -3.910 1.00 91.19 190 VAL A O 1
ATOM 1549 N N . PHE A 1 191 ? 2.770 -0.469 -2.479 1.00 93.12 191 PHE A N 1
ATOM 1550 C CA . PHE A 1 191 ? 1.777 -1.380 -3.068 1.00 93.12 191 PHE A CA 1
ATOM 1551 C C . PHE A 1 191 ? 0.437 -1.350 -2.329 1.00 93.12 191 PHE A C 1
ATOM 1553 O O . PHE A 1 191 ? -0.385 -2.258 -2.463 1.00 93.12 191 PHE A O 1
ATOM 1560 N N . ASP A 1 192 ? 0.233 -0.326 -1.507 1.00 92.12 192 ASP A N 1
ATOM 1561 C CA . ASP A 1 192 ? -0.983 -0.159 -0.740 1.00 92.12 192 ASP A CA 1
ATOM 1562 C C . ASP A 1 192 ? -2.169 0.235 -1.637 1.00 92.12 192 ASP A C 1
ATOM 1564 O O . ASP A 1 192 ? -2.132 1.244 -2.343 1.00 92.12 192 ASP A O 1
ATOM 1568 N N . ASP A 1 193 ? -3.247 -0.547 -1.577 1.00 92.31 193 ASP A N 1
ATOM 1569 C CA . ASP A 1 193 ? -4.496 -0.267 -2.280 1.00 92.31 193 ASP A CA 1
ATOM 1570 C C . ASP A 1 193 ? -5.526 0.323 -1.306 1.00 92.31 193 ASP A C 1
ATOM 1572 O O . ASP A 1 193 ? -6.097 -0.364 -0.453 1.00 92.31 193 ASP A O 1
ATOM 1576 N N . THR A 1 194 ? -5.788 1.620 -1.459 1.00 89.81 194 THR A N 1
ATOM 1577 C CA . THR A 1 194 ? -6.742 2.368 -0.630 1.00 89.81 194 THR A CA 1
ATOM 1578 C C . THR A 1 194 ? -8.202 2.023 -0.929 1.00 89.81 194 THR A C 1
ATOM 1580 O O . THR A 1 194 ? -9.082 2.394 -0.156 1.00 89.81 194 THR A O 1
ATOM 1583 N N . SER A 1 195 ? -8.505 1.267 -1.994 1.00 90.00 195 SER A N 1
ATOM 1584 C CA . SER A 1 195 ? -9.877 0.817 -2.287 1.00 90.00 195 SER A CA 1
ATOM 1585 C C . SER A 1 195 ? -10.437 -0.150 -1.234 1.00 90.00 195 SER A C 1
ATOM 1587 O O . SER A 1 195 ? -11.655 -0.306 -1.120 1.00 90.00 195 SER A O 1
ATOM 1589 N N . TYR A 1 196 ? -9.560 -0.758 -0.428 1.00 90.00 196 TYR A N 1
ATOM 1590 C CA . TYR A 1 196 ? -9.932 -1.593 0.713 1.00 90.00 196 TYR A CA 1
ATOM 1591 C C . TYR A 1 196 ? -10.403 -0.779 1.932 1.00 90.00 196 TYR A C 1
ATOM 1593 O O . TYR A 1 196 ? -10.994 -1.352 2.850 1.00 90.00 196 TYR A O 1
ATOM 1601 N N . ASP A 1 197 ? -10.173 0.539 1.966 1.00 88.69 197 ASP A N 1
ATOM 1602 C CA . ASP A 1 197 ? -10.600 1.383 3.081 1.00 88.69 197 ASP A CA 1
ATOM 1603 C C . ASP A 1 197 ? -12.125 1.595 3.078 1.00 88.69 197 ASP A C 1
ATOM 1605 O O . ASP A 1 197 ? -12.756 1.932 2.077 1.00 88.69 197 ASP A O 1
ATOM 1609 N N . CYS A 1 198 ? -12.757 1.413 4.241 1.00 87.25 198 CYS A N 1
ATOM 1610 C CA . CYS A 1 198 ? -14.218 1.505 4.367 1.00 87.25 198 CYS A CA 1
ATOM 1611 C C . CYS A 1 198 ? -14.749 2.948 4.521 1.00 87.25 198 CYS A C 1
ATOM 1613 O O . CYS A 1 198 ? -15.953 3.209 4.359 1.00 87.25 198 CYS A O 1
ATOM 1615 N N . ARG A 1 199 ? -13.866 3.885 4.875 1.00 91.50 199 ARG A N 1
ATOM 1616 C CA . ARG A 1 199 ? -14.142 5.304 5.127 1.00 91.50 199 ARG A CA 1
ATOM 1617 C C . ARG A 1 199 ? -12.953 6.143 4.683 1.00 91.50 199 ARG A C 1
ATOM 1619 O O . ARG A 1 199 ? -11.815 5.685 4.683 1.00 91.50 199 ARG A O 1
ATOM 1626 N N . ASN A 1 200 ? -13.245 7.392 4.372 1.00 92.12 200 ASN A N 1
ATOM 1627 C CA . ASN A 1 200 ? -12.271 8.381 3.949 1.00 92.12 200 ASN A CA 1
ATOM 1628 C C . ASN A 1 200 ? -11.468 8.852 5.181 1.00 92.12 200 ASN A C 1
ATOM 1630 O O . ASN A 1 200 ? -12.035 8.902 6.277 1.00 92.12 200 ASN A O 1
ATOM 1634 N N . PRO A 1 201 ? -10.205 9.292 5.030 1.00 93.44 201 PRO A N 1
ATOM 1635 C CA . PRO A 1 201 ? -9.411 9.816 6.145 1.00 93.44 201 PRO A CA 1
ATOM 1636 C C . PRO A 1 201 ? -10.116 10.932 6.934 1.00 93.44 201 PRO A C 1
ATOM 1638 O O . PRO A 1 201 ? -10.115 10.924 8.161 1.00 93.44 201 PRO A O 1
ATOM 1641 N N . SER A 1 202 ? -10.790 11.860 6.245 1.00 93.88 202 SER A N 1
ATOM 1642 C CA . SER A 1 202 ? -11.544 12.945 6.887 1.00 93.88 202 SER A CA 1
ATOM 1643 C C . SER A 1 202 ? -12.700 12.429 7.751 1.00 93.88 202 SER A C 1
ATOM 1645 O O . SER A 1 202 ? -12.839 12.871 8.887 1.00 93.88 202 SER A O 1
ATOM 1647 N N . GLU A 1 203 ? -13.468 11.443 7.265 1.00 93.56 203 GLU A N 1
ATOM 1648 C CA . GLU A 1 203 ? -14.567 10.825 8.030 1.00 93.56 203 GLU A CA 1
ATOM 1649 C C . GLU A 1 203 ? -14.042 10.156 9.309 1.00 93.56 203 GLU A C 1
ATOM 1651 O O . GLU A 1 203 ? -14.673 10.216 10.363 1.00 93.56 203 GLU A O 1
ATOM 1656 N N . TRP A 1 204 ? -12.872 9.517 9.230 1.00 93.88 204 TRP A N 1
ATOM 1657 C CA . TRP A 1 204 ? -12.212 8.926 10.389 1.00 93.88 204 TRP A CA 1
ATOM 1658 C C . TRP A 1 204 ? -11.801 9.981 11.417 1.00 93.88 204 TRP A C 1
ATOM 1660 O O . TRP A 1 204 ? -12.085 9.826 12.605 1.00 93.88 204 TRP A O 1
ATOM 1670 N N . MET A 1 205 ? -11.187 11.076 10.970 1.00 94.31 205 MET A N 1
ATOM 1671 C CA . MET A 1 205 ? -10.761 12.157 11.860 1.00 94.31 205 MET A CA 1
ATOM 1672 C C . MET A 1 205 ? -11.939 12.891 12.515 1.00 94.31 205 MET A C 1
ATOM 1674 O O . MET A 1 205 ? -11.839 13.294 13.673 1.00 94.31 205 MET A O 1
ATOM 1678 N N . GLU A 1 206 ? -13.076 13.011 11.827 1.00 94.06 206 GLU A N 1
ATOM 1679 C CA . GLU A 1 206 ? -14.308 13.562 12.405 1.00 94.06 206 GLU A CA 1
ATOM 1680 C C . GLU A 1 206 ? -14.823 12.718 13.579 1.00 94.06 206 GLU A C 1
ATOM 1682 O O . GLU A 1 206 ? -15.230 13.272 14.600 1.00 94.06 206 GLU A O 1
ATOM 1687 N N . ILE A 1 207 ? -14.757 11.385 13.478 1.00 91.88 207 ILE A N 1
ATOM 1688 C CA . ILE A 1 207 ? -15.157 10.479 14.568 1.00 91.88 207 ILE A CA 1
ATOM 1689 C C . ILE A 1 207 ? -14.267 10.683 15.800 1.00 91.88 207 ILE A C 1
ATOM 1691 O O . ILE A 1 207 ? -14.771 10.714 16.922 1.00 91.88 207 ILE A O 1
ATOM 1695 N N . ALA A 1 208 ? -12.957 10.855 15.604 1.00 91.19 208 ALA A N 1
ATOM 1696 C CA . ALA A 1 208 ? -12.037 11.161 16.700 1.00 91.19 208 ALA A CA 1
ATOM 1697 C C . ALA A 1 208 ? -12.342 12.530 17.335 1.00 91.19 208 ALA A C 1
ATOM 1699 O O . ALA A 1 208 ? -12.325 12.669 18.557 1.00 91.19 208 ALA A O 1
ATOM 1700 N N . GLY A 1 209 ? -12.659 13.535 16.513 1.00 90.88 209 GLY A N 1
ATOM 1701 C CA . GLY A 1 209 ? -12.938 14.904 16.955 1.00 90.88 209 GLY A CA 1
ATOM 1702 C C . GLY A 1 209 ? -14.253 15.086 17.721 1.00 90.88 209 GLY A C 1
ATOM 1703 O O . GLY A 1 209 ? -14.394 16.070 18.441 1.00 90.88 209 GLY A O 1
ATOM 1704 N N . GLN A 1 210 ? -15.196 14.146 17.614 1.00 89.06 210 GLN A N 1
ATOM 1705 C CA . GLN A 1 210 ? -16.484 14.186 18.322 1.00 89.06 210 GLN A CA 1
ATOM 1706 C C . GLN A 1 210 ? -16.364 13.977 19.845 1.00 89.06 210 GLN A C 1
ATOM 1708 O O . GLN A 1 210 ? -17.349 14.150 20.562 1.00 89.06 210 GLN A O 1
ATOM 1713 N N . ASN A 1 211 ? -15.185 13.611 20.357 1.00 87.44 211 ASN A N 1
ATOM 1714 C CA . ASN A 1 211 ? -14.975 13.459 21.792 1.00 87.44 211 ASN A CA 1
ATOM 1715 C C . ASN A 1 211 ? -14.844 14.820 22.499 1.00 87.44 211 ASN A C 1
ATOM 1717 O O . ASN A 1 211 ? -14.052 15.681 22.096 1.00 87.44 211 ASN A O 1
ATOM 1721 N N . GLU A 1 212 ? -15.597 14.989 23.587 1.00 83.88 212 GLU A N 1
ATOM 1722 C CA . GLU A 1 212 ? -15.528 16.169 24.456 1.00 83.88 212 GLU A CA 1
ATOM 1723 C C . GLU A 1 212 ? -14.163 16.261 25.152 1.00 83.88 212 GLU A C 1
ATOM 1725 O O . GLU A 1 212 ? -13.597 17.348 25.269 1.00 83.88 212 GLU A O 1
ATOM 1730 N N . ASN A 1 213 ? -13.599 15.112 25.541 1.00 85.75 213 ASN A N 1
ATOM 1731 C CA . ASN A 1 213 ? -12.299 15.030 26.193 1.00 85.75 213 ASN A CA 1
ATOM 1732 C C . ASN A 1 213 ? -11.172 15.125 25.164 1.00 85.75 213 ASN A C 1
ATOM 1734 O O . ASN A 1 213 ? -11.070 14.275 24.280 1.00 85.75 213 ASN A O 1
ATOM 1738 N N . GLU A 1 214 ? -10.263 16.088 25.329 1.00 82.69 214 GLU A N 1
ATOM 1739 C CA . GLU A 1 214 ? -9.104 16.253 24.439 1.00 82.69 214 GLU A CA 1
ATOM 1740 C C . GLU A 1 214 ? -8.207 15.010 24.417 1.00 82.69 214 GLU A C 1
ATOM 1742 O O . GLU A 1 214 ? -7.827 14.544 23.346 1.00 82.69 214 GLU A O 1
ATOM 1747 N N . ASN A 1 215 ? -7.974 14.399 25.582 1.00 82.25 215 ASN A N 1
ATOM 1748 C CA . ASN A 1 215 ? -7.200 13.158 25.706 1.00 82.25 215 ASN A CA 1
ATOM 1749 C C . ASN A 1 215 ? -7.855 11.966 24.993 1.00 82.25 215 ASN A C 1
ATOM 1751 O O . ASN A 1 215 ? -7.173 10.998 24.674 1.00 82.25 215 ASN A O 1
ATOM 1755 N N . GLY A 1 216 ? -9.166 12.032 24.752 1.00 84.25 216 GLY A N 1
ATOM 1756 C CA . GLY A 1 216 ? -9.955 11.007 24.077 1.00 84.25 216 GLY A CA 1
ATOM 1757 C C . GLY A 1 216 ? -10.124 11.234 22.572 1.00 84.25 216 GLY A C 1
ATOM 1758 O O . GLY A 1 216 ? -10.820 10.452 21.916 1.00 84.25 216 GLY A O 1
ATOM 1759 N N . ARG A 1 217 ? -9.529 12.296 22.008 1.00 91.25 217 ARG A N 1
ATOM 1760 C CA . ARG A 1 217 ? -9.594 12.617 20.572 1.00 91.25 217 ARG A CA 1
ATOM 1761 C C . ARG A 1 217 ? -8.600 11.785 19.767 1.00 91.25 217 ARG A C 1
ATOM 1763 O O . ARG A 1 217 ? -7.639 12.299 19.202 1.00 91.25 217 ARG A O 1
ATOM 1770 N N . TYR A 1 218 ? -8.837 10.482 19.727 1.00 93.69 218 TYR A N 1
ATOM 1771 C CA . TYR A 1 218 ? -8.046 9.537 18.948 1.00 93.69 218 TYR A CA 1
ATOM 1772 C C . TYR A 1 218 ? -8.914 8.394 18.419 1.00 93.69 218 TYR A C 1
ATOM 1774 O O . TYR A 1 218 ? -10.015 8.141 18.914 1.00 93.69 218 TYR A O 1
ATOM 1782 N N . LEU A 1 219 ? -8.398 7.675 17.423 1.00 94.62 219 LEU A N 1
ATOM 1783 C CA . LEU A 1 219 ? -8.971 6.409 16.970 1.00 94.62 219 LEU A CA 1
ATOM 1784 C C . LEU A 1 219 ? -8.200 5.246 17.602 1.00 94.62 219 LEU A C 1
ATOM 1786 O O . LEU A 1 219 ? -6.968 5.224 17.514 1.00 94.62 219 LEU A O 1
ATOM 1790 N N . PRO A 1 220 ? -8.890 4.287 18.237 1.00 94.62 220 PRO A N 1
ATOM 1791 C CA . PRO A 1 220 ? -8.252 3.099 18.768 1.00 94.62 220 PRO A CA 1
ATOM 1792 C C . PRO A 1 220 ? -7.859 2.173 17.611 1.00 94.62 220 PRO A C 1
ATOM 1794 O O . PRO A 1 220 ? -8.647 1.905 16.697 1.00 94.62 220 PRO A O 1
ATOM 1797 N N . ALA A 1 221 ? -6.623 1.697 17.646 1.00 95.25 221 ALA A N 1
ATOM 1798 C CA . ALA A 1 221 ? -6.015 0.937 16.571 1.00 95.25 221 ALA A CA 1
ATOM 1799 C C . ALA A 1 221 ? -5.029 -0.102 17.112 1.00 95.25 221 ALA A C 1
ATOM 1801 O O . ALA A 1 221 ? -4.673 -0.113 18.291 1.00 95.25 221 ALA A O 1
ATOM 1802 N N . GLU A 1 222 ? -4.576 -0.976 16.227 1.00 94.44 222 GLU A N 1
ATOM 1803 C CA . GLU A 1 222 ? -3.470 -1.895 16.456 1.00 94.44 222 GLU A CA 1
ATOM 1804 C C . GLU A 1 222 ? -2.511 -1.798 15.280 1.00 94.44 222 GLU A C 1
ATOM 1806 O O . GLU A 1 222 ? -2.923 -1.898 14.127 1.00 94.44 222 GLU A O 1
ATOM 1811 N N . GLY A 1 223 ? -1.232 -1.595 15.563 1.00 93.38 223 GLY A N 1
ATOM 1812 C CA . GLY A 1 223 ? -0.198 -1.491 14.542 1.00 93.38 223 GLY A CA 1
ATOM 1813 C C . GLY A 1 223 ? 0.845 -2.584 14.678 1.00 93.38 223 GLY A C 1
ATOM 1814 O O . GLY A 1 223 ? 1.072 -3.103 15.772 1.00 93.38 223 GLY A O 1
ATOM 1815 N N . ILE A 1 224 ? 1.505 -2.905 13.570 1.00 92.94 224 ILE A N 1
ATOM 1816 C CA . ILE A 1 224 ? 2.702 -3.743 13.594 1.00 92.94 224 ILE A CA 1
ATOM 1817 C C . ILE A 1 224 ? 3.835 -2.911 14.199 1.00 92.94 224 ILE A C 1
ATOM 1819 O O . ILE A 1 224 ? 4.211 -1.872 13.659 1.00 92.94 224 ILE A O 1
ATOM 1823 N N . TYR A 1 225 ? 4.354 -3.361 15.338 1.00 88.12 225 TYR A N 1
ATOM 1824 C CA . TYR A 1 225 ? 5.422 -2.702 16.079 1.00 88.12 225 TYR A CA 1
ATOM 1825 C C . TYR A 1 225 ? 6.638 -3.619 16.173 1.00 88.12 225 TYR A C 1
ATOM 1827 O O . TYR A 1 225 ? 6.509 -4.815 16.451 1.00 88.12 225 TYR A O 1
ATOM 1835 N N . GLU A 1 226 ? 7.822 -3.051 15.968 1.00 87.56 226 GLU A N 1
ATOM 1836 C CA . GLU A 1 226 ? 9.086 -3.739 16.211 1.00 87.56 226 GLU A CA 1
ATOM 1837 C C . GLU A 1 226 ? 9.410 -3.679 17.704 1.00 87.56 226 GLU A C 1
ATOM 1839 O O . GLU A 1 226 ? 9.637 -2.604 18.253 1.00 87.56 226 GLU A O 1
ATOM 1844 N N . PHE A 1 227 ? 9.402 -4.829 18.379 1.00 79.81 227 PHE A N 1
ATOM 1845 C CA . PHE A 1 227 ? 9.674 -4.886 19.810 1.00 79.81 227 PHE A CA 1
ATOM 1846 C C . PHE A 1 227 ? 11.181 -4.858 20.095 1.00 79.81 227 PHE A C 1
ATOM 1848 O O . PHE A 1 227 ? 11.689 -3.869 20.616 1.00 79.81 227 PHE A O 1
ATOM 1855 N N . VAL A 1 228 ? 11.893 -5.946 19.777 1.00 83.00 228 VAL A N 1
ATOM 1856 C CA . VAL A 1 228 ? 13.345 -6.106 19.984 1.00 83.00 228 VAL A CA 1
ATOM 1857 C C . VAL A 1 228 ? 13.886 -7.108 18.957 1.00 83.00 228 VAL A C 1
ATOM 1859 O O . VAL A 1 228 ? 13.265 -8.145 18.746 1.00 83.00 228 VAL A O 1
ATOM 1862 N N . ASN A 1 229 ? 15.064 -6.850 18.374 1.00 81.00 229 ASN A N 1
ATOM 1863 C CA . ASN A 1 229 ? 15.796 -7.780 17.494 1.00 81.00 229 ASN A CA 1
ATOM 1864 C C . ASN A 1 229 ? 14.958 -8.363 16.335 1.00 81.00 229 ASN A C 1
ATOM 1866 O O . ASN A 1 229 ? 14.950 -9.579 16.139 1.00 81.00 229 ASN A O 1
ATOM 1870 N N . GLU A 1 230 ? 14.257 -7.521 15.568 1.00 79.50 230 GLU A N 1
ATOM 1871 C CA . GLU A 1 230 ? 13.386 -7.955 14.458 1.00 79.50 230 GLU A CA 1
ATOM 1872 C C . GLU A 1 230 ? 12.194 -8.850 14.876 1.00 79.50 230 GLU A C 1
ATOM 1874 O O . GLU A 1 230 ? 11.621 -9.550 14.034 1.00 79.50 230 GLU A O 1
ATOM 1879 N N . ASP A 1 231 ? 11.812 -8.856 16.160 1.00 86.75 231 ASP A N 1
ATOM 1880 C CA . ASP A 1 231 ? 10.559 -9.460 16.623 1.00 86.75 231 ASP A CA 1
ATOM 1881 C C . ASP A 1 231 ? 9.410 -8.455 16.458 1.00 86.75 231 ASP A C 1
ATOM 1883 O O . ASP A 1 231 ? 9.343 -7.435 17.153 1.00 86.75 231 ASP A O 1
ATOM 1887 N N . PHE A 1 232 ? 8.514 -8.739 15.514 1.00 89.62 232 PHE A N 1
ATOM 1888 C CA . PHE A 1 232 ? 7.379 -7.883 15.178 1.00 89.62 232 PHE A CA 1
ATOM 1889 C C . PHE A 1 232 ? 6.104 -8.415 15.816 1.00 89.62 232 PHE A C 1
ATOM 1891 O O . PHE A 1 232 ? 5.775 -9.592 15.673 1.00 89.62 232 PHE A O 1
ATOM 1898 N N . ARG A 1 233 ? 5.356 -7.536 16.486 1.00 90.69 233 ARG A N 1
ATOM 1899 C CA . ARG A 1 233 ? 4.100 -7.888 17.159 1.00 90.69 233 ARG A CA 1
ATOM 1900 C C . ARG A 1 233 ? 3.026 -6.847 16.892 1.00 90.69 233 ARG A C 1
ATOM 1902 O O . ARG A 1 233 ? 3.324 -5.668 16.713 1.00 90.69 233 ARG A O 1
ATOM 1909 N N . MET A 1 234 ? 1.770 -7.280 16.920 1.00 91.44 234 MET A N 1
ATOM 1910 C CA . MET A 1 234 ? 0.636 -6.360 16.922 1.00 91.44 234 MET A CA 1
ATOM 1911 C C . MET A 1 234 ? 0.565 -5.670 18.285 1.00 91.44 234 MET A C 1
ATOM 1913 O O . MET A 1 234 ? 0.453 -6.329 19.320 1.00 91.44 234 MET A O 1
ATOM 1917 N N . ARG A 1 235 ? 0.661 -4.339 18.298 1.00 92.50 235 ARG A N 1
ATOM 1918 C CA . ARG A 1 235 ? 0.602 -3.527 19.514 1.00 92.50 235 ARG A CA 1
ATOM 1919 C C . ARG A 1 235 ? -0.574 -2.549 19.442 1.00 92.50 235 ARG A C 1
ATOM 1921 O O . ARG A 1 235 ? -0.707 -1.853 18.433 1.00 92.50 235 ARG A O 1
ATOM 1928 N N . PRO A 1 236 ? -1.384 -2.431 20.511 1.00 94.25 236 PRO A N 1
ATOM 1929 C CA . PRO A 1 236 ? -2.417 -1.407 20.604 1.00 94.25 236 PRO A CA 1
ATOM 1930 C C . PRO A 1 236 ? -1.821 -0.004 20.498 1.00 94.25 236 PRO A C 1
ATOM 1932 O O . PRO A 1 236 ? -0.776 0.287 21.091 1.00 94.25 236 PRO A O 1
ATOM 1935 N N . CYS A 1 237 ? -2.493 0.873 19.766 1.00 95.00 237 CYS A N 1
ATOM 1936 C CA . CYS A 1 237 ? -2.061 2.238 19.540 1.00 95.00 237 CYS A CA 1
ATOM 1937 C C . CYS A 1 237 ? -3.240 3.197 19.328 1.00 95.00 237 CYS A C 1
ATOM 1939 O O . CYS A 1 237 ? -4.382 2.790 19.105 1.00 95.00 237 CYS A O 1
ATOM 1941 N N . ARG A 1 238 ? -2.961 4.494 19.445 1.00 94.88 238 ARG A N 1
ATOM 1942 C CA . ARG A 1 238 ? -3.930 5.584 19.326 1.00 94.88 238 ARG A CA 1
ATOM 1943 C C . ARG A 1 238 ? -3.549 6.468 18.152 1.00 94.88 238 ARG A C 1
ATOM 1945 O O . ARG A 1 238 ? -2.460 7.034 18.134 1.00 94.88 238 ARG A O 1
ATOM 1952 N N . VAL A 1 239 ? -4.441 6.599 17.180 1.00 96.06 239 VAL A N 1
ATOM 1953 C CA . VAL A 1 239 ? -4.225 7.448 16.002 1.00 96.06 239 VAL A CA 1
ATOM 1954 C C . VAL A 1 239 ? -4.783 8.839 16.286 1.00 96.06 239 VAL A C 1
ATOM 1956 O O . VAL A 1 239 ? -5.990 8.983 16.476 1.00 96.06 239 VAL A O 1
ATOM 1959 N N . ILE A 1 240 ? -3.918 9.856 16.317 1.00 94.50 240 ILE A N 1
ATOM 1960 C CA . ILE A 1 240 ? -4.314 11.250 16.605 1.00 94.50 240 ILE A CA 1
ATOM 1961 C C . ILE A 1 240 ? -4.529 12.057 15.326 1.00 94.50 240 ILE A C 1
ATOM 1963 O O . ILE A 1 240 ? -5.311 13.002 15.306 1.00 94.50 240 ILE A O 1
ATOM 1967 N N . ALA A 1 241 ? -3.793 11.737 14.263 1.00 94.88 241 ALA A N 1
ATOM 1968 C CA . ALA A 1 241 ? -3.874 12.468 13.008 1.00 94.88 241 ALA A CA 1
ATOM 1969 C C . ALA A 1 241 ? -3.576 11.566 11.815 1.00 94.88 241 ALA A C 1
ATOM 1971 O O . ALA A 1 241 ? -2.851 10.578 11.932 1.00 94.88 241 ALA A O 1
ATOM 1972 N N . TRP A 1 242 ? -4.099 11.965 10.660 1.00 95.88 242 TRP A N 1
ATOM 1973 C CA . TRP A 1 242 ? -3.908 11.286 9.386 1.00 95.88 242 TRP A CA 1
ATOM 1974 C C . TRP A 1 242 ? -3.546 12.319 8.317 1.00 95.88 242 TRP A C 1
ATOM 1976 O O . TRP A 1 242 ? -4.320 13.238 8.051 1.00 95.88 242 TRP A O 1
ATOM 1986 N N . ASP A 1 243 ? -2.369 12.171 7.707 1.00 95.31 243 ASP A N 1
ATOM 1987 C CA . ASP A 1 243 ? -1.991 12.895 6.493 1.00 95.31 243 ASP A CA 1
ATOM 1988 C C . ASP A 1 243 ? -2.484 12.127 5.257 1.00 95.31 243 ASP A C 1
ATOM 1990 O O . ASP A 1 243 ? -1.913 11.109 4.859 1.00 95.31 243 ASP A O 1
ATOM 1994 N N . ALA A 1 244 ? -3.570 12.611 4.652 1.00 92.06 244 ALA A N 1
ATOM 1995 C CA . ALA A 1 244 ? -4.195 11.969 3.499 1.00 92.06 244 ALA A CA 1
ATOM 1996 C C . ALA A 1 244 ? -3.337 12.027 2.222 1.00 92.06 244 ALA A C 1
ATOM 1998 O O . ALA A 1 244 ? -3.512 11.182 1.350 1.00 92.06 244 ALA A O 1
ATOM 1999 N N . ALA A 1 245 ? -2.420 12.995 2.090 1.00 91.56 245 ALA A N 1
ATOM 2000 C CA . ALA A 1 245 ? -1.611 13.139 0.877 1.00 91.56 245 ALA A CA 1
ATOM 2001 C C . ALA A 1 245 ? -0.512 12.072 0.792 1.00 91.56 245 ALA A C 1
ATOM 2003 O O . ALA A 1 245 ? -0.195 11.592 -0.294 1.00 91.56 245 ALA A O 1
ATOM 2004 N N . LYS A 1 246 ? 0.061 11.703 1.942 1.00 90.81 246 LYS A N 1
ATOM 2005 C CA . LYS A 1 246 ? 1.104 10.669 2.050 1.00 90.81 246 LYS A CA 1
ATOM 2006 C C . LYS A 1 246 ? 0.581 9.313 2.511 1.00 90.81 246 LYS A C 1
ATOM 2008 O O . LYS A 1 246 ? 1.315 8.335 2.462 1.00 90.81 246 LYS A O 1
ATOM 2013 N N . ASN A 1 247 ? -0.670 9.264 2.960 1.00 93.06 247 ASN A N 1
ATOM 2014 C CA . ASN A 1 247 ? -1.270 8.112 3.621 1.00 93.06 247 ASN A CA 1
ATOM 2015 C C . ASN A 1 247 ? -0.487 7.658 4.874 1.00 93.06 247 ASN A C 1
ATOM 2017 O O . ASN A 1 247 ? -0.265 6.470 5.115 1.00 93.06 247 ASN A O 1
ATOM 2021 N N . GLU A 1 248 ? -0.068 8.633 5.682 1.00 95.12 248 GLU A N 1
ATOM 2022 C CA . GLU A 1 248 ? 0.687 8.430 6.922 1.00 95.12 248 GLU A CA 1
ATOM 2023 C C . GLU A 1 248 ? -0.173 8.781 8.142 1.00 95.12 248 GLU A C 1
ATOM 2025 O O . GLU A 1 248 ? -0.937 9.751 8.141 1.00 95.12 248 GLU A O 1
ATOM 2030 N N . LEU A 1 249 ? -0.032 7.999 9.209 1.00 96.12 249 LEU A N 1
ATOM 2031 C CA . LEU A 1 249 ? -0.714 8.186 10.482 1.00 96.12 249 LEU A CA 1
ATOM 2032 C C . LEU A 1 249 ? 0.261 8.696 11.539 1.00 96.12 249 LEU A C 1
ATOM 2034 O O . LEU A 1 249 ? 1.397 8.235 11.622 1.00 96.12 249 LEU A O 1
ATOM 2038 N N . LYS A 1 250 ? -0.213 9.603 12.396 1.00 96.38 250 LYS A N 1
ATOM 2039 C CA . LYS A 1 250 ? 0.470 9.969 13.641 1.00 96.38 250 LYS A CA 1
ATOM 2040 C C . LYS A 1 250 ? -0.111 9.147 14.779 1.00 96.38 250 LYS A C 1
ATOM 2042 O O . LYS A 1 250 ? -1.294 9.288 15.107 1.00 96.38 250 LYS A O 1
ATOM 2047 N N . VAL A 1 251 ? 0.724 8.293 15.351 1.00 95.69 251 VAL A N 1
ATOM 2048 C CA . VAL A 1 251 ? 0.325 7.219 16.254 1.00 95.69 251 VAL A CA 1
ATOM 2049 C C . VAL A 1 251 ? 1.044 7.353 17.589 1.00 95.69 251 VAL A C 1
ATOM 2051 O O . VAL A 1 251 ? 2.236 7.632 17.644 1.00 95.69 251 VAL A O 1
ATOM 2054 N N . LEU A 1 252 ? 0.317 7.107 18.672 1.00 94.56 252 LEU A N 1
ATOM 2055 C CA . LEU A 1 252 ? 0.871 6.926 20.007 1.00 94.56 252 LEU A CA 1
ATOM 2056 C C . LEU A 1 252 ? 0.736 5.470 20.415 1.00 94.56 252 LEU A C 1
ATOM 2058 O O . LEU A 1 252 ? -0.361 4.908 20.399 1.00 94.56 252 LEU A O 1
ATOM 2062 N N . TRP A 1 253 ? 1.848 4.843 20.775 1.00 93.31 253 TRP A N 1
ATOM 2063 C CA . TRP A 1 253 ? 1.850 3.437 21.149 1.00 93.31 253 TRP A CA 1
ATOM 2064 C C . TRP A 1 253 ? 1.332 3.234 22.569 1.00 93.31 253 TRP A C 1
ATOM 2066 O O . TRP A 1 253 ? 1.818 3.837 23.520 1.00 93.31 253 TRP A O 1
ATOM 2076 N N . GLY A 1 254 ? 0.400 2.299 22.721 1.00 91.31 254 GLY A N 1
ATOM 2077 C CA . GLY A 1 254 ? -0.213 1.954 23.994 1.00 91.31 254 GLY A CA 1
ATOM 2078 C C . GLY A 1 254 ? -1.666 2.431 24.139 1.00 91.31 254 GLY A C 1
ATOM 2079 O O . GLY A 1 254 ? -2.097 3.376 23.473 1.00 91.31 254 GLY A O 1
ATOM 2080 N N . PRO A 1 255 ? -2.429 1.760 25.021 1.00 87.06 255 PRO A N 1
ATOM 2081 C CA . PRO A 1 255 ? -3.857 2.008 25.206 1.00 87.06 255 PRO A CA 1
ATOM 2082 C C . PRO A 1 255 ? -4.176 3.314 25.940 1.00 87.06 255 PRO A C 1
ATOM 2084 O O . PRO A 1 255 ? -5.164 3.978 25.639 1.00 87.06 255 PRO A O 1
ATOM 2087 N N . THR A 1 256 ? -3.335 3.680 26.904 1.00 87.44 256 THR A N 1
ATOM 2088 C CA . THR A 1 256 ? -3.546 4.820 27.798 1.00 87.44 256 THR A CA 1
ATOM 2089 C C . THR A 1 256 ? -2.599 5.967 27.456 1.00 87.44 256 THR A C 1
ATOM 2091 O O . THR A 1 256 ? -1.454 5.695 27.083 1.00 87.44 256 THR A O 1
ATOM 2094 N N . PRO A 1 257 ? -3.033 7.229 27.612 1.00 86.19 257 PRO A N 1
ATOM 2095 C CA . PRO A 1 257 ? -2.162 8.384 27.439 1.00 86.19 257 PRO A CA 1
ATOM 2096 C C . PRO A 1 257 ? -1.066 8.402 28.506 1.00 86.19 257 PRO A C 1
ATOM 2098 O O . PRO A 1 257 ? -1.345 8.267 29.699 1.00 86.19 257 PRO A O 1
ATOM 2101 N N . VAL A 1 258 ? 0.181 8.565 28.069 1.00 86.50 258 VAL A N 1
ATOM 2102 C CA . VAL A 1 258 ? 1.342 8.761 28.944 1.00 86.50 258 VAL A CA 1
ATOM 2103 C C . VAL A 1 258 ? 1.758 10.235 28.862 1.00 86.50 258 VAL A C 1
ATOM 2105 O O . VAL A 1 258 ? 1.743 10.801 27.770 1.00 86.50 258 VAL A O 1
ATOM 2108 N N . PRO A 1 259 ? 2.102 10.897 29.982 1.00 82.31 259 PRO A N 1
ATOM 2109 C CA . PRO A 1 259 ? 2.618 12.263 29.932 1.00 82.31 259 PRO A CA 1
ATOM 2110 C C . PRO A 1 259 ? 3.912 12.334 29.103 1.00 82.31 259 PRO A C 1
ATOM 2112 O O . PRO A 1 259 ? 4.759 11.448 29.201 1.00 82.31 259 PRO A O 1
ATOM 2115 N N . ASP A 1 260 ? 4.043 13.394 28.300 1.00 84.56 260 ASP A N 1
ATOM 2116 C CA . ASP A 1 260 ? 5.192 13.684 27.421 1.00 84.56 260 ASP A CA 1
ATOM 2117 C C . ASP A 1 260 ? 5.453 12.661 26.297 1.00 84.56 260 ASP A C 1
ATOM 2119 O O . ASP A 1 260 ? 6.575 12.510 25.810 1.00 84.56 260 ASP A O 1
ATOM 2123 N N . GLU A 1 261 ? 4.410 11.970 25.837 1.00 88.94 261 GLU A N 1
ATOM 2124 C CA . GLU A 1 261 ? 4.507 11.048 24.706 1.00 88.94 261 GLU A CA 1
ATOM 2125 C C . GLU A 1 261 ? 4.652 11.761 23.350 1.00 88.94 261 GLU A C 1
ATOM 2127 O O . GLU A 1 261 ? 3.904 12.678 23.006 1.00 88.94 261 GLU A O 1
ATOM 2132 N N . THR A 1 262 ? 5.614 11.311 22.542 1.00 90.56 262 THR A N 1
ATOM 2133 C CA . THR A 1 262 ? 5.829 11.817 21.183 1.00 90.56 262 THR A CA 1
ATOM 2134 C C . THR A 1 262 ? 5.130 10.924 20.158 1.00 90.56 262 THR A C 1
ATOM 2136 O O . THR A 1 262 ? 5.337 9.710 20.190 1.00 90.56 262 THR A O 1
ATOM 2139 N N . PRO A 1 263 ? 4.330 11.483 19.233 1.00 93.62 263 PRO A N 1
ATOM 2140 C CA . PRO A 1 263 ? 3.681 10.697 18.194 1.00 93.62 263 PRO A CA 1
ATOM 2141 C C . PRO A 1 263 ? 4.685 10.217 17.144 1.00 93.62 263 PRO A C 1
ATOM 2143 O O . PRO A 1 263 ? 5.433 11.017 16.579 1.00 93.62 263 PRO A O 1
ATOM 2146 N N . ASP A 1 264 ? 4.623 8.927 16.831 1.00 93.94 264 ASP A N 1
ATOM 2147 C CA . ASP A 1 264 ? 5.378 8.308 15.748 1.00 93.94 264 ASP A CA 1
ATOM 2148 C C . ASP A 1 264 ? 4.611 8.415 14.430 1.00 93.94 264 ASP A C 1
ATOM 2150 O O . ASP A 1 264 ? 3.379 8.354 14.394 1.00 93.94 264 ASP A O 1
ATOM 2154 N N . VAL A 1 265 ? 5.343 8.558 13.325 1.00 95.56 265 VAL A N 1
ATOM 2155 C CA . VAL A 1 265 ? 4.762 8.566 11.978 1.00 95.56 265 VAL A CA 1
ATOM 2156 C C . VAL A 1 265 ? 4.850 7.161 11.401 1.00 95.56 265 VAL A C 1
ATOM 2158 O O . VAL A 1 265 ? 5.942 6.642 11.176 1.00 95.56 265 VAL A O 1
ATOM 2161 N N . VAL A 1 266 ? 3.692 6.551 11.165 1.00 94.50 266 VAL A N 1
ATOM 2162 C CA . VAL A 1 266 ? 3.576 5.181 10.664 1.00 94.50 266 VAL A CA 1
ATOM 2163 C C . VAL A 1 266 ? 2.704 5.182 9.411 1.00 94.50 266 VAL A C 1
ATOM 2165 O O . VAL A 1 266 ? 1.616 5.759 9.429 1.00 94.50 266 VAL A O 1
ATOM 2168 N N . PRO A 1 267 ? 3.126 4.531 8.317 1.00 94.50 267 PRO A N 1
ATOM 2169 C CA . PRO A 1 267 ? 2.276 4.345 7.149 1.00 94.50 267 PRO A CA 1
ATOM 2170 C C . PRO A 1 267 ? 0.958 3.657 7.510 1.00 94.50 267 PRO A C 1
ATOM 2172 O O . PRO A 1 267 ? 0.941 2.685 8.270 1.00 94.50 267 PRO A O 1
ATOM 2175 N N . ARG A 1 268 ? -0.151 4.124 6.926 1.00 93.75 268 ARG A N 1
ATOM 2176 C CA . ARG A 1 268 ? -1.497 3.576 7.168 1.00 93.75 268 ARG A CA 1
ATOM 2177 C C . ARG A 1 268 ? -1.557 2.063 6.963 1.00 93.75 268 ARG A C 1
ATOM 2179 O O . ARG A 1 268 ? -2.276 1.383 7.691 1.00 93.75 268 ARG A O 1
ATOM 2186 N N . PHE A 1 269 ? -0.793 1.551 6.007 1.00 93.38 269 PHE A N 1
ATOM 2187 C CA . PHE A 1 269 ? -0.728 0.138 5.654 1.00 93.38 269 PHE A CA 1
ATOM 2188 C C . PHE A 1 269 ? -0.431 -0.797 6.845 1.00 93.38 269 PHE A C 1
ATOM 2190 O O . PHE A 1 269 ? -1.004 -1.880 6.915 1.00 93.38 269 PHE A O 1
ATOM 2197 N N . PHE A 1 270 ? 0.399 -0.380 7.812 1.00 93.50 270 PHE A N 1
ATOM 2198 C CA . PHE A 1 270 ? 0.793 -1.221 8.958 1.00 93.50 270 PHE A CA 1
ATOM 2199 C C . PHE A 1 270 ? -0.107 -1.093 10.188 1.00 93.50 270 PHE A C 1
ATOM 2201 O O . PHE A 1 270 ? 0.155 -1.725 11.214 1.00 93.50 270 PHE A O 1
ATOM 2208 N N . VAL A 1 271 ? -1.128 -0.241 10.120 1.00 95.06 271 VAL A N 1
ATOM 2209 C CA . VAL A 1 271 ? -2.021 0.054 11.238 1.00 95.06 271 VAL A CA 1
ATOM 2210 C C . VAL A 1 271 ? -3.424 -0.383 10.868 1.00 95.06 271 VAL A C 1
ATOM 2212 O O . VAL A 1 271 ? -3.959 0.034 9.852 1.00 95.06 271 VAL A O 1
ATOM 2215 N N . ARG A 1 272 ? -4.062 -1.177 11.715 1.00 94.44 272 ARG A N 1
ATOM 2216 C CA . ARG A 1 272 ? -5.477 -1.522 11.616 1.00 94.44 272 ARG A CA 1
ATOM 2217 C C . ARG A 1 272 ? -6.271 -0.685 12.604 1.00 94.44 272 ARG A C 1
ATOM 2219 O O . ARG A 1 272 ? -5.995 -0.730 13.800 1.00 94.44 272 ARG A O 1
ATOM 2226 N N . LEU A 1 273 ? -7.302 0.020 12.148 1.00 94.06 273 LEU A N 1
ATOM 2227 C CA . LEU A 1 273 ? -8.234 0.666 13.076 1.00 94.06 273 LEU A CA 1
ATOM 2228 C C . LEU A 1 273 ? -9.181 -0.392 13.659 1.00 94.06 273 LEU A C 1
ATOM 2230 O O . LEU A 1 273 ? -9.651 -1.271 12.939 1.00 94.06 273 LEU A O 1
ATOM 2234 N N . LEU A 1 274 ? -9.516 -0.319 14.951 1.00 91.62 274 LEU A N 1
ATOM 2235 C CA . LEU A 1 274 ? -10.378 -1.340 15.572 1.00 91.62 274 LEU A CA 1
ATOM 2236 C C . LEU A 1 274 ? -11.809 -1.354 15.010 1.00 91.62 274 LEU A C 1
ATOM 2238 O O . LEU A 1 274 ? -12.482 -2.379 15.062 1.00 91.62 274 LEU A O 1
ATOM 2242 N N . ALA A 1 275 ? -12.269 -0.237 14.444 1.00 91.25 275 ALA A N 1
ATOM 2243 C CA . ALA A 1 275 ? -13.540 -0.146 13.725 1.00 91.25 275 ALA A CA 1
ATOM 2244 C C . ALA A 1 275 ? -13.448 -0.573 12.244 1.00 91.25 275 ALA A C 1
ATOM 2246 O O . ALA A 1 275 ? -14.295 -0.186 11.435 1.00 91.25 275 ALA A O 1
ATOM 2247 N N . GLU A 1 276 ? -12.453 -1.370 11.861 1.00 91.75 276 GLU A N 1
ATOM 2248 C CA . GLU A 1 276 ? -12.340 -1.948 10.518 1.00 91.75 276 GLU A CA 1
ATOM 2249 C C . GLU A 1 276 ? -12.678 -3.435 10.490 1.00 91.75 276 GLU A C 1
ATOM 2251 O O . GLU A 1 276 ? -12.734 -4.113 11.515 1.00 91.75 276 GLU A O 1
ATOM 2256 N N . ASP A 1 277 ? -12.925 -3.947 9.286 1.00 92.75 277 ASP A N 1
ATOM 2257 C CA . ASP A 1 277 ? -13.096 -5.377 9.062 1.00 92.75 277 ASP A CA 1
ATOM 2258 C C . ASP A 1 277 ? -11.707 -6.054 9.045 1.00 92.75 277 ASP A C 1
ATOM 2260 O O . ASP A 1 277 ? -10.895 -5.754 8.159 1.00 92.75 277 ASP A O 1
ATOM 2264 N N . PRO A 1 278 ? -11.407 -6.967 9.993 1.00 93.06 278 PRO A N 1
ATOM 2265 C CA . PRO A 1 278 ? -10.108 -7.636 10.064 1.00 93.06 278 PRO A CA 1
ATOM 2266 C C . PRO A 1 278 ? -9.783 -8.445 8.807 1.00 93.06 278 PRO A C 1
ATOM 2268 O O . PRO A 1 278 ? -8.627 -8.510 8.397 1.00 93.06 278 PRO A O 1
ATOM 2271 N N . ILE A 1 279 ? -10.791 -9.034 8.161 1.00 93.56 279 ILE A N 1
ATOM 2272 C CA . ILE A 1 279 ? -10.596 -9.868 6.973 1.00 93.56 279 ILE A CA 1
ATOM 2273 C C . ILE A 1 279 ? -10.205 -8.987 5.786 1.00 93.56 279 ILE A C 1
ATOM 2275 O O . ILE A 1 279 ? -9.342 -9.356 4.991 1.00 93.56 279 ILE A O 1
ATOM 2279 N N . VAL A 1 280 ? -10.828 -7.814 5.657 1.00 94.06 280 VAL A N 1
ATOM 2280 C CA . VAL A 1 280 ? -10.505 -6.842 4.601 1.00 94.06 280 VAL A CA 1
ATOM 2281 C C . VAL A 1 280 ? -9.096 -6.286 4.800 1.00 94.06 280 VAL A C 1
ATOM 2283 O O . VAL A 1 280 ? -8.342 -6.208 3.832 1.00 94.06 280 VAL A O 1
ATOM 2286 N N . TYR A 1 281 ? -8.708 -5.991 6.044 1.00 94.31 281 TYR A N 1
ATOM 2287 C CA . TYR A 1 281 ? -7.343 -5.576 6.369 1.00 94.31 281 TYR A CA 1
ATOM 2288 C C . TYR A 1 281 ? -6.306 -6.640 5.972 1.00 94.31 281 TYR A C 1
ATOM 2290 O O . TYR A 1 281 ? -5.337 -6.329 5.286 1.00 94.31 281 TYR A O 1
ATOM 2298 N N . VAL A 1 282 ? -6.527 -7.915 6.304 1.00 94.69 282 VAL A N 1
ATOM 2299 C CA . VAL A 1 282 ? -5.596 -8.987 5.904 1.00 94.69 282 VAL A CA 1
ATOM 2300 C C . VAL A 1 282 ? -5.577 -9.191 4.386 1.00 94.69 282 VAL A C 1
ATOM 2302 O O . VAL A 1 282 ? -4.508 -9.372 3.809 1.00 94.69 282 VAL A O 1
ATOM 2305 N N . LYS A 1 283 ? -6.722 -9.083 3.699 1.00 94.81 283 LYS A N 1
ATOM 2306 C CA . LYS A 1 283 ? -6.770 -9.123 2.225 1.00 94.81 283 LYS A CA 1
ATOM 2307 C C . LYS A 1 283 ? -5.940 -8.012 1.583 1.00 94.81 283 LYS A C 1
ATOM 2309 O O . LYS A 1 283 ? -5.254 -8.278 0.599 1.00 94.81 283 LYS A O 1
ATOM 2314 N N . ARG A 1 284 ? -5.966 -6.803 2.149 1.00 95.00 284 ARG A N 1
ATOM 2315 C CA . ARG A 1 284 ? -5.114 -5.682 1.727 1.00 95.00 284 ARG A CA 1
ATOM 2316 C C . ARG A 1 284 ? -3.629 -6.032 1.869 1.00 95.00 284 ARG A C 1
ATOM 2318 O O . ARG A 1 284 ? -2.885 -5.851 0.909 1.00 95.00 284 ARG A O 1
ATOM 2325 N N . LEU A 1 285 ? -3.216 -6.607 3.006 1.00 93.94 285 LEU A N 1
ATOM 2326 C CA . LEU A 1 285 ? -1.831 -7.058 3.222 1.00 93.94 285 LEU A CA 1
ATOM 2327 C C . LEU A 1 285 ? -1.399 -8.117 2.194 1.00 93.94 285 LEU A C 1
ATOM 2329 O O . LEU A 1 285 ? -0.327 -8.008 1.603 1.00 93.94 285 LEU A O 1
ATOM 2333 N N . VAL A 1 286 ? -2.251 -9.116 1.942 1.00 94.38 286 VAL A N 1
ATOM 2334 C CA . VAL A 1 286 ? -1.998 -10.175 0.948 1.00 94.38 286 VAL A CA 1
ATOM 2335 C C . VAL A 1 286 ? -1.889 -9.598 -0.462 1.00 94.38 286 VAL A C 1
ATOM 2337 O O . VAL A 1 286 ? -0.962 -9.940 -1.192 1.00 94.38 286 VAL A O 1
ATOM 2340 N N . SER A 1 287 ? -2.806 -8.707 -0.843 1.00 94.06 287 SER A N 1
ATOM 2341 C CA . SER A 1 287 ? -2.791 -8.053 -2.154 1.00 94.06 287 SER A CA 1
ATOM 2342 C C . SER A 1 287 ? -1.495 -7.272 -2.370 1.00 94.06 287 SER A C 1
ATOM 2344 O O . SER A 1 287 ? -0.846 -7.436 -3.401 1.00 94.06 287 SER A O 1
ATOM 2346 N N . ALA A 1 288 ? -1.078 -6.468 -1.390 1.00 94.00 288 ALA A N 1
ATOM 2347 C CA . ALA A 1 288 ? 0.166 -5.708 -1.472 1.00 94.00 288 ALA A CA 1
ATOM 2348 C C . ALA A 1 288 ? 1.399 -6.623 -1.560 1.00 94.00 288 ALA A C 1
ATOM 2350 O O . ALA A 1 288 ? 2.289 -6.373 -2.372 1.00 94.00 288 ALA A O 1
ATOM 2351 N N . GLN A 1 289 ? 1.433 -7.723 -0.797 1.00 92.62 289 GLN A N 1
ATOM 2352 C CA . GLN A 1 289 ? 2.513 -8.709 -0.883 1.00 92.62 289 GLN A CA 1
ATOM 2353 C C . GLN A 1 289 ? 2.611 -9.331 -2.281 1.00 92.62 289 GLN A C 1
ATOM 2355 O O . GLN A 1 289 ? 3.696 -9.385 -2.858 1.00 92.62 289 GLN A O 1
ATOM 2360 N N . GLN A 1 290 ? 1.481 -9.746 -2.851 1.00 91.31 290 GLN A N 1
ATOM 2361 C CA . GLN A 1 290 ? 1.429 -10.312 -4.201 1.00 91.31 290 GLN A CA 1
ATOM 2362 C C . GLN A 1 290 ? 1.877 -9.297 -5.259 1.00 91.31 290 GLN A C 1
ATOM 2364 O O . GLN A 1 290 ? 2.627 -9.635 -6.174 1.00 91.31 290 GLN A O 1
ATOM 2369 N N . GLN A 1 291 ? 1.450 -8.037 -5.132 1.00 91.31 291 GLN A N 1
ATOM 2370 C CA . GLN A 1 291 ? 1.875 -6.967 -6.034 1.00 91.31 291 GLN A CA 1
ATOM 2371 C C . GLN A 1 291 ? 3.375 -6.683 -5.919 1.00 91.31 291 GLN A C 1
ATOM 2373 O O . GLN A 1 291 ? 4.033 -6.501 -6.945 1.00 91.31 291 GLN A O 1
ATOM 2378 N N . ARG A 1 292 ? 3.930 -6.704 -4.701 1.00 92.50 292 ARG A N 1
ATOM 2379 C CA . ARG A 1 292 ? 5.369 -6.567 -4.462 1.00 92.50 292 ARG A CA 1
ATOM 2380 C C . ARG A 1 292 ? 6.152 -7.684 -5.137 1.00 92.50 292 ARG A C 1
ATOM 2382 O O . ARG A 1 292 ? 7.080 -7.397 -5.888 1.00 92.50 292 ARG A O 1
ATOM 2389 N N . GLU A 1 293 ? 5.772 -8.939 -4.907 1.00 90.25 293 GLU A N 1
ATOM 2390 C CA . GLU A 1 293 ? 6.420 -10.107 -5.520 1.00 90.25 293 GLU A CA 1
ATOM 2391 C C . GLU A 1 293 ? 6.380 -10.025 -7.048 1.00 90.25 293 GLU A C 1
ATOM 2393 O O . GLU A 1 293 ? 7.411 -10.168 -7.711 1.00 90.25 293 GLU A O 1
ATOM 2398 N N . LYS A 1 294 ? 5.217 -9.676 -7.607 1.00 90.19 294 LYS A N 1
ATOM 2399 C CA . LYS A 1 294 ? 5.040 -9.456 -9.043 1.00 90.19 294 LYS A CA 1
ATOM 2400 C C . LYS A 1 294 ? 5.954 -8.346 -9.565 1.00 90.19 294 LYS A C 1
ATOM 2402 O O . LYS A 1 294 ? 6.688 -8.560 -10.528 1.00 90.19 294 LYS A O 1
ATOM 2407 N N . ALA A 1 295 ? 5.946 -7.169 -8.945 1.00 91.56 295 ALA A N 1
ATOM 2408 C CA . ALA A 1 295 ? 6.774 -6.041 -9.371 1.00 91.56 295 ALA A CA 1
ATOM 2409 C C . ALA A 1 295 ? 8.270 -6.377 -9.305 1.00 91.56 295 ALA A C 1
ATOM 2411 O O . ALA A 1 295 ? 9.010 -6.099 -10.250 1.00 91.56 295 ALA A O 1
ATOM 2412 N N . MET A 1 296 ? 8.705 -7.036 -8.231 1.00 91.69 296 MET A N 1
ATOM 2413 C CA . MET A 1 296 ? 10.077 -7.510 -8.065 1.00 91.69 296 MET A CA 1
ATOM 2414 C C . MET A 1 296 ? 10.479 -8.493 -9.170 1.00 91.69 296 MET A C 1
ATOM 2416 O O . MET A 1 296 ? 11.552 -8.340 -9.759 1.00 91.69 296 MET A O 1
ATOM 2420 N N . ALA A 1 297 ? 9.620 -9.459 -9.501 1.00 91.81 297 ALA A N 1
ATOM 2421 C CA . ALA A 1 297 ? 9.868 -10.410 -10.581 1.00 91.81 297 ALA A CA 1
ATOM 2422 C C . ALA A 1 297 ? 9.992 -9.712 -11.947 1.00 91.81 297 ALA A C 1
ATOM 2424 O O . ALA A 1 297 ? 10.918 -9.990 -12.716 1.00 91.81 297 ALA A O 1
ATOM 2425 N N . TRP A 1 298 ? 9.121 -8.738 -12.226 1.00 91.12 298 TRP A N 1
ATOM 2426 C CA . TRP A 1 298 ? 9.178 -7.929 -13.447 1.00 91.12 298 TRP A CA 1
ATOM 2427 C C . TRP A 1 298 ? 10.445 -7.079 -13.541 1.00 91.12 298 TRP A C 1
ATOM 2429 O O . TRP A 1 298 ? 11.054 -7.007 -14.612 1.00 91.12 298 TRP A O 1
ATOM 2439 N N . ILE A 1 299 ? 10.881 -6.473 -12.435 1.00 91.75 299 ILE A N 1
ATOM 2440 C CA . ILE A 1 299 ? 12.135 -5.713 -12.380 1.00 91.75 299 ILE A CA 1
ATOM 2441 C C . ILE A 1 299 ? 13.319 -6.630 -12.676 1.00 91.75 299 ILE A C 1
ATOM 2443 O O . ILE A 1 299 ? 14.157 -6.282 -13.507 1.00 91.75 299 ILE A O 1
ATOM 2447 N N . ARG A 1 300 ? 13.371 -7.818 -12.060 1.00 92.00 300 ARG A N 1
ATOM 2448 C CA . ARG A 1 300 ? 14.431 -8.807 -12.316 1.00 92.00 300 ARG A CA 1
ATOM 2449 C C . ARG A 1 300 ? 14.459 -9.220 -13.781 1.00 92.00 300 ARG A C 1
ATOM 2451 O O . ARG A 1 300 ? 15.509 -9.141 -14.409 1.00 92.00 300 ARG A O 1
ATOM 2458 N N . TYR A 1 301 ? 13.311 -9.585 -14.346 1.00 90.88 301 TYR A N 1
ATOM 2459 C CA . TYR A 1 301 ? 13.206 -9.943 -15.759 1.00 90.88 301 TYR A CA 1
ATOM 2460 C C . TYR A 1 301 ? 13.664 -8.814 -16.682 1.00 90.88 301 TYR A C 1
ATOM 2462 O O . TYR A 1 301 ? 14.438 -9.050 -17.614 1.00 90.88 301 TYR A O 1
ATOM 2470 N N . ARG A 1 302 ? 13.238 -7.574 -16.413 1.00 90.56 302 ARG A N 1
ATOM 2471 C CA . ARG A 1 302 ? 13.626 -6.433 -17.241 1.00 90.56 302 ARG A CA 1
ATOM 2472 C C . ARG A 1 302 ? 15.118 -6.138 -17.138 1.00 90.56 302 ARG A C 1
ATOM 2474 O O . ARG A 1 302 ? 15.753 -5.923 -18.165 1.00 90.56 302 ARG A O 1
ATOM 2481 N N . LEU A 1 303 ? 15.678 -6.194 -15.933 1.00 91.44 303 LEU A N 1
ATOM 2482 C CA . LEU A 1 303 ? 17.108 -6.018 -15.706 1.00 91.44 303 LEU A CA 1
ATOM 2483 C C . LEU A 1 303 ? 17.923 -7.102 -16.423 1.00 91.44 303 LEU A C 1
ATOM 2485 O O . LEU A 1 303 ? 18.916 -6.782 -17.072 1.00 91.44 303 LEU A O 1
ATOM 2489 N N . CYS A 1 304 ? 17.475 -8.362 -16.379 1.00 89.19 304 CYS A N 1
ATOM 2490 C CA . CYS A 1 304 ? 18.083 -9.449 -17.145 1.00 89.19 304 CYS A CA 1
ATOM 2491 C C . CYS A 1 304 ? 18.056 -9.158 -18.650 1.00 89.19 304 CYS A C 1
ATOM 2493 O O . CYS A 1 304 ? 19.070 -9.337 -19.320 1.00 89.19 304 CYS A O 1
ATOM 2495 N N . CYS A 1 305 ? 16.929 -8.668 -19.178 1.00 88.56 305 CYS A N 1
ATOM 2496 C CA . CYS A 1 305 ? 16.826 -8.320 -20.593 1.00 88.56 305 CYS A CA 1
ATOM 2497 C C . CYS A 1 305 ? 17.751 -7.165 -20.987 1.00 88.56 305 CYS A C 1
ATOM 2499 O O . CYS A 1 305 ? 18.377 -7.201 -22.046 1.00 88.56 305 CYS A O 1
ATOM 2501 N N . ASP A 1 306 ? 17.859 -6.153 -20.130 1.00 90.31 306 ASP A N 1
ATOM 2502 C CA . ASP A 1 306 ? 18.691 -4.977 -20.370 1.00 90.31 306 ASP A CA 1
ATOM 2503 C C . ASP A 1 306 ? 20.196 -5.289 -20.272 1.00 90.31 306 ASP A C 1
ATOM 2505 O O . ASP A 1 306 ? 21.002 -4.574 -20.875 1.00 90.31 306 ASP A O 1
ATOM 2509 N N . ALA A 1 307 ? 20.554 -6.353 -19.542 1.00 90.44 307 ALA A N 1
ATOM 2510 C CA . ALA A 1 307 ? 21.907 -6.888 -19.406 1.00 90.44 307 ALA A CA 1
ATOM 2511 C C . ALA A 1 307 ? 22.283 -7.915 -20.493 1.00 90.44 307 ALA A C 1
ATOM 2513 O O . ALA A 1 307 ? 23.429 -8.368 -20.526 1.00 90.44 307 ALA A O 1
ATOM 2514 N N . MET A 1 308 ? 21.356 -8.295 -21.383 1.00 91.25 308 MET A N 1
ATOM 2515 C CA . MET A 1 308 ? 21.672 -9.198 -22.490 1.00 91.25 308 MET A CA 1
ATOM 2516 C C . MET A 1 308 ? 22.681 -8.557 -23.462 1.00 91.25 308 MET A C 1
ATOM 2518 O O . MET A 1 308 ? 22.590 -7.353 -23.731 1.00 91.25 308 MET A O 1
ATOM 2522 N N . PRO A 1 309 ? 23.608 -9.348 -24.039 1.00 92.88 309 PRO A N 1
ATOM 2523 C CA . PRO A 1 309 ? 24.558 -8.855 -25.030 1.00 92.88 309 PRO A CA 1
ATOM 2524 C C . PRO A 1 309 ? 23.869 -8.144 -26.199 1.00 92.88 309 PRO A C 1
ATOM 2526 O O . PRO A 1 309 ? 22.793 -8.537 -26.648 1.00 92.88 309 PRO A O 1
ATOM 2529 N N . LEU A 1 310 ? 24.510 -7.089 -26.700 1.00 91.06 310 LEU A N 1
ATOM 2530 C CA . LEU A 1 310 ? 23.996 -6.255 -27.795 1.00 91.06 310 LEU A CA 1
ATOM 2531 C C . LEU A 1 310 ? 24.748 -6.485 -29.117 1.00 91.06 310 LEU A C 1
ATOM 2533 O O . LEU A 1 310 ? 24.512 -5.781 -30.107 1.00 91.06 310 LEU A O 1
ATOM 2537 N N . GLU A 1 311 ? 25.697 -7.420 -29.109 1.00 88.38 311 GLU A N 1
ATOM 2538 C CA . GLU A 1 311 ? 26.525 -7.790 -30.252 1.00 88.38 311 GLU A CA 1
ATOM 2539 C C . GLU A 1 311 ? 25.676 -8.501 -31.311 1.00 88.38 311 GLU A C 1
ATOM 2541 O O . GLU A 1 311 ? 24.825 -9.326 -30.995 1.00 88.38 311 GLU A O 1
ATOM 2546 N N . GLY A 1 312 ? 25.870 -8.148 -32.582 1.00 83.38 312 GLY A N 1
ATOM 2547 C CA . GLY A 1 312 ? 25.105 -8.723 -33.695 1.00 83.38 312 GLY A CA 1
ATOM 2548 C C . GLY A 1 312 ? 23.697 -8.146 -33.897 1.00 83.38 312 GLY A C 1
ATOM 2549 O O . GLY A 1 312 ? 23.068 -8.449 -34.907 1.00 83.38 312 GLY A O 1
ATOM 2550 N N . LEU A 1 313 ? 23.213 -7.273 -33.007 1.00 86.75 313 LEU A N 1
ATOM 2551 C CA . LEU A 1 313 ? 21.912 -6.619 -33.168 1.00 86.75 313 LEU A CA 1
ATOM 2552 C C . LEU A 1 313 ? 21.995 -5.402 -34.087 1.00 86.75 313 LEU A C 1
ATOM 2554 O O . LEU A 1 313 ? 22.816 -4.497 -33.878 1.00 86.75 313 LEU A O 1
ATOM 2558 N N . SER A 1 314 ? 21.073 -5.335 -35.048 1.00 84.44 314 SER A N 1
ATOM 2559 C CA . SER A 1 314 ? 20.884 -4.156 -35.892 1.00 84.44 314 SER A CA 1
ATOM 2560 C C . SER A 1 314 ? 20.530 -2.941 -35.032 1.00 84.44 314 SER A C 1
ATOM 2562 O O . SER A 1 314 ? 19.595 -2.982 -34.227 1.00 84.44 314 SER A O 1
ATOM 2564 N N . GLY A 1 315 ? 21.292 -1.860 -35.198 1.00 79.44 315 GLY A N 1
ATOM 2565 C CA . GLY A 1 315 ? 20.957 -0.560 -34.626 1.00 79.44 315 GLY A CA 1
ATOM 2566 C C . GLY A 1 315 ? 19.824 0.126 -35.386 1.00 79.44 315 GLY A C 1
ATOM 2567 O O . GLY A 1 315 ? 19.198 -0.459 -36.270 1.00 79.44 315 GLY A O 1
ATOM 2568 N N . LEU A 1 316 ? 19.588 1.388 -35.038 1.00 79.31 316 LEU A N 1
ATOM 2569 C CA . LEU A 1 316 ? 18.682 2.244 -35.786 1.00 79.31 316 LEU A CA 1
ATOM 2570 C C . LEU A 1 316 ? 19.194 2.433 -37.218 1.00 79.31 316 LEU A C 1
ATOM 2572 O O . LEU A 1 316 ? 20.404 2.549 -37.424 1.00 79.31 316 LEU A O 1
ATOM 2576 N N . ASP A 1 317 ? 18.280 2.497 -38.186 1.00 84.00 317 ASP A N 1
ATOM 2577 C CA . ASP A 1 317 ? 18.642 2.860 -39.553 1.00 84.00 317 ASP A CA 1
ATOM 2578 C C . ASP A 1 317 ? 19.372 4.214 -39.567 1.00 84.00 317 ASP A C 1
ATOM 2580 O O . ASP A 1 317 ? 18.933 5.186 -38.940 1.00 84.00 317 ASP A O 1
ATOM 2584 N N . SER A 1 318 ? 20.503 4.277 -40.270 1.00 79.56 318 SER A N 1
ATOM 2585 C CA . SER A 1 318 ? 21.355 5.470 -40.303 1.00 79.56 318 SER A CA 1
ATOM 2586 C C . SER A 1 318 ? 20.638 6.653 -40.959 1.00 79.56 318 SER A C 1
ATOM 2588 O O . SER A 1 318 ? 20.818 7.796 -40.528 1.00 79.56 318 SER A O 1
ATOM 2590 N N . GLY A 1 319 ? 19.759 6.380 -41.931 1.00 85.62 319 GLY A N 1
ATOM 2591 C CA . GLY A 1 319 ? 18.882 7.375 -42.545 1.00 85.62 319 GLY A CA 1
ATOM 2592 C C . GLY A 1 319 ? 17.861 7.937 -41.557 1.00 85.62 319 GLY A C 1
ATOM 2593 O O . GLY A 1 319 ? 17.689 9.155 -41.457 1.00 85.62 319 GLY A O 1
ATOM 2594 N N . LEU A 1 320 ? 17.230 7.069 -40.765 1.00 84.50 320 LEU A N 1
ATOM 2595 C CA . LEU A 1 320 ? 16.296 7.487 -39.721 1.00 84.50 320 LEU A CA 1
ATOM 2596 C C . LEU A 1 320 ? 16.986 8.294 -38.609 1.00 84.50 320 LEU A C 1
ATOM 2598 O O . LEU A 1 320 ? 16.447 9.315 -38.185 1.00 84.50 320 LEU A O 1
ATOM 2602 N N . GLY A 1 321 ? 18.197 7.914 -38.192 1.00 84.81 321 GLY A N 1
ATOM 2603 C CA . GLY A 1 321 ? 18.991 8.690 -37.232 1.00 84.81 321 GLY A CA 1
ATOM 2604 C C . GLY A 1 321 ? 19.315 10.105 -37.729 1.00 84.81 321 GLY A C 1
ATOM 2605 O O . GLY A 1 321 ? 19.154 11.078 -36.990 1.00 84.81 321 GLY A O 1
ATOM 2606 N N . ALA A 1 322 ? 19.696 10.246 -39.003 1.00 85.50 322 ALA A N 1
ATOM 2607 C CA . ALA A 1 322 ? 19.939 11.549 -39.627 1.00 85.50 322 ALA A CA 1
ATOM 2608 C C . ALA A 1 322 ? 18.657 12.393 -39.730 1.00 85.50 322 ALA A C 1
ATOM 2610 O O . ALA A 1 322 ? 18.678 13.595 -39.460 1.00 85.50 322 ALA A O 1
ATOM 2611 N N . ARG A 1 323 ? 17.524 11.759 -40.059 1.00 87.69 323 ARG A N 1
ATOM 2612 C CA . ARG A 1 323 ? 16.212 12.417 -40.088 1.00 87.69 323 ARG A CA 1
ATOM 2613 C C . ARG A 1 323 ? 15.795 12.911 -38.703 1.00 87.69 323 ARG A C 1
ATOM 2615 O O . ARG A 1 323 ? 15.353 14.049 -38.588 1.00 87.69 323 ARG A O 1
ATOM 2622 N N . LEU A 1 324 ? 15.950 12.090 -37.662 1.00 84.56 324 LEU A N 1
ATOM 2623 C CA . LEU A 1 324 ? 15.640 12.472 -36.280 1.00 84.56 324 LEU A CA 1
ATOM 2624 C C . LEU A 1 324 ? 16.498 13.647 -35.816 1.00 84.56 324 LEU A C 1
ATOM 2626 O O . LEU A 1 324 ? 15.966 14.593 -35.242 1.00 84.56 324 LEU A O 1
ATOM 2630 N N . ARG A 1 325 ? 17.800 13.624 -36.123 1.00 84.38 325 ARG A N 1
ATOM 2631 C CA . ARG A 1 325 ? 18.697 14.750 -35.850 1.00 84.38 325 ARG A CA 1
ATOM 2632 C C . ARG A 1 325 ? 18.199 16.022 -36.534 1.00 84.38 325 ARG A C 1
ATOM 2634 O O . ARG A 1 325 ? 18.013 17.030 -35.869 1.00 84.38 325 ARG A O 1
ATOM 2641 N N . HIS A 1 326 ? 17.920 15.958 -37.836 1.00 86.06 326 HIS A N 1
ATOM 2642 C CA . HIS A 1 326 ? 17.462 17.116 -38.602 1.00 86.06 326 HIS A CA 1
ATOM 2643 C C . HIS A 1 326 ? 16.135 17.692 -38.083 1.00 86.06 326 HIS A C 1
ATOM 2645 O O . HIS A 1 326 ? 15.999 18.905 -37.957 1.00 86.06 326 HIS A O 1
ATOM 2651 N N . LEU A 1 327 ? 15.171 16.833 -37.741 1.00 84.69 327 LEU A N 1
ATOM 2652 C CA . LEU A 1 327 ? 13.894 17.259 -37.163 1.00 84.69 327 LEU A CA 1
ATOM 2653 C C . LEU A 1 327 ? 14.066 17.852 -35.757 1.00 84.69 327 LEU A C 1
ATOM 2655 O O . LEU A 1 327 ? 13.412 18.839 -35.431 1.00 84.69 327 LEU A O 1
ATOM 2659 N N . GLY A 1 328 ? 14.951 17.273 -34.942 1.00 78.94 328 GLY A N 1
ATOM 2660 C CA . GLY A 1 328 ? 15.211 17.726 -33.576 1.00 78.94 328 GLY A CA 1
ATOM 2661 C C . GLY A 1 328 ? 15.973 19.051 -33.501 1.00 78.94 328 GLY A C 1
ATOM 2662 O O . GLY A 1 328 ? 15.674 19.872 -32.637 1.00 78.94 328 GLY A O 1
ATOM 2663 N N . THR A 1 329 ? 16.929 19.291 -34.405 1.00 82.62 329 THR A N 1
ATOM 2664 C CA . THR A 1 329 ? 17.771 20.505 -34.401 1.00 82.62 329 THR A CA 1
ATOM 2665 C C . THR A 1 329 ? 17.291 21.591 -35.368 1.00 82.62 329 THR A C 1
ATOM 2667 O O . THR A 1 329 ? 17.713 22.742 -35.271 1.00 82.62 329 THR A O 1
ATOM 2670 N N . GLY A 1 330 ? 16.347 21.267 -36.259 1.00 79.88 330 GLY A N 1
ATOM 2671 C CA . GLY A 1 330 ? 15.742 22.200 -37.215 1.00 79.88 330 GLY A CA 1
ATOM 2672 C C . GLY A 1 330 ? 14.757 23.207 -36.609 1.00 79.88 330 GLY A C 1
ATOM 2673 O O . GLY A 1 330 ? 14.262 24.082 -37.320 1.00 79.88 330 GLY A O 1
ATOM 2674 N N . MET A 1 331 ? 14.457 23.118 -35.309 1.00 83.69 331 MET A N 1
ATOM 2675 C CA . MET A 1 331 ? 13.556 24.053 -34.636 1.00 83.69 331 MET A CA 1
ATOM 2676 C C . MET A 1 331 ? 14.300 25.344 -34.239 1.00 83.69 331 MET A C 1
ATOM 2678 O O . MET A 1 331 ? 15.369 25.272 -33.632 1.00 83.69 331 MET A O 1
ATOM 2682 N N . PRO A 1 332 ? 13.736 26.544 -34.486 1.00 75.94 332 PRO A N 1
ATOM 2683 C CA . PRO A 1 332 ? 14.442 27.814 -34.268 1.00 75.94 332 PRO A CA 1
ATOM 2684 C C . PRO A 1 332 ? 14.894 28.035 -32.812 1.00 75.94 332 PRO A C 1
ATOM 2686 O O . PRO A 1 332 ? 15.934 28.650 -32.572 1.00 75.94 332 PRO A O 1
ATOM 2689 N N . HIS A 1 333 ? 14.160 27.479 -31.844 1.00 77.31 333 HIS A N 1
ATOM 2690 C CA . HIS A 1 333 ? 14.460 27.557 -30.410 1.00 77.31 333 HIS A CA 1
ATOM 2691 C C . HIS A 1 333 ? 15.486 26.519 -29.919 1.00 77.31 333 HIS A C 1
ATOM 2693 O O . HIS A 1 333 ? 15.968 26.641 -28.800 1.00 77.31 333 HIS A O 1
ATOM 2699 N N . LEU A 1 334 ? 15.838 25.527 -30.740 1.00 74.75 334 LEU A N 1
ATOM 2700 C CA . LEU A 1 334 ? 16.868 24.515 -30.469 1.00 74.75 334 LEU A CA 1
ATOM 2701 C C . LEU A 1 334 ? 18.063 24.678 -31.416 1.00 74.75 334 LEU A C 1
ATOM 2703 O O . LEU A 1 334 ? 18.854 23.762 -31.605 1.00 74.75 334 LEU A O 1
ATOM 2707 N N . SER A 1 335 ? 18.206 25.855 -32.025 1.00 72.75 335 SER A N 1
ATOM 2708 C CA . SER A 1 335 ? 19.337 26.152 -32.892 1.00 72.75 335 SER A CA 1
ATOM 2709 C C . SER A 1 335 ? 20.626 26.316 -32.082 1.00 72.75 335 SER A C 1
ATOM 2711 O O . SER A 1 335 ? 20.614 26.722 -30.916 1.00 72.75 335 SER A O 1
ATOM 2713 N N . LYS A 1 336 ? 21.765 26.080 -32.740 1.00 75.00 336 LYS A N 1
ATOM 2714 C CA . LYS A 1 336 ? 23.112 26.223 -32.159 1.00 75.00 336 LYS A CA 1
ATOM 2715 C C . LYS A 1 336 ? 23.382 27.608 -31.545 1.00 75.00 336 LYS A C 1
ATOM 2717 O O . LYS A 1 336 ? 24.256 27.746 -30.696 1.00 75.00 336 LYS A O 1
ATOM 2722 N N . ALA A 1 337 ? 22.635 28.628 -31.975 1.00 77.62 337 ALA A N 1
ATOM 2723 C CA . ALA A 1 337 ? 22.718 29.989 -31.454 1.00 77.62 337 ALA A CA 1
ATOM 2724 C C . ALA A 1 337 ? 22.110 30.139 -30.048 1.00 77.62 337 ALA A C 1
ATOM 2726 O O . ALA A 1 337 ? 22.589 30.953 -29.266 1.00 77.62 337 ALA A O 1
ATOM 2727 N N . VAL A 1 338 ? 21.066 29.367 -29.730 1.00 80.06 338 VAL A N 1
ATOM 2728 C CA . VAL A 1 338 ? 20.377 29.407 -28.428 1.00 80.06 338 VAL A CA 1
ATOM 2729 C C . VAL A 1 338 ? 20.936 28.340 -27.488 1.00 80.06 338 VAL A C 1
ATOM 2731 O O . VAL A 1 338 ? 21.087 28.581 -26.293 1.00 80.06 338 VAL A O 1
ATOM 2734 N N . PHE A 1 339 ? 21.297 27.178 -28.032 1.00 82.06 339 PHE A N 1
ATOM 2735 C CA . PHE A 1 339 ? 21.864 26.066 -27.282 1.00 82.06 339 PHE A CA 1
ATOM 2736 C C . PHE A 1 339 ? 23.126 25.545 -28.001 1.00 82.06 339 PHE A C 1
ATOM 2738 O O . PHE A 1 339 ? 23.023 24.877 -29.031 1.00 82.06 339 PHE A O 1
ATOM 2745 N N . PRO A 1 340 ? 24.334 25.834 -27.488 1.00 80.88 340 PRO A N 1
ATOM 2746 C CA . PRO A 1 340 ? 25.583 25.502 -28.182 1.00 80.88 340 PRO A CA 1
ATOM 2747 C C . PRO A 1 340 ? 25.850 23.988 -28.284 1.00 80.88 340 PRO A C 1
ATOM 2749 O O . PRO A 1 340 ? 26.432 23.542 -29.273 1.00 80.88 340 PRO A O 1
ATOM 2752 N N . ASP A 1 341 ? 25.350 23.197 -27.326 1.00 86.38 341 ASP A N 1
ATOM 2753 C CA . ASP A 1 341 ? 25.613 21.750 -27.209 1.00 86.38 341 ASP A CA 1
ATOM 2754 C C . ASP A 1 341 ? 24.523 20.867 -27.849 1.00 86.38 341 ASP A C 1
ATOM 2756 O O . ASP A 1 341 ? 24.404 19.682 -27.530 1.00 86.38 341 ASP A O 1
ATOM 2760 N N . VAL A 1 342 ? 23.656 21.429 -28.697 1.00 85.75 342 VAL A N 1
ATOM 2761 C CA . VAL A 1 342 ? 22.469 20.713 -29.213 1.00 85.75 342 VAL A CA 1
ATOM 2762 C C . VAL A 1 342 ? 22.840 19.458 -29.979 1.00 85.75 342 VAL A C 1
ATOM 2764 O O . VAL A 1 342 ? 22.230 18.418 -29.761 1.00 85.75 342 VAL A O 1
ATOM 2767 N N . GLU A 1 343 ? 23.841 19.539 -30.852 1.00 82.00 343 GLU A N 1
ATOM 2768 C CA . GLU A 1 343 ? 24.245 18.402 -31.681 1.00 82.00 343 GLU A CA 1
ATOM 2769 C C . GLU A 1 343 ? 24.818 17.260 -30.836 1.00 82.00 343 GLU A C 1
ATOM 2771 O O . GLU A 1 343 ? 24.466 16.103 -31.044 1.00 82.00 343 GLU A O 1
ATOM 2776 N N . GLU A 1 344 ? 25.619 17.578 -29.818 1.00 86.56 344 GLU A N 1
ATOM 2777 C CA . GLU A 1 344 ? 26.175 16.574 -28.907 1.00 86.56 344 GLU A CA 1
ATOM 2778 C C . GLU A 1 344 ? 25.073 15.918 -28.057 1.00 86.56 344 GLU A C 1
ATOM 2780 O O . GLU A 1 344 ? 25.069 14.708 -27.824 1.00 86.56 344 GLU A O 1
ATOM 2785 N N . ARG A 1 345 ? 24.090 16.706 -27.607 1.00 86.38 345 ARG A N 1
ATOM 2786 C CA . ARG A 1 345 ? 22.924 16.187 -26.878 1.00 86.38 345 ARG A CA 1
ATOM 2787 C C . ARG A 1 345 ? 22.030 15.337 -27.776 1.00 86.38 345 ARG A C 1
ATOM 2789 O O . ARG A 1 345 ? 21.557 14.298 -27.328 1.00 86.38 345 ARG A O 1
ATOM 2796 N N . ALA A 1 346 ? 21.829 15.740 -29.029 1.00 86.44 346 ALA A N 1
ATOM 2797 C CA . ALA A 1 346 ? 21.086 14.965 -30.016 1.00 86.44 346 ALA A CA 1
ATOM 2798 C C . ALA A 1 346 ? 21.781 13.626 -30.300 1.00 86.44 346 ALA A C 1
ATOM 2800 O O . ALA A 1 346 ? 21.121 12.593 -30.360 1.00 86.44 346 ALA A O 1
ATOM 2801 N N . GLU A 1 347 ? 23.110 13.613 -30.392 1.00 87.31 347 GLU A N 1
ATOM 2802 C CA . GLU A 1 347 ? 23.895 12.383 -30.527 1.00 87.31 347 GLU A CA 1
ATOM 2803 C C . GLU A 1 347 ? 23.751 11.456 -29.327 1.00 87.31 347 GLU A C 1
ATOM 2805 O O . GLU A 1 347 ? 23.509 10.261 -29.508 1.00 87.31 347 GLU A O 1
ATOM 2810 N N . ARG A 1 348 ? 23.827 11.999 -28.107 1.00 90.38 348 ARG A N 1
ATOM 2811 C CA . ARG A 1 348 ? 23.584 11.228 -26.881 1.00 90.38 348 ARG A CA 1
ATOM 2812 C C . ARG A 1 348 ? 22.182 10.620 -26.865 1.00 90.38 348 ARG A C 1
ATOM 2814 O O . ARG A 1 348 ? 22.050 9.430 -26.602 1.00 90.38 348 ARG A O 1
ATOM 2821 N N . LEU A 1 349 ? 21.159 11.389 -27.236 1.00 89.75 349 LEU A N 1
ATOM 2822 C CA . LEU A 1 349 ? 19.779 10.900 -27.323 1.00 89.75 349 LEU A CA 1
ATOM 2823 C C . LEU A 1 349 ? 19.604 9.819 -28.399 1.00 89.75 349 LEU A C 1
ATOM 2825 O O . LEU A 1 349 ? 18.929 8.821 -28.162 1.00 89.75 349 LEU A O 1
ATOM 2829 N N . ILE A 1 350 ? 20.229 9.970 -29.570 1.00 89.62 350 ILE A N 1
ATOM 2830 C CA . ILE A 1 350 ? 20.199 8.945 -30.627 1.00 89.62 350 ILE A CA 1
ATOM 2831 C C . ILE A 1 350 ? 20.903 7.666 -30.155 1.00 89.62 350 ILE A C 1
ATOM 2833 O O . ILE A 1 350 ? 20.426 6.562 -30.436 1.00 89.62 350 ILE A O 1
ATOM 2837 N N . ALA A 1 351 ? 22.008 7.785 -29.415 1.00 89.94 351 ALA A N 1
ATOM 2838 C CA . ALA A 1 351 ? 22.695 6.643 -28.821 1.00 89.94 351 ALA A CA 1
ATOM 2839 C C . ALA A 1 351 ? 21.825 5.944 -27.760 1.00 89.94 351 ALA A C 1
ATOM 2841 O O . ALA A 1 351 ? 21.703 4.718 -27.789 1.00 89.94 351 ALA A O 1
ATOM 2842 N N . GLU A 1 352 ? 21.162 6.702 -26.882 1.00 92.06 352 GLU A N 1
ATOM 2843 C CA . GLU A 1 352 ? 20.202 6.182 -25.898 1.00 92.06 352 GLU A CA 1
ATOM 2844 C C . GLU A 1 352 ? 19.017 5.480 -26.572 1.00 92.06 352 GLU A C 1
ATOM 2846 O O . GLU A 1 352 ? 18.644 4.371 -26.183 1.00 92.06 352 GLU A O 1
ATOM 2851 N N . PHE A 1 353 ? 18.469 6.071 -27.635 1.00 90.62 353 PHE A N 1
ATOM 2852 C CA . PHE A 1 353 ? 17.387 5.472 -28.410 1.00 90.62 353 PHE A CA 1
ATOM 2853 C C . PHE A 1 353 ? 17.831 4.177 -29.096 1.00 90.62 353 PHE A C 1
ATOM 2855 O O . PHE A 1 353 ? 17.137 3.164 -29.040 1.00 90.62 353 PHE A O 1
ATOM 2862 N N . THR A 1 354 ? 19.027 4.173 -29.689 1.00 90.81 354 THR A N 1
ATOM 2863 C CA . THR A 1 354 ? 19.610 2.975 -30.310 1.00 90.81 354 THR A CA 1
ATOM 2864 C C . THR A 1 354 ? 19.840 1.871 -29.276 1.00 90.81 354 THR A C 1
ATOM 2866 O O . THR A 1 354 ? 19.596 0.696 -29.555 1.00 90.81 354 THR A O 1
ATOM 2869 N N . LEU A 1 355 ? 20.269 2.225 -28.064 1.00 90.94 355 LEU A N 1
ATOM 2870 C CA . LEU A 1 355 ? 20.415 1.284 -26.957 1.00 90.94 355 LEU A CA 1
ATOM 2871 C C . LEU A 1 355 ? 19.058 0.701 -26.533 1.00 90.94 355 LEU A C 1
ATOM 2873 O O . LEU A 1 355 ? 18.926 -0.517 -26.400 1.00 90.94 355 LEU A O 1
ATOM 2877 N N . ALA A 1 356 ? 18.038 1.546 -26.366 1.00 90.25 356 ALA A N 1
ATOM 2878 C CA . ALA A 1 356 ? 16.681 1.120 -26.031 1.00 90.25 356 ALA A CA 1
ATOM 2879 C C . ALA A 1 356 ? 16.065 0.220 -27.119 1.00 90.25 356 ALA A C 1
ATOM 2881 O O . ALA A 1 356 ? 15.401 -0.771 -26.800 1.00 90.25 356 ALA A O 1
ATOM 2882 N N . TRP A 1 357 ? 16.340 0.515 -28.394 1.00 90.25 357 TRP A N 1
ATOM 2883 C CA . TRP A 1 357 ? 15.955 -0.313 -29.536 1.00 90.25 357 TRP A CA 1
ATOM 2884 C C . TRP A 1 357 ? 16.558 -1.716 -29.442 1.00 90.25 357 TRP A C 1
ATOM 2886 O O . TRP A 1 357 ? 15.832 -2.708 -29.470 1.00 90.25 357 TRP A O 1
ATOM 2896 N N . LYS A 1 358 ? 17.878 -1.812 -29.242 1.00 91.38 358 LYS A N 1
ATOM 2897 C CA . LYS A 1 358 ? 18.572 -3.101 -29.114 1.00 91.38 358 LYS A CA 1
ATOM 2898 C C . LYS A 1 358 ? 18.080 -3.917 -27.912 1.00 91.38 358 LYS A C 1
ATOM 2900 O O . LYS A 1 358 ? 17.838 -5.112 -28.048 1.00 91.38 358 LYS A O 1
ATOM 2905 N N . ARG A 1 359 ? 17.849 -3.277 -26.759 1.00 91.56 359 ARG A N 1
ATOM 2906 C CA . ARG A 1 359 ? 17.255 -3.934 -25.576 1.00 91.56 359 ARG A CA 1
ATOM 2907 C C . ARG A 1 359 ? 15.843 -4.456 -25.848 1.00 91.56 359 ARG A C 1
ATOM 2909 O O . ARG A 1 359 ? 15.501 -5.565 -25.443 1.00 91.56 359 ARG A O 1
ATOM 2916 N N . SER A 1 360 ? 15.036 -3.688 -26.578 1.00 90.12 360 SER A N 1
ATOM 2917 C CA . SER A 1 360 ? 13.688 -4.109 -26.979 1.00 90.12 360 SER A CA 1
ATOM 2918 C C . SER A 1 360 ? 13.729 -5.294 -27.943 1.00 90.12 360 SER A C 1
ATOM 2920 O O . SER A 1 360 ? 12.937 -6.222 -27.793 1.00 90.12 360 SER A O 1
ATOM 2922 N N . HIS A 1 361 ? 14.683 -5.302 -28.877 1.00 90.44 361 HIS A N 1
ATOM 2923 C CA . HIS A 1 361 ? 14.911 -6.425 -29.781 1.00 90.44 361 HIS A CA 1
ATOM 2924 C C . HIS A 1 361 ? 15.293 -7.696 -29.012 1.00 90.44 361 HIS A C 1
ATOM 2926 O O . HIS A 1 361 ? 14.680 -8.739 -29.215 1.00 90.44 361 HIS A O 1
ATOM 2932 N N . ASN A 1 362 ? 16.221 -7.594 -28.055 1.00 91.75 362 ASN A N 1
ATOM 2933 C CA . ASN A 1 362 ? 16.580 -8.700 -27.167 1.00 91.75 362 ASN A CA 1
ATOM 2934 C C . ASN A 1 362 ? 15.373 -9.262 -26.411 1.00 91.75 362 ASN A C 1
ATOM 2936 O O . ASN A 1 362 ? 15.196 -10.476 -26.352 1.00 91.75 362 ASN A O 1
ATOM 2940 N N . ARG A 1 363 ? 14.509 -8.394 -25.875 1.00 90.12 363 ARG A N 1
ATOM 2941 C CA . ARG A 1 363 ? 13.279 -8.820 -25.195 1.00 90.12 363 ARG A CA 1
ATOM 2942 C C . ARG A 1 363 ? 12.363 -9.629 -26.119 1.00 90.12 363 ARG A C 1
ATOM 2944 O O . ARG A 1 363 ? 11.877 -10.676 -25.708 1.00 90.12 363 ARG A O 1
ATOM 2951 N N . ILE A 1 364 ? 12.159 -9.167 -27.354 1.00 89.81 364 ILE A N 1
ATOM 2952 C CA . ILE A 1 364 ? 11.330 -9.866 -28.351 1.00 89.81 364 ILE A CA 1
ATOM 2953 C C . ILE A 1 364 ? 11.944 -11.224 -28.708 1.00 89.81 364 ILE A C 1
ATOM 2955 O O . ILE A 1 364 ? 11.237 -12.226 -28.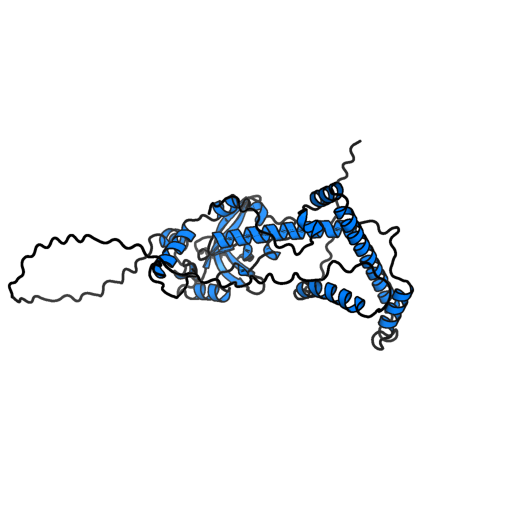723 1.00 89.81 364 ILE A O 1
ATOM 2959 N N . LEU A 1 365 ? 13.259 -11.277 -28.943 1.00 90.31 365 LEU A N 1
ATOM 2960 C CA . LEU A 1 365 ? 13.963 -12.529 -29.235 1.00 90.31 365 LEU A CA 1
ATOM 2961 C C . LEU A 1 365 ? 13.854 -13.531 -28.083 1.00 90.31 365 LEU A C 1
ATOM 2963 O O . LEU A 1 365 ? 13.621 -14.715 -28.316 1.00 90.31 365 LEU A O 1
ATOM 2967 N N . LEU A 1 366 ? 14.011 -13.065 -26.841 1.00 90.19 366 LEU A N 1
ATOM 2968 C CA . LEU A 1 366 ? 13.859 -13.912 -25.665 1.00 90.19 366 LEU A CA 1
ATOM 2969 C C . LEU A 1 366 ? 12.425 -14.442 -25.556 1.00 90.19 366 LEU A C 1
ATOM 2971 O O . LEU A 1 366 ? 12.247 -15.625 -25.286 1.00 90.19 366 LEU A O 1
ATOM 2975 N N . GLN A 1 367 ? 11.419 -13.601 -25.799 1.00 89.25 367 GLN A N 1
ATOM 2976 C CA . GLN A 1 367 ? 10.013 -14.005 -25.781 1.00 89.25 367 GLN A CA 1
ATOM 2977 C C . GLN A 1 367 ? 9.705 -15.073 -26.839 1.00 89.25 367 GLN A C 1
ATOM 2979 O O . GLN A 1 367 ? 9.226 -16.147 -26.485 1.00 89.25 367 GLN A O 1
ATOM 2984 N N . ASP A 1 368 ? 10.081 -14.843 -28.099 1.00 90.94 368 ASP A N 1
ATOM 2985 C CA . ASP A 1 368 ? 9.910 -15.819 -29.187 1.00 90.94 368 ASP A CA 1
ATOM 2986 C C . ASP A 1 368 ? 10.646 -17.139 -28.894 1.00 90.94 368 ASP A C 1
ATOM 2988 O O . ASP A 1 368 ? 10.146 -18.235 -29.159 1.00 90.94 368 ASP A O 1
ATOM 2992 N N . ARG A 1 369 ? 11.833 -17.067 -28.278 1.00 91.12 369 ARG A N 1
ATOM 2993 C CA . ARG A 1 369 ? 12.572 -18.264 -27.870 1.00 91.12 369 ARG A CA 1
ATOM 2994 C C . ARG A 1 369 ? 11.869 -19.015 -26.737 1.00 91.12 369 ARG A C 1
ATOM 2996 O O . ARG A 1 369 ? 11.833 -20.244 -26.795 1.00 91.12 369 ARG A O 1
ATOM 3003 N N . MET A 1 370 ? 11.333 -18.311 -25.739 1.00 90.75 370 MET A N 1
ATOM 3004 C CA . MET A 1 370 ? 10.587 -18.901 -24.619 1.00 90.75 370 MET A CA 1
ATOM 3005 C C . MET A 1 370 ? 9.289 -19.575 -25.079 1.00 90.75 370 MET A C 1
ATOM 3007 O O . MET A 1 370 ? 8.940 -20.624 -24.548 1.00 90.75 370 MET A O 1
ATOM 3011 N N . GLU A 1 371 ? 8.606 -19.033 -26.090 1.00 88.56 371 GLU A N 1
ATOM 3012 C CA . GLU A 1 371 ? 7.414 -19.662 -26.683 1.00 88.56 371 GLU A CA 1
ATOM 3013 C C . GLU A 1 371 ? 7.731 -21.010 -27.349 1.00 88.56 371 GLU A C 1
ATOM 3015 O O . GLU A 1 371 ? 6.895 -21.913 -27.373 1.00 88.56 371 GLU A O 1
ATOM 3020 N N . ARG A 1 372 ? 8.953 -21.170 -27.872 1.00 91.75 372 ARG A N 1
ATOM 3021 C CA . ARG A 1 372 ? 9.403 -22.388 -28.568 1.00 91.75 372 ARG A CA 1
ATOM 3022 C C . ARG A 1 372 ? 10.106 -23.399 -27.659 1.00 91.75 372 ARG A C 1
ATOM 3024 O O . ARG A 1 372 ? 10.222 -24.561 -28.038 1.00 91.75 372 ARG A O 1
ATOM 3031 N N . ASP A 1 373 ? 10.642 -22.968 -26.519 1.00 94.38 373 ASP A N 1
ATOM 3032 C CA . ASP A 1 373 ? 11.454 -23.790 -25.616 1.00 94.38 373 ASP A CA 1
ATOM 3033 C C . ASP A 1 373 ? 10.976 -23.681 -24.170 1.00 94.38 373 ASP A C 1
ATOM 3035 O O . ASP A 1 373 ? 11.295 -22.741 -23.437 1.00 94.38 373 ASP A O 1
ATOM 3039 N N . GLU A 1 374 ? 10.242 -24.709 -23.750 1.00 92.75 374 GLU A N 1
ATOM 3040 C CA . GLU A 1 374 ? 9.689 -24.808 -22.405 1.00 92.75 374 GLU A CA 1
ATOM 3041 C C . GLU A 1 374 ? 10.778 -24.915 -21.324 1.00 92.75 374 GLU A C 1
ATOM 3043 O O . GLU A 1 374 ? 10.587 -24.448 -20.198 1.00 92.75 374 GLU A O 1
ATOM 3048 N N . VAL A 1 375 ? 11.940 -25.498 -21.643 1.00 94.69 375 VAL A N 1
ATOM 3049 C CA . VAL A 1 375 ? 13.045 -25.608 -20.682 1.00 94.69 375 VAL A CA 1
ATOM 3050 C C . VAL A 1 375 ? 13.577 -24.217 -20.370 1.00 94.69 375 VAL A C 1
ATOM 3052 O O . VAL A 1 375 ? 13.706 -23.867 -19.195 1.00 94.69 375 VAL A O 1
ATOM 3055 N N . LEU A 1 376 ? 13.804 -23.403 -21.406 1.00 92.31 376 LEU A N 1
ATOM 3056 C CA . LEU A 1 376 ? 14.226 -22.016 -21.236 1.00 92.31 376 LEU A CA 1
ATOM 3057 C C . LEU A 1 376 ? 13.183 -21.205 -20.463 1.00 92.31 376 LEU A C 1
ATOM 3059 O O . LEU A 1 376 ? 13.552 -20.488 -19.534 1.00 92.31 376 LEU A O 1
ATOM 3063 N N . LEU A 1 377 ? 11.896 -21.344 -20.798 1.00 91.50 377 LEU A N 1
ATOM 3064 C CA . LEU A 1 377 ? 10.810 -20.662 -20.089 1.00 91.50 377 LEU A CA 1
ATOM 3065 C C . LEU A 1 377 ? 10.847 -20.967 -18.582 1.00 91.50 377 LEU A C 1
ATOM 3067 O O . LEU A 1 377 ? 10.797 -20.050 -17.762 1.00 91.50 377 LEU A O 1
ATOM 3071 N N . ARG A 1 378 ? 11.013 -22.241 -18.201 1.00 92.50 378 ARG A N 1
ATOM 3072 C CA . ARG A 1 378 ? 11.143 -22.645 -16.790 1.00 92.50 378 ARG A CA 1
ATOM 3073 C C . ARG A 1 378 ? 12.424 -22.113 -16.147 1.00 92.50 378 ARG A C 1
ATOM 3075 O O . ARG A 1 378 ? 12.396 -21.717 -14.985 1.00 92.50 378 ARG A O 1
ATOM 3082 N N . THR A 1 379 ? 13.541 -22.071 -16.877 1.00 92.94 379 THR A N 1
ATOM 3083 C CA . THR A 1 379 ? 14.787 -21.463 -16.382 1.00 92.94 379 THR A CA 1
ATOM 3084 C C . THR A 1 379 ? 14.599 -19.975 -16.081 1.00 92.94 379 THR A C 1
ATOM 3086 O O . THR A 1 379 ? 14.990 -19.522 -15.006 1.00 92.94 379 THR A O 1
ATOM 3089 N N . VAL A 1 380 ? 13.959 -19.228 -16.986 1.00 90.69 380 VAL A N 1
ATOM 3090 C CA . VAL A 1 380 ? 13.680 -17.795 -16.805 1.00 90.69 380 VAL A CA 1
ATOM 3091 C C . VAL A 1 380 ? 12.708 -17.572 -15.648 1.00 90.69 380 VAL A C 1
ATOM 3093 O O . VAL A 1 380 ? 12.974 -16.719 -14.800 1.00 90.69 380 VAL A O 1
ATOM 3096 N N . ALA A 1 381 ? 11.636 -18.361 -15.557 1.00 91.62 381 ALA A N 1
ATOM 3097 C CA . ALA A 1 381 ? 10.681 -18.298 -14.450 1.00 91.62 381 ALA A CA 1
ATOM 3098 C C . ALA A 1 381 ? 11.366 -18.513 -13.093 1.00 91.62 381 ALA A C 1
ATOM 3100 O O . ALA A 1 381 ? 11.209 -17.701 -12.186 1.00 91.62 381 ALA A O 1
ATOM 3101 N N . ASN A 1 382 ? 12.215 -19.538 -12.976 1.00 91.12 382 ASN A N 1
ATOM 3102 C CA . ASN A 1 382 ? 12.940 -19.826 -11.739 1.00 91.12 382 ASN A CA 1
ATOM 3103 C C . ASN A 1 382 ? 13.951 -18.727 -11.374 1.00 91.12 382 ASN A C 1
ATOM 3105 O O . ASN A 1 382 ? 14.072 -18.368 -10.205 1.00 91.12 382 ASN A O 1
ATOM 3109 N N . ALA A 1 383 ? 14.671 -18.180 -12.359 1.00 89.50 383 ALA A N 1
ATOM 3110 C CA . ALA A 1 383 ? 15.663 -17.130 -12.126 1.00 89.50 383 ALA A CA 1
ATOM 3111 C C . ALA A 1 383 ? 15.021 -15.791 -11.725 1.00 89.50 383 ALA A C 1
ATOM 3113 O O . ALA A 1 383 ? 15.549 -15.066 -10.881 1.00 89.50 383 ALA A O 1
ATOM 3114 N N . THR A 1 384 ? 13.877 -15.460 -12.326 1.00 88.50 384 THR A N 1
ATOM 3115 C CA . THR A 1 384 ? 13.181 -14.183 -12.106 1.00 88.50 384 THR A CA 1
ATOM 3116 C C . THR A 1 384 ? 12.106 -14.252 -11.028 1.00 88.50 384 THR A C 1
ATOM 3118 O O . THR A 1 384 ? 11.657 -13.202 -10.585 1.00 88.50 384 THR A O 1
ATOM 3121 N N . GLN A 1 385 ? 11.743 -15.455 -10.569 1.00 88.38 385 GLN A N 1
ATOM 3122 C CA . GLN A 1 385 ? 10.611 -15.719 -9.671 1.00 88.38 385 GLN A CA 1
ATOM 3123 C C . GLN A 1 385 ? 9.258 -15.288 -10.267 1.00 88.38 385 GLN A C 1
ATOM 3125 O O . GLN A 1 385 ? 8.325 -14.970 -9.536 1.00 88.38 385 GLN A O 1
ATOM 3130 N N . MET A 1 386 ? 9.144 -15.267 -11.598 1.00 86.06 386 MET A N 1
ATOM 3131 C CA . MET A 1 386 ? 7.910 -14.909 -12.299 1.00 86.06 386 MET A CA 1
ATOM 3132 C C . MET A 1 386 ? 7.051 -16.143 -12.575 1.00 86.06 386 MET A C 1
ATOM 3134 O O . MET A 1 386 ? 7.568 -17.245 -12.771 1.00 86.06 386 MET A O 1
ATOM 3138 N N . SER A 1 387 ? 5.732 -15.961 -12.641 1.00 86.25 387 SER A N 1
ATOM 3139 C CA . SER A 1 387 ? 4.835 -17.030 -13.071 1.00 86.25 387 SER A CA 1
ATOM 3140 C C . SER A 1 387 ? 4.999 -17.335 -14.569 1.00 86.25 387 SER A C 1
ATOM 3142 O O . SER A 1 387 ? 5.250 -16.448 -15.388 1.00 86.25 387 SER A O 1
ATOM 3144 N N . LEU A 1 388 ? 4.843 -18.612 -14.943 1.00 85.56 388 LEU A N 1
ATOM 3145 C CA . LEU A 1 388 ? 4.951 -19.053 -16.342 1.00 85.56 388 LEU A CA 1
ATOM 3146 C C . LEU A 1 388 ? 3.906 -18.373 -17.236 1.00 85.56 388 LEU A C 1
ATOM 3148 O O . LEU A 1 388 ? 4.195 -18.035 -18.381 1.00 85.56 388 LEU A O 1
ATOM 3152 N N . GLU A 1 389 ? 2.697 -18.167 -16.712 1.00 81.75 389 GLU A N 1
ATOM 3153 C CA . GLU A 1 389 ? 1.608 -17.550 -17.465 1.00 81.75 389 GLU A CA 1
ATOM 3154 C C . GLU A 1 389 ? 1.894 -16.071 -17.760 1.00 81.75 389 GLU A C 1
ATOM 3156 O O . GLU A 1 389 ? 1.688 -15.627 -18.892 1.00 81.75 389 GLU A O 1
ATOM 3161 N N . GLU A 1 390 ? 2.430 -15.323 -16.788 1.00 83.44 390 GLU A N 1
ATOM 3162 C CA . GLU A 1 390 ? 2.777 -13.906 -16.963 1.00 83.44 390 GLU A CA 1
ATOM 3163 C C . GLU A 1 390 ? 3.926 -13.695 -17.948 1.00 83.44 390 GLU A C 1
ATOM 3165 O O . GLU A 1 390 ? 3.905 -12.721 -18.699 1.00 83.44 390 GLU A O 1
ATOM 3170 N N . LEU A 1 391 ? 4.900 -14.609 -17.999 1.00 83.62 391 LEU A N 1
ATOM 3171 C CA . LEU A 1 391 ? 5.987 -14.540 -18.981 1.00 83.62 391 LEU A CA 1
ATOM 3172 C C . LEU A 1 391 ? 5.482 -14.653 -20.426 1.00 83.62 391 LEU A C 1
ATOM 3174 O O . LEU A 1 391 ? 6.061 -14.043 -21.321 1.00 83.62 391 LEU A O 1
ATOM 3178 N N . VAL A 1 392 ? 4.410 -15.417 -20.654 1.00 79.94 392 VAL A N 1
ATOM 3179 C CA . VAL A 1 392 ? 3.847 -15.648 -21.995 1.00 79.94 392 VAL A CA 1
ATOM 3180 C C . VAL A 1 392 ? 2.802 -14.591 -22.357 1.00 79.94 392 VAL A C 1
ATOM 3182 O O . VAL A 1 392 ? 2.790 -14.084 -23.475 1.00 79.94 392 VAL A O 1
ATOM 3185 N N . ARG A 1 393 ? 1.903 -14.249 -21.428 1.00 78.94 393 ARG A N 1
ATOM 3186 C CA . ARG A 1 393 ? 0.774 -13.334 -21.685 1.00 78.94 393 ARG A CA 1
ATOM 3187 C C . ARG A 1 393 ? 1.072 -11.873 -21.347 1.00 78.94 393 ARG A C 1
ATOM 3189 O O . ARG A 1 393 ? 0.286 -10.998 -21.706 1.00 78.94 393 ARG A O 1
ATOM 3196 N N . GLY A 1 394 ? 2.183 -11.603 -20.670 1.00 75.06 394 GLY A N 1
ATOM 3197 C CA . GLY A 1 394 ? 2.589 -10.267 -20.258 1.00 75.06 394 GLY A CA 1
ATOM 3198 C C . GLY A 1 394 ? 2.019 -9.816 -18.903 1.00 75.06 394 GLY A C 1
ATOM 3199 O O . GLY A 1 394 ? 1.308 -10.554 -18.216 1.00 75.06 394 GLY A O 1
ATOM 3200 N N . PRO A 1 395 ? 2.321 -8.568 -18.497 1.00 67.88 395 PRO A N 1
ATOM 3201 C CA . PRO A 1 395 ? 2.093 -8.064 -17.136 1.00 67.88 395 PRO A CA 1
ATOM 3202 C C . PRO A 1 395 ? 0.614 -7.897 -16.769 1.00 67.88 395 PRO A C 1
ATOM 3204 O O . PRO A 1 395 ? 0.266 -7.951 -15.587 1.00 67.88 395 PRO A O 1
ATOM 3207 N N . ASN A 1 396 ? -0.260 -7.746 -17.767 1.00 65.94 396 ASN A N 1
ATOM 3208 C CA . ASN A 1 396 ? -1.685 -7.457 -17.588 1.00 65.94 396 ASN A CA 1
ATOM 3209 C C . ASN A 1 396 ? -2.541 -8.702 -17.334 1.00 65.94 396 ASN A C 1
ATOM 3211 O O . ASN A 1 396 ? -3.770 -8.634 -17.407 1.00 65.94 396 ASN A O 1
ATOM 3215 N N . MET A 1 397 ? -1.928 -9.843 -17.012 1.00 60.56 397 MET A N 1
ATOM 3216 C CA . MET A 1 397 ? -2.692 -10.919 -16.405 1.00 60.56 397 MET A CA 1
ATOM 3217 C C . MET A 1 397 ? -3.284 -10.407 -15.097 1.00 60.56 397 MET A C 1
ATOM 3219 O O . MET A 1 397 ? -2.557 -10.067 -14.157 1.00 60.56 397 MET A O 1
ATOM 3223 N N . ALA A 1 398 ? -4.618 -10.350 -15.052 1.00 53.44 398 ALA A N 1
ATOM 3224 C CA . ALA A 1 398 ? -5.321 -10.303 -13.787 1.00 53.44 398 ALA A CA 1
ATOM 3225 C C . ALA A 1 398 ? -4.723 -11.415 -12.924 1.00 53.44 398 ALA A C 1
ATOM 3227 O O . ALA A 1 398 ? -4.545 -12.530 -1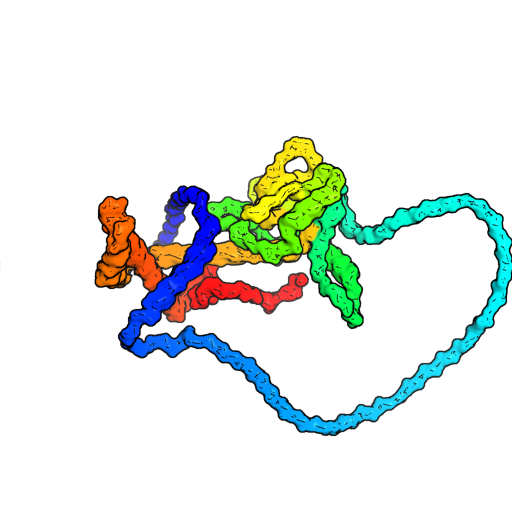3.421 1.00 53.44 398 ALA A O 1
ATOM 3228 N N . ILE A 1 399 ? -4.396 -11.105 -11.668 1.00 49.81 399 ILE A N 1
ATOM 3229 C CA . ILE A 1 399 ? -4.091 -12.122 -10.663 1.00 49.81 399 ILE A CA 1
ATOM 3230 C C . ILE A 1 399 ? -5.389 -12.919 -10.533 1.00 49.81 399 ILE A C 1
ATOM 3232 O O . ILE A 1 399 ? -6.282 -12.580 -9.758 1.00 49.81 399 ILE A O 1
ATOM 3236 N N . SER A 1 400 ? -5.583 -13.895 -11.418 1.00 40.06 400 SER A N 1
ATOM 3237 C CA . SER A 1 400 ? -6.746 -14.750 -11.386 1.00 40.06 400 SER A CA 1
ATOM 3238 C C . SER A 1 400 ? -6.605 -15.496 -10.082 1.00 40.06 400 SER A C 1
ATOM 3240 O O . SER A 1 400 ? -5.659 -16.266 -9.926 1.00 40.06 400 SER A O 1
ATOM 3242 N N . GLY A 1 401 ? -7.500 -15.221 -9.135 1.00 39.12 401 GLY A N 1
ATOM 3243 C CA . GLY A 1 401 ? -7.603 -15.986 -7.905 1.00 39.12 401 GLY A CA 1
ATOM 3244 C C . GLY A 1 401 ? -7.843 -17.455 -8.244 1.00 39.12 401 GLY A C 1
ATOM 3245 O O . GLY A 1 401 ? -8.982 -17.900 -8.358 1.00 39.12 401 GLY A O 1
ATOM 3246 N N . LEU A 1 402 ? -6.765 -18.207 -8.440 1.00 35.81 402 LEU A N 1
ATOM 3247 C CA . LEU A 1 402 ? -6.717 -19.650 -8.328 1.00 35.81 402 LEU A CA 1
ATOM 3248 C C . LEU A 1 402 ? -6.034 -19.910 -6.982 1.00 35.81 402 LEU A C 1
ATOM 3250 O O . LEU A 1 402 ? -4.893 -19.531 -6.772 1.00 35.81 402 LEU A O 1
ATOM 3254 N N . THR A 1 403 ? -6.714 -20.499 -6.007 1.00 30.42 403 THR A N 1
ATOM 3255 C CA . THR A 1 403 ? -7.479 -21.731 -6.175 1.00 30.42 403 THR A CA 1
ATOM 3256 C C . THR A 1 403 ? -8.890 -21.642 -5.582 1.00 30.42 403 THR A C 1
ATOM 3258 O O . THR A 1 403 ? -9.096 -21.472 -4.382 1.00 30.42 403 THR A O 1
ATOM 3261 N N . ARG A 1 404 ? -9.904 -21.891 -6.423 1.00 38.25 404 ARG A N 1
ATOM 3262 C CA . ARG A 1 404 ? -11.138 -22.551 -5.970 1.00 38.25 404 ARG A CA 1
ATOM 3263 C C . ARG A 1 404 ? -10.736 -23.932 -5.453 1.00 38.25 404 ARG A C 1
ATOM 3265 O O . ARG A 1 404 ? -10.636 -24.877 -6.226 1.00 38.25 404 ARG A O 1
ATOM 3272 N N . GLY A 1 405 ? -10.425 -24.013 -4.165 1.00 38.97 405 GLY A N 1
ATOM 3273 C CA . GLY A 1 405 ? -9.872 -25.231 -3.585 1.00 38.97 405 GLY A CA 1
ATOM 3274 C C . GLY A 1 405 ? -9.601 -25.181 -2.087 1.00 38.97 405 GLY A C 1
ATOM 3275 O O . GLY A 1 405 ? -8.673 -25.841 -1.651 1.00 38.97 405 GLY A O 1
ATOM 3276 N N . ARG A 1 406 ? -10.374 -24.410 -1.314 1.00 33.00 406 ARG A N 1
ATOM 3277 C CA . ARG A 1 406 ? -10.697 -24.636 0.111 1.00 33.00 406 ARG A CA 1
ATOM 3278 C C . ARG A 1 406 ? -11.574 -23.478 0.568 1.00 33.00 406 ARG A C 1
ATOM 3280 O O . ARG A 1 406 ? -11.094 -22.401 0.893 1.00 33.00 406 ARG A O 1
ATOM 3287 N N . GLY A 1 407 ? -12.884 -23.700 0.544 1.00 40.00 407 GLY A N 1
ATOM 3288 C CA . GLY A 1 407 ? -13.797 -22.866 1.308 1.00 40.00 407 GLY A CA 1
ATOM 3289 C C . GLY A 1 407 ? -13.578 -23.159 2.784 1.00 40.00 407 GLY A C 1
ATOM 3290 O O . GLY A 1 407 ? -14.155 -24.113 3.292 1.00 40.00 407 GLY A O 1
ATOM 3291 N N . ILE A 1 408 ? -12.721 -22.374 3.428 1.00 35.84 408 ILE A N 1
ATOM 3292 C CA . ILE A 1 408 ? -12.762 -22.105 4.864 1.00 35.84 408 ILE A CA 1
ATOM 3293 C C . ILE A 1 408 ? -12.372 -20.635 5.021 1.00 35.84 408 ILE A C 1
ATOM 3295 O O . ILE A 1 408 ? -11.192 -20.306 4.956 1.00 35.84 408 ILE A O 1
ATOM 3299 N N . LEU A 1 409 ? -13.394 -19.781 5.089 1.00 32.75 409 LEU A N 1
ATOM 3300 C CA . LEU A 1 409 ? -13.598 -18.658 6.016 1.00 32.75 409 LEU A CA 1
ATOM 3301 C C . LEU A 1 409 ? -14.866 -17.907 5.590 1.00 32.75 409 LEU A C 1
ATOM 3303 O O . LEU A 1 409 ? -14.923 -17.424 4.433 1.00 32.75 409 LEU A O 1
#

Foldseek 3Di:
DDDDDDDDDDDDDDDDDDDCPVPVVVVVPPVVVVVVVVVPPDDDDDDDDPDPDDDDDDDDDDDDDDDDDDDDDDDDDDDDDDDDDDDDDDDDDDDDDDDDDDDDPPPPPPPDDPLLPPLCVLAVLAFPVLLAADDDDDPDDDPPDDDPVVVSVVVSVVQSPDDLCVVCVVLVHDLLVQPPDDPLFDHLLVLFDCVLPPDDQVVSQVSLVPRPDPQRSWRWKWFFDDDPDSDTDTFIWTFNHADRVSQWTFIFTGNHDDPPTGTDIGHNLGMGGNNYRSNSSSVSSSSSVVVRLLVQLVVQLLVVLLPDDLPPPDFPDPVVLVVQLCVQAVDPCNDCVNPVCSNVVSVVVSVVVRSVVSSVVSLVVLLVVCVVDVVSLVVSCVSSVHDSVCSNVHDPPDPPPDDPPDPDD